Protein AF-J9VWV9-F1 (afdb_monomer_lite)

Organism: Cryptococcus neoformans (strain H99 / ATCC 208821 / CBS 10515 / FGSC 9487) (NCBI:txid235443)

pLDDT: mean 74.43, std 26.93, range [24.66, 98.56]

Radius of gyration: 33.51 Å; chains: 1; bounding box: 76×106×118 Å

Foldseek 3Di:
DDDDDDDDDDDDDDDDDDDDDDDDDDDPPPDDDDDDDDDDPPDDDQDAPPPPDPVVVDDDDDDDDDDDDDDDDDDDDDDDDDDDDDDDDDDDDDDDDDDDDDDDDDDDDDDDDDDDDDDDDDDDDDPDDPDPVSVVVVVVVVVVVVVVVVVVVVVVVVPDDDDDDDDDDDDDDDDDDDPDPADDDDLQNFGWAQDDFQAWIDTHPFKAQKFKQWQKFFQAWAQQDQLQQAPDGHQFIKRKFWFLARANHQDWLVRSVVPTPAGLTQQGLFRKMKIWFWKWFADPVGWIATFGFPIKMKMWGLAARRPQAAAFDDRFQKAKDAAQQDFDQDVVPQCLVQWFKWQQPPPPPIDTDLWDDQDDRQPFIKIKGKTFFFAQSGHDPDSHRYPRGDAAPPHNQHHHHDPNRHHGHTIIMIITTTPCNVDDDPGNVDQGMAGRLQESTRNSIMMMMGGNHDRVLRVLCSVQVSMFGADPVGSRRNHQCSRPSRVVRRDVVSSQLGHNPFFHWQDDCRHPDIHSHRANQRHNDHHDDPRDGRPVPDDRDPPGDGDDFDDADSRYGDHDD

Secondary structure (DSSP, 8-state):
-------------------------------PPPPPSPPPPS-S---------GGGGS--PPP----PPPPPPPPPPP---PPPPPPP-----------PPPPPPPPPPP--------PPPPPPPPS---SHHHHHHHHHHHHHHHHHHHHHHHHHHTS------------------------SS-GGGT-EE--STTSPPEE-TTEESEEEE----EEEEEEE-TTTSTTSEEEEEEEEEEBTT--SS---HHHHHHH-S-BSSSBTTB--EEEEEPEEEE-TTS-EEEPPEEEEEEEEE----TTPPPBPPPTT-EEEEE-TT--S--TTSGGGGGEEEEE--SSS---EESS--SS--TT-EEEEEEPP-EE-S----SS--STTEE--SS-TT-S---TTS-EEBPEEEEEEEE-GGGS----TTS--EEETTSBSSSTT-EEEEE--B-HHHHHHHHHH-SSEE--SS---TTSGGGSHHHHTTB-HHHHHH----S-EE-S--SSSS-BSSBTTTB--B-SSSPPPPPPTTPPP-SS--EE---EEETTEEE---

InterPro domains:
  IPR018535 Domain of unknown function DUF1996 [PF09362] (225-453)

Structure (mmCIF, N/CA/C/O backbone):
data_AF-J9VWV9-F1
#
_entry.id   AF-J9VWV9-F1
#
loop_
_atom_site.group_PDB
_atom_site.id
_atom_site.type_symbol
_atom_site.label_atom_id
_atom_site.label_alt_id
_atom_site.label_comp_id
_atom_site.label_asym_id
_atom_site.label_entity_id
_atom_site.label_seq_id
_atom_site.pdbx_PDB_ins_code
_atom_site.Cartn_x
_atom_site.Cartn_y
_atom_site.Cartn_z
_atom_site.occupancy
_atom_site.B_iso_or_equiv
_atom_site.auth_seq_id
_atom_site.auth_comp_id
_atom_site.auth_asym_id
_atom_site.auth_atom_id
_atom_site.pdbx_PDB_model_num
ATOM 1 N N . MET A 1 1 ? 25.766 62.624 -11.911 1.00 35.34 1 MET A N 1
ATOM 2 C CA . MET A 1 1 ? 26.093 61.762 -13.065 1.00 35.34 1 MET A CA 1
ATOM 3 C C . MET A 1 1 ? 24.906 60.811 -13.224 1.00 35.34 1 MET A C 1
ATOM 5 O O . MET A 1 1 ? 24.881 59.799 -12.546 1.00 35.34 1 MET A O 1
ATOM 9 N N . SER A 1 2 ? 23.747 61.236 -13.747 1.00 30.75 2 SER A N 1
ATOM 10 C CA . SER A 1 2 ? 23.404 61.507 -15.168 1.00 30.75 2 SER A CA 1
ATOM 11 C C . SER A 1 2 ? 23.720 60.268 -16.020 1.00 30.75 2 SER A C 1
ATOM 13 O O . SER A 1 2 ? 24.896 59.955 -16.126 1.00 30.75 2 SER A O 1
ATOM 15 N N . SER A 1 3 ? 22.807 59.426 -16.523 1.00 33.34 3 SER A N 1
ATOM 16 C CA . SER A 1 3 ? 21.518 59.563 -17.244 1.00 33.34 3 SER A CA 1
ATOM 17 C C . SER A 1 3 ? 21.680 58.899 -18.623 1.00 33.34 3 SER A C 1
ATOM 19 O O . SER A 1 3 ? 22.659 59.224 -19.287 1.00 33.34 3 SER A O 1
ATOM 21 N N . GLN A 1 4 ? 20.691 58.102 -19.057 1.00 27.69 4 GLN A N 1
ATOM 22 C CA . GLN A 1 4 ? 20.074 58.056 -20.408 1.00 27.69 4 GLN A CA 1
ATOM 23 C C . GLN A 1 4 ? 19.833 56.646 -20.985 1.00 27.69 4 GLN A C 1
ATOM 25 O O . GLN A 1 4 ? 20.755 55.861 -21.179 1.00 27.69 4 GLN A O 1
ATOM 30 N N . SER A 1 5 ? 18.561 56.400 -21.321 1.00 32.75 5 SER A N 1
ATOM 31 C CA . SER A 1 5 ? 18.079 55.523 -22.407 1.00 32.75 5 SER A CA 1
ATOM 32 C C . SER A 1 5 ? 18.244 56.232 -23.768 1.00 32.75 5 SER A C 1
ATOM 34 O O . SER A 1 5 ? 18.427 57.454 -23.760 1.00 32.75 5 SER A O 1
ATOM 36 N N . PRO A 1 6 ? 18.132 55.542 -24.929 1.00 44.72 6 PRO A N 1
ATOM 37 C CA . PRO A 1 6 ? 16.822 55.414 -25.616 1.00 44.72 6 PRO A CA 1
ATOM 38 C C . PRO A 1 6 ? 16.615 54.153 -26.519 1.00 44.72 6 PRO A C 1
ATOM 40 O O . PRO A 1 6 ? 17.556 53.433 -26.833 1.00 44.72 6 PRO A O 1
ATOM 43 N N . SER A 1 7 ? 15.358 53.917 -26.944 1.00 30.72 7 SER A N 1
ATOM 44 C CA . SER A 1 7 ? 14.875 53.000 -28.027 1.00 30.72 7 SER A CA 1
ATOM 45 C C . SER A 1 7 ? 15.135 53.599 -29.452 1.00 30.72 7 SER A C 1
ATOM 47 O O . SER A 1 7 ? 15.720 54.686 -29.450 1.00 30.72 7 SER A O 1
ATOM 49 N N . PRO A 1 8 ? 14.722 53.061 -30.655 1.00 46.16 8 PRO A N 1
ATOM 50 C CA . PRO A 1 8 ? 13.532 52.237 -31.020 1.00 46.16 8 PRO A CA 1
ATOM 51 C C . PRO A 1 8 ? 13.676 51.179 -32.179 1.00 46.16 8 PRO A C 1
ATOM 53 O O . PRO A 1 8 ? 14.766 50.901 -32.664 1.00 46.16 8 PRO A O 1
ATOM 56 N N . PHE A 1 9 ? 12.530 50.584 -32.570 1.00 29.30 9 PHE A N 1
ATOM 57 C CA . PHE A 1 9 ? 12.209 49.566 -33.612 1.00 29.30 9 PHE A CA 1
ATOM 58 C C . PHE A 1 9 ? 12.620 49.879 -35.079 1.00 29.30 9 PHE A C 1
ATOM 60 O O . PHE A 1 9 ? 13.013 51.007 -35.377 1.00 29.30 9 PHE A O 1
ATOM 67 N N . PRO A 1 10 ? 12.440 48.913 -36.022 1.00 35.25 10 PRO A N 1
ATOM 68 C CA . PRO A 1 10 ? 11.276 49.019 -36.930 1.00 35.25 10 PRO A CA 1
ATOM 69 C C . PRO A 1 10 ? 10.526 47.701 -37.259 1.00 35.25 10 PRO A C 1
ATOM 71 O O . PRO A 1 10 ? 11.086 46.607 -37.247 1.00 35.25 10 PRO A O 1
ATOM 74 N N . GLU A 1 11 ? 9.241 47.862 -37.599 1.00 28.66 11 GLU A N 1
ATOM 75 C CA . GLU A 1 11 ? 8.327 46.894 -38.228 1.00 28.66 11 GLU A CA 1
ATOM 76 C C . GLU A 1 11 ? 8.594 46.740 -39.740 1.00 28.66 11 GLU A C 1
ATOM 78 O O . GLU A 1 11 ? 8.995 47.695 -40.401 1.00 28.66 11 GLU A O 1
ATOM 83 N N . THR A 1 12 ? 8.242 45.584 -40.319 1.00 27.64 12 THR A N 1
ATOM 84 C CA . THR A 1 12 ? 7.716 45.505 -41.697 1.00 27.64 12 THR A CA 1
ATOM 85 C C . THR A 1 12 ? 6.591 44.475 -41.772 1.00 27.64 12 THR A C 1
ATOM 87 O O . THR A 1 12 ? 6.698 43.357 -41.272 1.00 27.64 12 THR A O 1
ATOM 90 N N . SER A 1 13 ? 5.493 44.900 -42.388 1.00 28.16 13 SER A N 1
ATOM 91 C CA . SER A 1 13 ? 4.256 44.176 -42.643 1.00 28.16 13 SER A CA 1
ATOM 92 C C . SER A 1 13 ? 4.164 43.786 -44.122 1.00 28.16 13 SER A C 1
ATOM 94 O O . SER A 1 13 ? 4.581 44.539 -44.999 1.00 28.16 13 SER A O 1
ATOM 96 N N . ALA A 1 14 ? 3.563 42.631 -44.409 1.00 28.09 14 ALA A N 1
ATOM 97 C CA . ALA A 1 14 ? 2.898 42.359 -45.682 1.00 28.09 14 ALA A CA 1
ATOM 98 C C . ALA A 1 14 ? 1.795 41.320 -45.442 1.00 28.09 14 ALA A C 1
ATOM 100 O O . ALA A 1 14 ? 2.067 40.203 -45.009 1.00 28.09 14 ALA A O 1
ATOM 101 N N . GLY A 1 15 ? 0.546 41.735 -45.654 1.00 26.62 15 GLY A N 1
ATOM 102 C CA . GLY A 1 15 ? -0.645 40.897 -45.539 1.00 26.62 15 GLY A CA 1
ATOM 103 C C . GLY A 1 15 ? -1.180 40.422 -46.891 1.00 26.62 15 GLY A C 1
ATOM 104 O O . GLY A 1 15 ? -0.490 40.480 -47.908 1.00 26.62 15 GLY A O 1
ATOM 105 N N . THR A 1 16 ? -2.472 40.067 -46.866 1.00 26.67 16 THR A N 1
ATOM 106 C CA . THR A 1 16 ? -3.356 39.511 -47.920 1.00 26.67 16 THR A CA 1
ATOM 107 C C . THR A 1 16 ? -3.160 38.002 -48.148 1.00 26.67 16 THR A C 1
ATOM 109 O O . THR A 1 16 ? -2.043 37.542 -48.299 1.00 26.67 16 THR A O 1
ATOM 112 N N . SER A 1 17 ? -4.177 37.136 -48.159 1.00 24.86 17 SER A N 1
ATOM 113 C CA . SER A 1 17 ? -5.587 37.294 -48.523 1.00 24.86 17 SER A CA 1
ATOM 114 C C . SER A 1 17 ? -6.402 36.123 -47.943 1.00 24.86 17 SER A C 1
ATOM 116 O O . SER A 1 17 ? -5.980 34.973 -48.038 1.00 24.86 17 SER A O 1
ATOM 118 N N . LEU A 1 18 ? -7.566 36.417 -47.363 1.00 33.16 18 LEU A N 1
ATOM 119 C CA . LEU A 1 18 ? -8.651 35.464 -47.108 1.00 33.16 18 LEU A CA 1
ATOM 120 C C . LEU A 1 18 ? -9.679 35.642 -48.225 1.00 33.16 18 LEU A C 1
ATOM 122 O O . LEU A 1 18 ? -10.027 36.787 -48.493 1.00 33.16 18 LEU A O 1
ATOM 126 N N . GLN A 1 19 ? -10.202 34.546 -48.784 1.00 27.56 19 GLN A N 1
ATOM 127 C CA . GLN A 1 19 ? -11.591 34.382 -49.252 1.00 27.56 19 GLN A CA 1
ATOM 128 C C . GLN A 1 19 ? -11.927 32.867 -49.351 1.00 27.56 19 GLN A C 1
ATOM 130 O O . GLN A 1 19 ? -11.003 32.055 -49.403 1.00 27.56 19 GLN A O 1
ATOM 135 N N . PRO A 1 20 ? -13.222 32.493 -49.264 1.00 47.34 20 PRO A N 1
ATOM 136 C CA . PRO A 1 20 ? -13.722 31.278 -48.603 1.00 47.34 20 PRO A CA 1
ATOM 137 C C . PRO A 1 20 ? -14.260 30.217 -49.593 1.00 47.34 20 PRO A C 1
ATOM 139 O O . PRO A 1 20 ? -14.012 30.348 -50.786 1.00 47.34 20 PRO A O 1
ATOM 142 N N . VAL A 1 21 ? -15.063 29.257 -49.083 1.00 25.39 21 VAL A N 1
ATOM 143 C CA . VAL A 1 21 ? -15.828 28.165 -49.760 1.00 25.39 21 VAL A CA 1
ATOM 144 C C . VAL A 1 21 ? -15.095 26.806 -49.619 1.00 25.39 21 VAL A C 1
ATOM 146 O O . VAL A 1 21 ? -13.913 26.726 -49.907 1.00 25.39 21 VAL A O 1
ATOM 149 N N . GLU A 1 22 ? -15.638 25.704 -49.082 1.00 24.66 22 GLU A N 1
ATOM 150 C CA . GLU A 1 22 ? -17.009 25.177 -49.066 1.00 24.66 22 GLU A CA 1
ATOM 151 C C . GLU A 1 22 ? -17.212 24.176 -47.905 1.00 24.66 22 GLU A C 1
ATOM 153 O O . GLU A 1 22 ? -16.300 23.462 -47.489 1.00 24.66 22 GLU A O 1
ATOM 158 N N . SER A 1 23 ? -18.437 24.106 -47.397 1.00 33.09 23 SER A N 1
ATOM 159 C CA . SER A 1 23 ? -18.931 23.123 -46.433 1.00 33.09 23 SER A CA 1
ATOM 160 C C . SER A 1 23 ? -19.176 21.749 -47.069 1.00 33.09 23 SER A C 1
ATOM 162 O O . SER A 1 23 ? -19.996 21.667 -47.979 1.00 33.09 23 SER A O 1
ATOM 164 N N . ALA A 1 24 ? -18.605 20.669 -46.518 1.00 27.25 24 ALA A N 1
ATOM 165 C CA . ALA A 1 24 ? -19.210 19.330 -46.569 1.00 27.25 24 ALA A CA 1
ATOM 166 C C . ALA A 1 24 ? -18.591 18.349 -45.549 1.00 27.25 24 ALA A C 1
ATOM 168 O O . ALA A 1 24 ? -17.380 18.178 -45.474 1.00 27.25 24 ALA A O 1
ATOM 169 N N . ASN A 1 25 ? -19.489 17.649 -44.851 1.00 27.28 25 ASN A N 1
ATOM 170 C CA . ASN A 1 25 ? -19.329 16.412 -44.080 1.00 27.28 25 ASN A CA 1
ATOM 171 C C . ASN A 1 25 ? -18.676 16.454 -42.690 1.00 27.28 25 ASN A C 1
ATOM 173 O O . ASN A 1 25 ? -17.537 16.079 -42.439 1.00 27.28 25 ASN A O 1
ATOM 177 N N . ASN A 1 26 ? -19.568 16.772 -41.756 1.00 37.31 26 ASN A N 1
ATOM 178 C CA . ASN A 1 26 ? -19.648 16.254 -40.403 1.00 37.31 26 ASN A CA 1
ATOM 179 C C . ASN A 1 26 ? -19.479 14.713 -40.369 1.00 37.31 26 ASN A C 1
ATOM 181 O O . ASN A 1 26 ? -20.399 13.973 -40.712 1.00 37.31 26 ASN A O 1
ATOM 185 N N . SER A 1 27 ? -18.323 14.225 -39.921 1.00 25.67 27 SER A N 1
ATOM 186 C CA . SER A 1 27 ? -18.191 12.879 -39.355 1.00 25.67 27 SER A CA 1
ATOM 187 C C . SER A 1 27 ? -17.467 12.991 -38.018 1.00 25.67 27 SER A C 1
ATOM 189 O O . SER A 1 27 ? -16.238 13.006 -37.956 1.00 25.67 27 SER A O 1
ATOM 191 N N . GLN A 1 28 ? -18.245 13.120 -36.944 1.00 27.58 28 GLN A N 1
ATOM 192 C CA . GLN A 1 28 ? -17.784 12.865 -35.585 1.00 27.58 28 GLN A CA 1
ATOM 193 C C . GLN A 1 28 ? -17.377 11.393 -35.490 1.00 27.58 28 GLN A C 1
ATOM 195 O O . GLN A 1 28 ? -18.226 10.507 -35.469 1.00 27.58 28 GLN A O 1
ATOM 200 N N . TRP A 1 29 ? -16.077 11.122 -35.417 1.00 25.52 29 TRP A N 1
ATOM 201 C CA . TRP A 1 29 ? -15.584 9.818 -34.984 1.00 25.52 29 TRP A CA 1
ATOM 202 C C . TRP A 1 29 ? -15.518 9.830 -33.458 1.00 25.52 29 TRP A C 1
ATOM 204 O O . TRP A 1 29 ? -14.469 10.053 -32.859 1.00 25.52 29 TRP A O 1
ATOM 214 N N . SER A 1 30 ? -16.669 9.640 -32.813 1.00 30.36 30 SER A N 1
ATOM 215 C CA . SER A 1 30 ? -16.723 9.248 -31.407 1.00 30.36 30 SER A CA 1
ATOM 216 C C . SER A 1 30 ? -16.303 7.782 -31.319 1.00 30.36 30 SER A C 1
ATOM 218 O O . SER A 1 30 ? -17.111 6.883 -31.552 1.00 30.36 30 SER A O 1
ATOM 220 N N . PHE A 1 31 ? -15.026 7.530 -31.042 1.00 27.69 31 PHE A N 1
ATOM 221 C CA . PHE A 1 31 ? -14.550 6.171 -30.814 1.00 27.69 31 PHE A CA 1
ATOM 222 C C . PHE A 1 31 ? -14.917 5.760 -29.385 1.00 27.69 31 PHE A C 1
ATOM 224 O O . PHE A 1 31 ? -14.323 6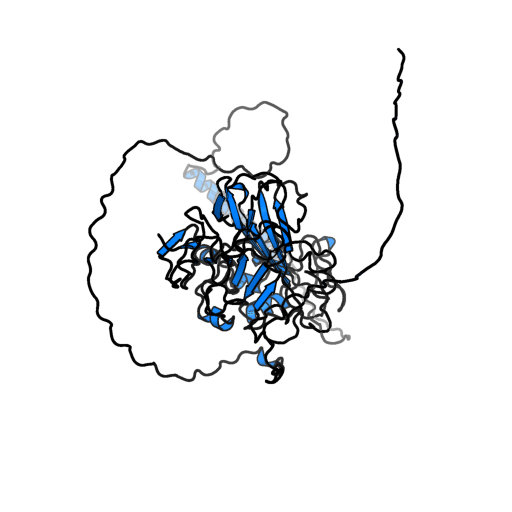.227 -28.415 1.00 27.69 31 PHE A O 1
ATOM 231 N N . ALA A 1 32 ? -15.949 4.926 -29.262 1.00 26.53 32 ALA A N 1
ATOM 232 C CA . ALA A 1 32 ? -16.268 4.238 -28.023 1.00 26.53 32 ALA A CA 1
ATOM 233 C C . ALA A 1 32 ? -15.228 3.122 -27.789 1.00 26.53 32 ALA A C 1
ATOM 235 O O . ALA A 1 32 ? -14.858 2.437 -28.748 1.00 26.53 32 ALA A O 1
ATOM 236 N N . PRO A 1 33 ? -14.735 2.929 -26.553 1.00 26.41 33 PRO A N 1
ATOM 237 C CA . PRO A 1 33 ? -13.876 1.793 -26.229 1.00 26.41 33 PRO A CA 1
ATOM 238 C C . PRO A 1 33 ? -14.592 0.467 -26.552 1.00 26.41 33 PRO A C 1
ATOM 240 O O . PRO A 1 33 ? -15.825 0.417 -26.496 1.00 26.41 33 PRO A O 1
ATOM 243 N N . PRO A 1 34 ? -13.854 -0.605 -26.901 1.00 27.69 34 PRO A N 1
ATOM 244 C CA . PRO A 1 34 ? -14.461 -1.899 -27.193 1.00 27.69 34 PRO A CA 1
ATOM 245 C C . PRO A 1 34 ? -15.292 -2.376 -25.989 1.00 27.69 34 PRO A C 1
ATOM 247 O O . PRO A 1 34 ? -14.857 -2.199 -24.846 1.00 27.69 34 PRO A O 1
ATOM 250 N N . PRO A 1 35 ? -16.484 -2.958 -26.214 1.00 26.94 35 PRO A N 1
ATOM 251 C CA . PRO A 1 35 ? -17.304 -3.466 -25.129 1.00 26.94 35 PRO A CA 1
ATOM 252 C C . PRO A 1 35 ? -16.552 -4.578 -24.398 1.00 26.94 35 PRO A C 1
ATOM 254 O O . PRO A 1 35 ? -15.964 -5.465 -25.023 1.00 26.94 35 PRO A O 1
ATOM 257 N N . LEU A 1 36 ? -16.584 -4.515 -23.067 1.00 29.72 36 LEU A N 1
ATOM 258 C CA . LEU A 1 36 ? -16.170 -5.616 -22.203 1.00 29.72 36 LEU A CA 1
ATOM 259 C C . LEU A 1 36 ? -16.893 -6.907 -22.639 1.00 29.72 36 LEU A C 1
ATOM 261 O O . LEU A 1 36 ? -18.022 -6.823 -23.141 1.00 29.72 36 LEU A O 1
ATOM 265 N N . PRO A 1 37 ? -16.275 -8.091 -22.460 1.00 29.83 37 PRO A N 1
ATOM 266 C CA . PRO A 1 37 ? -16.948 -9.360 -22.720 1.00 29.83 37 PRO A CA 1
ATOM 267 C C . PRO A 1 37 ? -18.331 -9.381 -22.043 1.00 29.83 37 PRO A C 1
ATOM 269 O O . PRO A 1 37 ? -18.492 -8.798 -20.966 1.00 29.83 37 PRO A O 1
ATOM 272 N N . PRO A 1 38 ? -19.350 -9.990 -22.679 1.00 27.25 38 PRO A N 1
ATOM 273 C CA . PRO A 1 38 ? -20.720 -9.916 -22.199 1.00 27.25 38 PRO A CA 1
ATOM 274 C C . PRO A 1 38 ? -20.807 -10.422 -20.761 1.00 27.25 38 PRO A C 1
ATOM 276 O O . PRO A 1 38 ? -20.462 -11.564 -20.462 1.00 27.25 38 PRO A O 1
ATOM 279 N N . ARG A 1 39 ? -21.285 -9.535 -19.882 1.00 36.50 39 ARG A N 1
ATOM 280 C CA . ARG A 1 39 ? -21.654 -9.842 -18.502 1.00 36.50 39 ARG A CA 1
ATOM 281 C C . ARG A 1 39 ? -22.560 -11.088 -18.503 1.00 36.50 39 ARG A C 1
ATOM 283 O O . ARG A 1 39 ? -23.529 -11.101 -19.270 1.00 36.50 39 ARG A O 1
ATOM 290 N N . PRO A 1 40 ? -22.305 -12.105 -17.659 1.00 30.45 40 PRO A N 1
ATOM 291 C CA . PRO A 1 40 ? -23.271 -13.171 -17.427 1.00 30.45 40 PRO A CA 1
ATOM 292 C C . PRO A 1 40 ? -24.633 -12.554 -17.063 1.00 30.45 40 PRO A C 1
ATOM 294 O O . PRO A 1 40 ? -24.669 -11.550 -16.344 1.00 30.45 40 PRO A O 1
ATOM 297 N N . PRO A 1 41 ? -25.761 -13.074 -17.571 1.00 29.38 41 PRO A N 1
ATOM 298 C CA . PRO A 1 41 ? -27.067 -12.484 -17.299 1.00 29.38 41 PRO A CA 1
ATOM 299 C C . PRO A 1 41 ? -27.304 -12.376 -15.781 1.00 29.38 41 PRO A C 1
ATOM 301 O O . PRO A 1 41 ? -26.916 -13.286 -15.045 1.00 29.38 41 PRO A O 1
ATOM 304 N N . PRO A 1 42 ? -27.930 -11.285 -15.290 1.00 35.56 42 PRO A N 1
ATOM 305 C CA . PRO A 1 42 ? -28.207 -11.095 -13.871 1.00 35.56 42 PRO A CA 1
ATOM 306 C C . PRO A 1 42 ? -29.261 -12.119 -13.457 1.00 35.56 42 PRO A C 1
ATOM 308 O O . PRO A 1 42 ? -30.460 -11.917 -13.638 1.00 35.56 42 PRO A O 1
ATOM 311 N N . GLY A 1 43 ? -28.798 -13.272 -12.997 1.00 36.00 43 GLY A N 1
ATOM 312 C CA . GLY A 1 43 ? -29.653 -14.442 -12.945 1.00 36.00 43 GLY A CA 1
ATOM 313 C C . GLY A 1 43 ? -29.034 -15.633 -12.245 1.00 36.00 43 GLY A C 1
ATOM 314 O O . GLY A 1 43 ? -29.282 -16.746 -12.676 1.00 36.00 43 GLY A O 1
ATOM 315 N N . VAL A 1 44 ? -28.280 -15.421 -11.166 1.00 31.20 44 VAL A N 1
ATOM 316 C CA . VAL A 1 44 ? -28.246 -16.357 -10.035 1.00 31.20 44 VAL A CA 1
ATOM 317 C C . VAL A 1 44 ? -28.166 -15.499 -8.774 1.00 31.20 44 VAL A C 1
ATOM 319 O O . VAL A 1 44 ? -27.414 -14.535 -8.710 1.00 31.20 44 VAL A O 1
ATOM 322 N N . HIS A 1 45 ? -29.063 -15.765 -7.834 1.00 33.22 45 HIS A N 1
ATOM 323 C CA . HIS A 1 45 ? -29.389 -14.929 -6.685 1.00 33.22 45 HIS A CA 1
ATOM 324 C C . HIS A 1 45 ? -28.161 -14.379 -5.943 1.00 33.22 45 HIS A C 1
ATOM 326 O O . HIS A 1 45 ? -27.456 -15.146 -5.292 1.00 33.22 45 HIS A O 1
ATOM 332 N N . ARG A 1 46 ? -27.994 -13.044 -5.949 1.00 35.69 46 ARG A N 1
ATOM 333 C CA . ARG A 1 46 ? -27.267 -12.324 -4.891 1.00 35.69 46 ARG A CA 1
ATOM 334 C C . ARG A 1 46 ? -27.825 -12.837 -3.573 1.00 35.69 46 ARG A C 1
ATOM 336 O O . ARG A 1 46 ? -28.995 -12.574 -3.286 1.00 35.69 46 ARG A O 1
ATOM 343 N N . LYS A 1 47 ? -27.065 -13.628 -2.818 1.00 26.69 47 LYS A N 1
ATOM 344 C CA . LYS A 1 47 ? -27.508 -14.027 -1.484 1.00 26.69 47 LYS A CA 1
ATOM 345 C C . LYS A 1 47 ? -27.404 -12.780 -0.611 1.00 26.69 47 LYS A C 1
ATOM 347 O O . LYS A 1 47 ? -26.302 -12.266 -0.443 1.00 26.69 47 LYS A O 1
ATOM 352 N N . PRO A 1 48 ? -28.517 -12.260 -0.068 1.00 31.20 48 PRO A N 1
ATOM 353 C CA . PRO A 1 48 ? -28.417 -11.312 1.024 1.00 31.20 48 PRO A CA 1
ATOM 354 C C . PRO A 1 48 ? -27.609 -11.974 2.138 1.00 31.20 48 PRO A C 1
ATOM 356 O O . PRO A 1 48 ? -27.770 -13.173 2.388 1.00 31.20 48 PRO A O 1
ATOM 359 N N . VAL A 1 49 ? -26.767 -11.189 2.803 1.00 34.59 49 VAL A N 1
ATOM 360 C CA . VAL A 1 49 ? -26.156 -11.554 4.081 1.00 34.59 49 VAL A CA 1
ATOM 361 C C . VAL A 1 49 ? -27.240 -12.202 4.956 1.00 34.59 49 VAL A C 1
ATOM 363 O O . VAL A 1 49 ? -28.269 -11.559 5.197 1.00 34.59 49 VAL A O 1
ATOM 366 N N . PRO A 1 50 ? -27.084 -13.451 5.439 1.00 28.83 50 PRO A N 1
ATOM 367 C CA . PRO A 1 50 ? -27.821 -13.864 6.622 1.00 28.83 50 PRO A CA 1
ATOM 368 C C . PRO A 1 50 ? -27.431 -12.849 7.685 1.00 28.83 50 PRO A C 1
ATOM 370 O O . PRO A 1 50 ? -26.249 -12.761 8.004 1.00 28.83 50 PRO A O 1
ATOM 373 N N . ALA A 1 51 ? -28.374 -12.013 8.125 1.00 30.19 51 ALA A N 1
ATOM 374 C CA . ALA A 1 51 ? -28.101 -10.956 9.088 1.00 30.19 51 ALA A CA 1
ATOM 375 C C . ALA A 1 51 ? -27.229 -11.523 10.216 1.00 30.19 51 ALA A C 1
ATOM 377 O O . ALA A 1 51 ? -27.701 -12.394 10.949 1.00 30.19 51 ALA A O 1
ATOM 378 N N . MET A 1 52 ? -25.972 -11.073 10.317 1.00 34.78 52 MET A N 1
ATOM 379 C CA . MET A 1 52 ? -25.157 -11.361 11.491 1.00 34.78 52 MET A CA 1
ATOM 380 C C . MET A 1 52 ? -25.930 -10.789 12.672 1.00 34.78 52 MET A C 1
ATOM 382 O O . MET A 1 52 ? -26.166 -9.581 12.740 1.00 34.78 52 MET A O 1
ATOM 386 N N . ARG A 1 53 ? -26.433 -11.672 13.534 1.00 31.47 53 ARG A N 1
ATOM 387 C CA . ARG A 1 53 ? -27.042 -11.267 14.795 1.00 31.47 53 ARG A CA 1
ATOM 388 C C . ARG A 1 53 ? -25.899 -11.045 15.772 1.00 31.47 53 ARG A C 1
ATOM 390 O O . ARG A 1 53 ? -24.970 -11.844 15.792 1.00 31.47 53 ARG A O 1
ATOM 397 N N . ASP A 1 54 ? -26.014 -10.031 16.623 1.00 37.47 54 ASP A N 1
ATOM 398 C CA . ASP A 1 54 ? -25.011 -9.680 17.645 1.00 37.47 54 ASP A CA 1
ATOM 399 C C . ASP A 1 54 ? -24.551 -10.873 18.518 1.00 37.47 54 ASP A C 1
ATOM 401 O O . ASP A 1 54 ? -23.470 -10.848 19.093 1.00 37.47 54 ASP A O 1
ATOM 405 N N . ASN A 1 55 ? -25.333 -11.957 18.582 1.00 35.09 55 ASN A N 1
ATOM 406 C CA . ASN A 1 55 ? -25.003 -13.168 19.336 1.00 35.09 55 ASN A CA 1
ATOM 407 C C . ASN A 1 55 ? -23.985 -14.108 18.663 1.00 35.09 55 ASN A C 1
ATOM 409 O O . ASN A 1 55 ? -23.437 -14.962 19.359 1.00 35.09 55 ASN A O 1
ATOM 413 N N . ASP A 1 56 ? -23.718 -13.981 17.361 1.00 40.19 56 ASP A N 1
ATOM 414 C CA . ASP A 1 56 ? -22.757 -14.850 16.657 1.00 40.19 56 ASP A CA 1
ATOM 415 C C . ASP A 1 56 ? -21.290 -14.399 16.860 1.00 40.19 56 ASP A C 1
ATOM 417 O O . ASP A 1 56 ? -20.364 -15.120 16.492 1.00 40.19 56 ASP A O 1
ATOM 421 N N . LEU A 1 57 ? -21.070 -13.251 17.520 1.00 39.31 57 LEU A N 1
ATOM 422 C CA . LEU A 1 57 ? -19.760 -12.762 17.987 1.00 39.31 57 LEU A CA 1
ATOM 423 C C . LEU A 1 57 ? -19.272 -13.474 19.264 1.00 39.31 57 LEU A C 1
ATOM 425 O O . LEU A 1 57 ? -18.117 -13.340 19.669 1.00 39.31 57 LEU A O 1
ATOM 429 N N . HIS A 1 58 ? -20.129 -14.265 19.914 1.00 36.59 58 HIS A N 1
ATOM 430 C CA . HIS A 1 58 ? -19.754 -15.040 21.091 1.00 36.59 58 HIS A CA 1
ATOM 431 C C . HIS A 1 58 ? -19.440 -16.482 20.696 1.00 36.59 58 HIS A C 1
ATOM 433 O O . HIS A 1 58 ? -20.318 -17.334 20.574 1.00 36.59 58 HIS A O 1
ATOM 439 N N . GLY A 1 59 ? -18.147 -16.745 20.497 1.00 37.75 59 GLY A N 1
ATOM 440 C CA . GLY A 1 59 ? -17.629 -18.042 20.085 1.00 37.75 59 GLY A CA 1
ATOM 441 C C . GLY A 1 59 ? -18.133 -19.209 20.940 1.00 37.75 59 GLY A C 1
ATOM 442 O O . GLY A 1 59 ? -17.948 -19.249 22.158 1.00 37.75 59 GLY A O 1
ATOM 443 N N . GLN A 1 60 ? -18.685 -20.220 20.268 1.00 28.75 60 GLN A N 1
ATOM 444 C CA . GLN A 1 60 ? -18.684 -21.594 20.758 1.00 28.75 60 GLN A CA 1
ATOM 445 C C . GLN A 1 60 ? -18.041 -22.533 19.729 1.00 28.75 60 GLN A C 1
ATOM 447 O O . GLN A 1 60 ? -18.123 -22.283 18.525 1.00 28.75 60 GLN A O 1
ATOM 452 N N . PRO A 1 61 ? -17.370 -23.611 20.175 1.00 29.80 61 PRO A N 1
ATOM 453 C CA . PRO A 1 61 ? -16.521 -24.421 19.313 1.00 29.80 61 PRO A CA 1
ATOM 454 C C . PRO A 1 61 ? -17.376 -25.339 18.435 1.00 29.80 61 PRO A C 1
ATOM 456 O O . PRO A 1 61 ? -18.107 -26.191 18.943 1.00 29.80 61 PRO A O 1
ATOM 459 N N . LEU A 1 62 ? -17.255 -25.217 17.112 1.00 31.41 62 LEU A N 1
ATOM 460 C CA . LEU A 1 62 ? -17.860 -26.168 16.180 1.00 31.41 62 LEU A CA 1
ATOM 461 C C . LEU A 1 62 ? -17.150 -27.529 16.269 1.00 31.41 62 LEU A C 1
ATOM 463 O O . LEU A 1 62 ? -15.925 -27.628 16.161 1.00 31.41 62 LEU A O 1
ATOM 467 N N . GLN A 1 63 ? -17.937 -28.591 16.468 1.00 28.81 63 GLN A N 1
ATOM 468 C CA . GLN A 1 63 ? -17.454 -29.969 16.492 1.00 28.81 63 GLN A CA 1
ATOM 469 C C . GLN A 1 63 ? -16.872 -30.392 15.136 1.00 28.81 63 GLN A C 1
ATOM 471 O O . GLN A 1 63 ? -17.472 -30.213 14.079 1.00 28.81 63 GLN A O 1
ATOM 476 N N . ARG A 1 64 ? -15.684 -31.000 15.193 1.00 29.20 64 ARG A N 1
ATOM 477 C CA . ARG A 1 64 ? -14.920 -31.504 14.051 1.00 29.20 64 ARG A CA 1
ATOM 478 C C . ARG A 1 64 ? -15.540 -32.813 13.539 1.00 29.20 64 ARG A C 1
ATOM 480 O O . ARG A 1 64 ? -15.417 -33.844 14.196 1.00 29.20 64 ARG A O 1
ATOM 487 N N . HIS A 1 65 ? -16.146 -32.803 12.352 1.00 29.38 65 HIS A N 1
ATOM 488 C CA . HIS A 1 65 ? -16.437 -34.043 11.626 1.00 29.38 65 HIS A CA 1
ATOM 489 C C . HIS A 1 65 ? -15.163 -34.566 10.944 1.00 29.38 65 HIS A C 1
ATOM 491 O O . HIS A 1 65 ? -14.453 -33.833 10.259 1.00 29.38 65 HIS A O 1
ATOM 497 N N . SER A 1 66 ? -14.850 -35.838 11.192 1.00 29.30 66 SER A N 1
ATOM 498 C CA . SER A 1 66 ? -13.697 -36.556 10.645 1.00 29.30 66 SER A CA 1
ATOM 499 C C . SER A 1 66 ? -13.919 -36.878 9.163 1.00 29.30 66 SER A C 1
ATOM 501 O O . SER A 1 66 ? -14.902 -37.531 8.820 1.00 29.30 66 SER A O 1
ATOM 503 N N . MET A 1 67 ? -13.004 -36.440 8.294 1.00 31.77 67 MET A N 1
ATOM 504 C CA . MET A 1 67 ? -12.890 -36.924 6.914 1.00 31.77 67 MET A CA 1
ATOM 505 C C . MET A 1 67 ? -11.691 -37.871 6.802 1.00 31.77 67 MET A C 1
ATOM 507 O O . MET A 1 67 ? -10.615 -37.598 7.334 1.00 31.77 67 MET A O 1
ATOM 511 N N . SER A 1 68 ? -11.905 -39.009 6.141 1.00 30.84 68 SER A N 1
ATOM 512 C CA . SER A 1 68 ? -10.907 -40.056 5.903 1.00 30.84 68 SER A CA 1
ATOM 513 C C . SER A 1 68 ? -9.840 -39.624 4.880 1.00 30.84 68 SER A C 1
ATOM 515 O O . SER A 1 68 ? -10.150 -38.840 3.983 1.00 30.84 68 SER A O 1
ATOM 517 N N . PRO A 1 69 ? -8.597 -40.136 4.975 1.00 32.16 69 PRO A N 1
ATOM 518 C CA . PRO A 1 69 ? -7.504 -39.742 4.085 1.00 32.16 69 PRO A CA 1
ATOM 519 C C . PRO A 1 69 ? -7.626 -40.364 2.676 1.00 32.16 69 PRO A C 1
ATOM 521 O O . PRO A 1 69 ? -8.132 -41.483 2.548 1.00 32.16 69 PRO A O 1
ATOM 524 N N . PRO A 1 70 ? -7.137 -39.679 1.622 1.00 35.28 70 PRO A N 1
ATOM 525 C CA . PRO A 1 70 ? -7.126 -40.198 0.254 1.00 35.28 70 PRO A CA 1
ATOM 526 C C . PRO A 1 70 ? -5.996 -41.228 0.025 1.00 35.28 70 PRO A C 1
ATOM 528 O O . PRO A 1 70 ? -5.020 -41.255 0.780 1.00 35.28 70 PRO A O 1
ATOM 531 N N . PRO A 1 71 ? -6.108 -42.088 -1.009 1.00 34.31 71 PRO A N 1
ATOM 532 C CA . PRO A 1 71 ? -5.151 -43.163 -1.267 1.00 34.31 71 PRO A CA 1
ATOM 533 C C . PRO A 1 71 ? -3.823 -42.657 -1.873 1.00 34.31 71 PRO A C 1
ATOM 535 O O . PRO A 1 71 ? -3.800 -41.608 -2.520 1.00 34.31 71 PRO A O 1
ATOM 538 N N . PRO A 1 72 ? -2.713 -43.404 -1.701 1.00 33.94 72 PRO A N 1
ATOM 539 C CA . PRO A 1 72 ? -1.387 -42.994 -2.159 1.00 33.94 72 PRO A CA 1
ATOM 540 C C . PRO A 1 72 ? -1.194 -43.153 -3.677 1.00 33.94 72 PRO A C 1
ATOM 542 O O . PRO A 1 72 ? -1.670 -44.107 -4.294 1.00 33.94 72 PRO A O 1
ATOM 545 N N . VAL A 1 73 ? -0.441 -42.216 -4.259 1.00 37.66 73 VAL A N 1
ATOM 546 C CA . VAL A 1 73 ? -0.083 -42.137 -5.687 1.00 37.66 73 VAL A CA 1
ATOM 547 C C . VAL A 1 73 ? 1.141 -43.028 -5.991 1.00 37.66 73 VAL A C 1
ATOM 549 O O . VAL A 1 73 ? 2.080 -43.044 -5.193 1.00 37.66 73 VAL A O 1
ATOM 552 N N . PRO A 1 74 ? 1.178 -43.763 -7.122 1.00 32.25 74 PRO A N 1
ATOM 553 C CA . PRO A 1 74 ? 2.308 -44.625 -7.489 1.00 32.25 74 PRO A CA 1
ATOM 554 C C . PRO A 1 74 ? 3.550 -43.842 -7.977 1.00 32.25 74 PRO A C 1
ATOM 556 O O . PRO A 1 74 ? 3.409 -42.758 -8.546 1.00 32.25 74 PRO A O 1
ATOM 559 N N . PRO A 1 75 ? 4.773 -44.389 -7.808 1.00 33.62 75 PRO A N 1
ATOM 560 C CA . PRO A 1 75 ? 6.017 -43.700 -8.157 1.00 33.62 75 PRO A CA 1
ATOM 561 C C . PRO A 1 75 ? 6.298 -43.704 -9.670 1.00 33.62 75 PRO A C 1
ATOM 563 O O . PRO A 1 75 ? 6.051 -44.690 -10.367 1.00 33.62 75 PRO A O 1
ATOM 566 N N . ARG A 1 76 ? 6.862 -42.596 -10.172 1.00 32.44 76 ARG A N 1
ATOM 567 C CA . ARG A 1 76 ? 7.279 -42.403 -11.573 1.00 32.44 76 ARG A CA 1
ATOM 568 C C . ARG A 1 76 ? 8.758 -42.802 -11.769 1.00 32.44 76 ARG A C 1
ATOM 570 O O . ARG A 1 76 ? 9.558 -42.535 -10.875 1.00 32.44 76 ARG A O 1
ATOM 577 N N . PRO A 1 77 ? 9.138 -43.418 -12.907 1.00 30.81 77 PRO A N 1
ATOM 578 C CA . PRO A 1 77 ? 10.506 -43.881 -13.157 1.00 30.81 77 PRO A CA 1
ATOM 579 C C . PRO A 1 77 ? 11.508 -42.737 -13.379 1.00 30.81 77 PRO A C 1
ATOM 581 O O . PRO A 1 77 ? 11.216 -41.770 -14.083 1.00 30.81 77 PRO A O 1
ATOM 584 N N . VAL A 1 78 ? 12.700 -42.897 -12.799 1.00 32.06 78 VAL A N 1
ATOM 585 C CA . VAL A 1 78 ? 13.879 -42.036 -12.972 1.00 32.06 78 VAL A CA 1
ATOM 586 C C . VAL A 1 78 ? 14.651 -42.505 -14.207 1.00 32.06 78 VAL A C 1
ATOM 588 O O . VAL A 1 78 ? 14.960 -43.690 -14.324 1.00 32.06 78 VAL A O 1
ATOM 591 N N . ALA A 1 79 ? 14.957 -41.588 -15.124 1.00 32.06 79 ALA A N 1
ATOM 592 C CA . ALA A 1 79 ? 15.918 -41.807 -16.198 1.00 32.06 79 ALA A CA 1
ATOM 593 C C . ALA A 1 79 ? 17.127 -40.898 -15.949 1.00 32.06 79 ALA A C 1
ATOM 595 O O . ALA A 1 79 ? 17.026 -39.678 -16.067 1.00 32.06 79 ALA A O 1
ATOM 596 N N . ASP A 1 80 ? 18.250 -41.510 -15.578 1.00 29.78 80 ASP A N 1
ATOM 597 C CA . ASP A 1 80 ? 19.537 -40.847 -15.396 1.00 29.78 80 ASP A CA 1
ATOM 598 C C . ASP A 1 80 ? 20.137 -40.471 -16.756 1.00 29.78 80 ASP A C 1
ATOM 600 O O . ASP A 1 80 ? 20.469 -41.340 -17.565 1.00 29.78 80 ASP A O 1
ATOM 604 N N . ILE A 1 81 ? 20.328 -39.173 -17.001 1.00 32.84 81 ILE A N 1
ATOM 605 C CA . ILE A 1 81 ? 21.215 -38.679 -18.060 1.00 32.84 81 ILE A CA 1
ATOM 606 C C . ILE A 1 81 ? 22.197 -37.702 -17.414 1.00 32.84 81 ILE A C 1
ATOM 608 O O . ILE A 1 81 ? 21.850 -36.580 -17.055 1.00 32.84 81 ILE A O 1
ATOM 612 N N . ALA A 1 82 ? 23.436 -38.162 -17.248 1.00 30.59 82 ALA A N 1
ATOM 613 C CA . ALA A 1 82 ? 24.548 -37.370 -16.746 1.00 30.59 82 ALA A CA 1
ATOM 614 C C . ALA A 1 82 ? 25.009 -36.345 -17.798 1.00 30.59 82 ALA A C 1
ATOM 616 O O . ALA A 1 82 ? 25.347 -36.714 -18.924 1.00 30.59 82 ALA A O 1
ATOM 617 N N . ALA A 1 83 ? 25.066 -35.068 -17.416 1.00 31.86 83 ALA A N 1
ATOM 618 C CA . ALA A 1 83 ? 25.717 -34.009 -18.185 1.00 31.86 83 ALA A CA 1
ATOM 619 C C . ALA A 1 83 ? 27.196 -33.853 -17.751 1.00 31.86 83 ALA A C 1
ATOM 621 O O . ALA A 1 83 ? 27.498 -33.998 -16.563 1.00 31.86 83 ALA A O 1
ATOM 622 N N . PRO A 1 84 ? 28.137 -33.582 -18.678 1.00 33.34 84 PRO A N 1
ATOM 623 C CA . PRO A 1 84 ? 29.569 -33.491 -18.381 1.00 33.34 84 PRO A CA 1
ATOM 624 C C . PRO A 1 84 ? 29.959 -32.185 -17.652 1.00 33.34 84 PRO A C 1
ATOM 626 O O . PRO A 1 84 ? 29.250 -31.183 -17.755 1.00 33.34 84 PRO A O 1
ATOM 629 N N . PRO A 1 85 ? 31.098 -32.167 -16.929 1.00 31.36 85 PRO A N 1
ATOM 630 C CA . PRO A 1 85 ? 31.488 -31.057 -16.061 1.00 31.36 85 PRO A CA 1
ATOM 631 C C . PRO A 1 85 ? 31.966 -29.834 -16.857 1.00 31.36 85 PRO A C 1
ATOM 633 O O . PRO A 1 85 ? 32.847 -29.938 -17.711 1.00 31.36 85 PRO A O 1
ATOM 636 N N . ALA A 1 86 ? 31.426 -28.658 -16.532 1.00 30.80 86 ALA A N 1
ATOM 637 C CA . ALA A 1 86 ? 31.926 -27.384 -17.036 1.00 30.80 86 ALA A CA 1
ATOM 638 C C . ALA A 1 86 ? 33.190 -26.954 -16.270 1.00 30.80 86 ALA A C 1
ATOM 640 O O . ALA A 1 86 ? 33.228 -26.918 -15.039 1.00 30.80 86 ALA A O 1
ATOM 641 N N . ILE A 1 87 ? 34.233 -26.642 -17.035 1.00 26.95 87 ILE A N 1
ATOM 642 C CA . ILE A 1 87 ? 35.553 -26.196 -16.588 1.00 26.95 87 ILE A CA 1
ATOM 643 C C . ILE A 1 87 ? 35.468 -24.707 -16.226 1.00 26.95 87 ILE A C 1
ATOM 645 O O . ILE A 1 87 ? 35.228 -23.878 -17.101 1.00 26.95 87 ILE A O 1
ATOM 649 N N . TYR A 1 88 ? 35.708 -24.355 -14.962 1.00 28.25 88 TYR A N 1
ATOM 650 C CA . TYR A 1 88 ? 35.891 -22.963 -14.544 1.00 28.25 88 TYR A CA 1
ATOM 651 C C . TYR A 1 88 ? 37.379 -22.604 -14.556 1.00 28.25 88 TYR A C 1
ATOM 653 O O . TYR A 1 88 ? 38.172 -23.150 -13.790 1.00 28.25 88 TYR A O 1
ATOM 661 N N . THR A 1 89 ? 37.766 -21.659 -15.410 1.00 26.17 89 THR A N 1
ATOM 662 C CA . THR A 1 89 ? 39.059 -20.971 -15.323 1.00 26.17 89 THR A CA 1
ATOM 663 C C . THR A 1 89 ? 39.047 -20.001 -14.145 1.00 26.17 89 THR A C 1
ATOM 665 O O . THR A 1 89 ? 38.329 -19.002 -14.155 1.00 26.17 89 THR A O 1
ATOM 668 N N . THR A 1 90 ? 39.860 -20.290 -13.134 1.00 25.05 90 THR A N 1
ATOM 669 C CA . THR A 1 90 ? 40.162 -19.404 -12.010 1.00 25.05 90 THR A CA 1
ATOM 670 C C . THR A 1 90 ? 41.058 -18.253 -12.466 1.00 25.05 90 THR A C 1
ATOM 672 O O . THR A 1 90 ? 42.191 -18.460 -12.894 1.00 25.05 90 THR A O 1
ATOM 675 N N . VAL A 1 91 ? 40.572 -17.016 -12.338 1.00 26.11 91 VAL A N 1
ATOM 676 C CA . VAL A 1 91 ? 41.413 -15.815 -12.419 1.00 26.11 91 VAL A CA 1
ATOM 677 C C . VAL A 1 91 ? 41.669 -15.329 -10.996 1.00 26.11 91 VAL A C 1
ATOM 679 O O . VAL A 1 91 ? 40.781 -14.798 -10.335 1.00 26.11 91 VAL A O 1
ATOM 682 N N . HIS A 1 92 ? 42.894 -15.524 -10.513 1.00 25.80 92 HIS A N 1
ATOM 683 C CA . HIS A 1 92 ? 43.408 -14.808 -9.351 1.00 25.80 92 HIS A CA 1
ATOM 684 C C . HIS A 1 92 ? 43.755 -13.373 -9.758 1.00 25.80 92 HIS A C 1
ATOM 686 O O . HIS A 1 92 ? 44.519 -13.197 -10.701 1.00 25.80 92 HIS A O 1
ATOM 692 N N . ASN A 1 93 ? 43.265 -12.372 -9.016 1.00 28.97 93 ASN A N 1
ATOM 693 C CA . ASN A 1 93 ? 44.045 -11.167 -8.719 1.00 28.97 93 ASN A CA 1
ATOM 694 C C . ASN A 1 93 ? 43.510 -10.377 -7.507 1.00 28.97 93 ASN A C 1
ATOM 696 O O . ASN A 1 93 ? 42.426 -9.809 -7.527 1.00 28.97 93 ASN A O 1
ATOM 700 N N . THR A 1 94 ? 44.356 -10.385 -6.471 1.00 26.28 94 THR A N 1
ATOM 701 C CA . THR A 1 94 ? 44.801 -9.284 -5.592 1.00 26.28 94 THR A CA 1
ATOM 702 C C . THR A 1 94 ? 43.797 -8.361 -4.890 1.00 26.28 94 THR A C 1
ATOM 704 O O . THR A 1 94 ? 43.046 -7.606 -5.496 1.00 26.28 94 THR A O 1
ATOM 707 N N . ALA A 1 95 ? 43.937 -8.353 -3.561 1.00 30.34 95 ALA A N 1
ATOM 708 C CA . ALA A 1 95 ? 43.267 -7.508 -2.585 1.00 30.34 95 ALA A CA 1
ATOM 709 C C . ALA A 1 95 ? 43.425 -5.996 -2.836 1.00 30.34 95 ALA A C 1
ATOM 711 O O . ALA A 1 95 ? 44.539 -5.475 -2.885 1.00 30.34 95 ALA A O 1
ATOM 712 N N . ALA A 1 96 ? 42.292 -5.293 -2.846 1.00 27.50 96 ALA A N 1
ATOM 713 C CA . ALA A 1 96 ? 42.184 -3.878 -2.513 1.00 27.50 96 ALA A CA 1
ATOM 714 C C . ALA A 1 96 ? 41.029 -3.721 -1.510 1.00 27.50 96 ALA A C 1
ATOM 716 O O . ALA A 1 96 ? 39.895 -4.116 -1.776 1.00 27.50 96 ALA A O 1
ATOM 717 N N . GLN A 1 97 ? 41.349 -3.219 -0.318 1.00 28.92 97 GLN A N 1
ATOM 718 C CA . GLN A 1 97 ? 40.419 -2.999 0.788 1.00 28.92 97 GLN A CA 1
ATOM 719 C C . GLN A 1 97 ? 39.428 -1.879 0.439 1.00 28.92 97 GLN A C 1
ATOM 721 O O . GLN A 1 97 ? 39.829 -0.739 0.222 1.00 28.92 97 GLN A O 1
ATOM 726 N N . SER A 1 98 ? 38.136 -2.206 0.425 1.00 27.20 98 SER A N 1
ATOM 727 C CA . SER A 1 98 ? 37.025 -1.252 0.378 1.00 27.20 98 SER A CA 1
ATOM 728 C C . SER A 1 98 ? 36.345 -1.258 1.746 1.00 27.20 98 SER A C 1
ATOM 730 O O . SER A 1 98 ? 35.612 -2.186 2.080 1.00 27.20 98 SER A O 1
ATOM 732 N N . SER A 1 99 ? 36.642 -0.257 2.572 1.00 32.78 99 SER A N 1
ATOM 733 C CA . SER A 1 99 ? 35.889 0.040 3.791 1.00 32.78 99 SER A CA 1
ATOM 734 C C . SER A 1 99 ? 34.973 1.225 3.505 1.00 32.78 99 SER A C 1
ATOM 736 O O . SER A 1 99 ? 35.453 2.343 3.311 1.00 32.78 99 SER A O 1
ATOM 738 N N . LEU A 1 100 ? 33.664 0.984 3.465 1.00 31.00 100 LEU A N 1
ATOM 739 C CA . LEU A 1 100 ? 32.665 2.050 3.441 1.00 31.00 100 LEU A CA 1
ATOM 740 C C . LEU A 1 100 ? 32.738 2.856 4.756 1.00 31.00 100 LEU A C 1
ATOM 742 O O . LEU A 1 100 ? 32.945 2.258 5.816 1.00 31.00 100 LEU A O 1
ATOM 746 N N . PRO A 1 101 ? 32.585 4.192 4.726 1.00 31.22 101 PRO A N 1
ATOM 747 C CA . PRO A 1 101 ? 32.506 4.994 5.943 1.00 31.22 101 PRO A CA 1
ATOM 748 C C . PRO A 1 101 ? 31.180 4.740 6.692 1.00 31.22 101 PRO A C 1
ATOM 750 O O . PRO A 1 101 ? 30.171 4.426 6.056 1.00 31.22 101 PRO A O 1
ATOM 753 N N . PRO A 1 102 ? 31.155 4.875 8.032 1.00 34.38 102 PRO A N 1
ATOM 754 C CA . PRO A 1 102 ? 29.937 4.715 8.827 1.00 34.38 102 PRO A CA 1
ATOM 755 C C . PRO A 1 102 ? 28.921 5.848 8.564 1.00 34.38 102 PRO A C 1
ATOM 757 O O . PRO A 1 102 ? 29.316 6.939 8.140 1.00 34.38 102 PRO A O 1
ATOM 760 N N . PRO A 1 103 ? 27.620 5.608 8.823 1.00 32.25 103 PRO A N 1
ATOM 761 C CA . PRO A 1 103 ? 26.548 6.569 8.556 1.00 32.25 103 PRO A CA 1
ATOM 762 C C . PRO A 1 103 ? 26.670 7.854 9.403 1.00 32.25 103 PRO A C 1
ATOM 764 O O . PRO A 1 103 ? 27.264 7.828 10.485 1.00 32.25 103 PRO A O 1
ATOM 767 N N . PRO A 1 104 ? 26.109 8.987 8.933 1.00 33.88 104 PRO A N 1
ATOM 768 C CA . PRO A 1 104 ? 26.190 10.269 9.630 1.00 33.88 104 PRO A CA 1
ATOM 769 C C . PRO A 1 104 ? 25.331 10.290 10.911 1.00 33.88 104 PRO A C 1
ATOM 771 O O . PRO A 1 104 ? 24.285 9.641 10.959 1.00 33.88 104 PRO A O 1
ATOM 774 N N . PRO A 1 105 ? 25.734 11.048 11.949 1.00 38.72 105 PRO A N 1
ATOM 775 C CA . PRO A 1 105 ? 24.948 11.200 13.172 1.00 38.72 105 PRO A CA 1
ATOM 776 C C . PRO A 1 105 ? 23.708 12.100 12.961 1.00 38.72 105 PRO A C 1
ATOM 778 O O . PRO A 1 105 ? 23.704 12.927 12.046 1.00 38.72 105 PRO A O 1
ATOM 781 N N . PRO A 1 106 ? 22.666 11.970 13.810 1.00 35.59 106 PRO A N 1
ATOM 782 C CA . PRO A 1 106 ? 21.444 12.777 13.731 1.00 35.59 106 PRO A CA 1
ATOM 783 C C . PRO A 1 106 ? 21.690 14.286 13.974 1.00 35.59 106 PRO A C 1
ATOM 785 O O . PRO A 1 106 ? 22.727 14.654 14.534 1.00 35.59 106 PRO A O 1
ATOM 788 N N . PRO A 1 107 ? 20.757 15.172 13.556 1.00 35.91 107 PRO A N 1
ATOM 789 C CA . PRO A 1 107 ? 20.968 16.621 13.489 1.00 35.91 107 PRO A CA 1
ATOM 790 C C . PRO A 1 107 ? 21.290 17.247 14.851 1.00 35.91 107 PRO A C 1
ATOM 792 O O . PRO A 1 107 ? 20.596 17.018 15.840 1.00 35.91 107 PRO A O 1
ATOM 795 N N . GLY A 1 108 ? 22.354 18.051 14.881 1.00 33.41 108 GLY A N 1
ATOM 796 C CA . GLY A 1 108 ? 22.890 18.674 16.087 1.00 33.41 108 GLY A CA 1
ATOM 797 C C . GLY A 1 108 ? 22.029 19.807 16.649 1.00 33.41 108 GLY A C 1
ATOM 798 O O . GLY A 1 108 ? 21.483 20.630 15.915 1.00 33.41 108 GLY A O 1
ATOM 799 N N . LEU A 1 109 ? 21.992 19.873 17.982 1.00 31.16 109 LEU A N 1
ATOM 800 C CA . LEU A 1 109 ? 21.720 21.101 18.721 1.00 31.16 109 LEU A CA 1
ATOM 801 C C . LEU A 1 109 ? 22.761 22.163 18.346 1.00 31.16 109 LEU A C 1
ATOM 803 O O . LEU A 1 109 ? 23.956 21.878 18.256 1.00 31.16 109 LEU A O 1
ATOM 807 N N . MET A 1 110 ? 22.260 23.373 18.116 1.00 32.44 110 MET A N 1
ATOM 808 C CA . MET A 1 110 ? 23.019 24.532 17.671 1.00 32.44 110 MET A CA 1
ATOM 809 C C . MET A 1 110 ? 24.137 24.961 18.629 1.00 32.44 110 MET A C 1
ATOM 811 O O . MET A 1 110 ? 24.110 24.714 19.832 1.00 32.44 110 MET A O 1
ATOM 815 N N . ASP A 1 111 ? 25.099 25.632 17.999 1.00 30.98 111 ASP A N 1
ATOM 816 C CA . ASP A 1 111 ? 26.348 26.213 18.471 1.00 30.98 111 ASP A CA 1
ATOM 817 C C . ASP A 1 111 ? 26.356 26.871 19.857 1.00 30.98 111 ASP A C 1
ATOM 819 O O . ASP A 1 111 ? 25.580 27.779 20.142 1.00 30.98 111 ASP A O 1
ATOM 823 N N . GLU A 1 112 ? 27.425 26.595 20.610 1.00 27.50 112 GLU A N 1
ATOM 824 C CA . GLU A 1 112 ? 28.074 27.631 21.415 1.00 27.50 112 GLU A CA 1
ATOM 825 C C . GLU A 1 112 ? 29.603 27.430 21.437 1.00 27.50 112 GLU A C 1
ATOM 827 O O . GLU A 1 112 ? 30.194 26.840 22.340 1.00 27.50 112 GLU A O 1
ATOM 832 N N . LYS A 1 113 ? 30.296 27.932 20.403 1.00 29.77 113 LYS A N 1
ATOM 833 C CA . LYS A 1 113 ? 31.730 28.245 20.507 1.00 29.77 113 LYS A CA 1
ATOM 834 C C . LYS A 1 113 ? 31.880 29.630 21.129 1.00 29.77 113 LYS A C 1
ATOM 836 O O . LYS A 1 113 ? 31.769 30.621 20.413 1.00 29.77 113 LYS A O 1
ATOM 841 N N . LYS A 1 114 ? 32.241 29.692 22.414 1.00 32.22 114 LYS A N 1
ATOM 842 C CA . LYS A 1 114 ? 33.126 30.729 22.985 1.00 32.22 114 LYS A CA 1
ATOM 843 C C . LYS A 1 114 ? 33.546 30.365 24.413 1.00 32.22 114 LYS A C 1
ATOM 845 O O . LYS A 1 114 ? 32.899 30.734 25.379 1.00 32.22 114 LYS A O 1
ATOM 850 N N . ASN A 1 115 ? 34.664 29.659 24.540 1.00 27.38 115 ASN A N 1
ATOM 851 C CA . ASN A 1 115 ? 35.855 30.136 25.254 1.00 27.38 115 ASN A CA 1
ATOM 852 C C . ASN A 1 115 ? 36.814 28.977 25.517 1.00 27.38 115 ASN A C 1
ATOM 854 O O . ASN A 1 115 ? 36.460 27.928 26.043 1.00 27.38 115 ASN A O 1
ATOM 858 N N . ALA A 1 116 ? 38.055 29.209 25.109 1.00 30.95 116 ALA A N 1
ATOM 859 C CA . ALA A 1 116 ? 39.196 28.369 25.393 1.00 30.95 116 ALA A CA 1
ATOM 860 C C . ALA A 1 116 ? 39.502 28.326 26.898 1.00 30.95 116 ALA A C 1
ATOM 862 O O . ALA A 1 116 ? 39.222 29.290 27.613 1.00 30.95 116 ALA A O 1
ATOM 863 N N . SER A 1 117 ? 40.202 27.252 27.290 1.00 32.50 117 SER A N 1
ATOM 864 C CA . SER A 1 117 ? 41.007 27.025 28.510 1.00 32.50 117 SER A CA 1
ATOM 865 C C . SER A 1 117 ? 40.442 25.926 29.415 1.00 32.50 117 SER A C 1
ATOM 867 O O . SER A 1 117 ? 39.565 26.215 30.216 1.00 32.50 117 SER A O 1
ATOM 869 N N . GLN A 1 118 ? 40.985 24.697 29.347 1.00 33.06 118 GLN A N 1
ATOM 870 C CA . GLN A 1 118 ? 41.409 23.905 30.525 1.00 33.06 118 GLN A CA 1
ATOM 871 C C . GLN A 1 118 ? 42.057 22.537 30.154 1.00 33.06 118 GLN A C 1
ATOM 873 O O . GLN A 1 118 ? 41.777 22.005 29.081 1.00 33.06 118 GLN A O 1
ATOM 878 N N . PRO A 1 119 ? 42.969 21.998 31.002 1.00 33.59 119 PRO A N 1
ATOM 879 C CA . PRO A 1 119 ? 43.869 20.861 30.715 1.00 33.59 119 PRO A CA 1
ATOM 880 C C . PRO A 1 119 ? 43.236 19.471 31.032 1.00 33.59 119 PRO A C 1
ATOM 882 O O . PRO A 1 119 ? 42.124 19.426 31.557 1.00 33.59 119 PRO A O 1
ATOM 885 N N . PRO A 1 120 ? 43.880 18.323 30.694 1.00 34.91 120 PRO A N 1
ATOM 886 C CA . PRO A 1 120 ? 43.192 17.040 30.479 1.00 34.91 120 PRO A CA 1
ATOM 887 C C . PRO A 1 120 ? 42.746 16.324 31.774 1.00 34.91 120 PRO A C 1
ATOM 889 O O . PRO A 1 120 ? 43.265 16.608 32.857 1.00 34.91 120 PRO A O 1
ATOM 892 N N . PRO A 1 121 ? 41.789 15.373 31.686 1.00 37.59 121 PRO A N 1
ATOM 893 C CA . PRO A 1 121 ? 41.028 14.904 32.839 1.00 37.59 121 PRO A CA 1
ATOM 894 C C . PRO A 1 121 ? 41.791 13.891 33.703 1.00 37.59 121 PRO A C 1
ATOM 896 O O . PRO A 1 121 ? 42.309 12.877 33.234 1.00 37.59 121 PRO A O 1
ATOM 899 N N . GLY A 1 122 ? 41.791 14.155 35.012 1.00 34.25 122 GLY A N 1
ATOM 900 C CA . GLY A 1 122 ? 42.290 13.258 36.049 1.00 34.25 122 GLY A CA 1
ATOM 901 C C . GLY A 1 122 ? 41.365 12.063 36.315 1.00 34.25 122 GLY A C 1
ATOM 902 O O . GLY A 1 122 ? 40.139 12.165 36.292 1.00 34.25 122 GLY A O 1
ATOM 903 N N . LYS A 1 123 ? 41.981 10.914 36.612 1.00 37.62 123 LYS A N 1
ATOM 904 C CA . LYS A 1 123 ? 41.333 9.655 37.017 1.00 37.62 123 LYS A CA 1
ATOM 905 C C . LYS A 1 123 ? 40.402 9.861 38.226 1.00 37.62 123 LYS A C 1
ATOM 907 O O . LYS A 1 123 ? 40.874 10.178 39.318 1.00 37.62 123 LYS A O 1
ATOM 912 N N . LYS A 1 124 ? 39.100 9.596 38.066 1.00 38.41 124 LYS A N 1
ATOM 913 C CA . LYS A 1 124 ? 38.135 9.527 39.179 1.00 38.41 124 LYS A CA 1
ATOM 914 C C . LYS A 1 124 ? 38.434 8.300 40.057 1.00 38.41 124 LYS A C 1
ATOM 916 O O . LYS A 1 124 ? 38.386 7.168 39.583 1.00 38.41 124 LYS A O 1
ATOM 921 N N . ARG A 1 125 ? 38.750 8.523 41.338 1.00 42.47 125 ARG A N 1
ATOM 922 C CA . ARG A 1 125 ? 38.823 7.483 42.383 1.00 42.47 125 ARG A CA 1
ATOM 923 C C . ARG A 1 125 ? 37.421 7.278 42.967 1.00 42.47 125 ARG A C 1
ATOM 925 O O . ARG A 1 125 ? 36.814 8.241 43.419 1.00 42.47 125 ARG A O 1
ATOM 932 N N . GLY A 1 126 ? 36.916 6.045 42.951 1.00 46.50 126 GLY A N 1
ATOM 933 C CA . GLY A 1 126 ? 35.639 5.687 43.579 1.00 46.50 126 GLY A CA 1
ATOM 934 C C . GLY A 1 126 ? 35.700 5.744 45.112 1.00 46.50 126 GLY A C 1
ATOM 935 O O . GLY A 1 126 ? 36.713 5.381 45.710 1.00 46.50 126 GLY A O 1
ATOM 936 N N . CYS A 1 127 ? 34.604 6.180 45.740 1.00 56.75 127 CYS A N 1
ATOM 937 C CA . CYS A 1 127 ? 34.431 6.360 47.190 1.00 56.75 127 CYS A CA 1
ATOM 938 C C . CYS A 1 127 ? 34.242 5.041 47.965 1.00 56.75 127 CYS A C 1
ATOM 940 O O . CYS A 1 127 ? 33.375 4.946 48.831 1.00 56.75 127 CYS A O 1
ATOM 942 N N . TYR A 1 128 ? 35.037 4.013 47.665 1.00 53.75 128 TYR A N 1
ATOM 943 C CA . TYR A 1 128 ? 35.017 2.758 48.414 1.00 53.75 128 TYR A CA 1
ATOM 944 C C . TYR A 1 128 ? 36.351 2.564 49.148 1.00 53.75 128 TYR A C 1
ATOM 946 O O . TYR A 1 128 ? 37.394 2.470 48.492 1.00 53.75 128 TYR A O 1
ATOM 954 N N . PRO A 1 129 ? 36.372 2.502 50.494 1.00 67.81 129 PRO A N 1
ATOM 955 C CA . PRO A 1 129 ? 37.615 2.307 51.226 1.00 67.81 129 PRO A CA 1
ATOM 956 C C . PRO A 1 129 ? 38.229 0.940 50.887 1.00 67.81 129 PRO A C 1
ATOM 958 O O . PRO A 1 129 ? 37.627 -0.117 51.101 1.00 67.81 129 PRO A O 1
ATOM 961 N N . SER A 1 130 ? 39.457 0.938 50.364 1.00 61.62 130 SER A N 1
ATOM 962 C CA . SER A 1 130 ? 40.160 -0.294 49.981 1.00 61.62 130 SER A CA 1
ATOM 963 C C . SER A 1 130 ? 40.675 -1.094 51.183 1.00 61.62 130 SER A C 1
ATOM 965 O O . SER A 1 130 ? 40.969 -2.280 51.046 1.00 61.62 130 SER A O 1
ATOM 967 N N . THR A 1 131 ? 40.744 -0.488 52.373 1.00 76.75 131 THR A N 1
ATOM 968 C CA . THR A 1 131 ? 41.265 -1.133 53.582 1.00 76.75 131 THR A CA 1
ATOM 969 C C . THR A 1 131 ? 40.166 -1.834 54.383 1.00 76.75 131 THR A C 1
ATOM 971 O O . THR A 1 131 ? 39.040 -1.351 54.511 1.00 76.75 131 THR A O 1
ATOM 974 N N . ARG A 1 132 ? 40.509 -2.978 54.991 1.00 67.19 132 ARG A N 1
ATOM 975 C CA . ARG A 1 132 ? 39.579 -3.791 55.796 1.00 67.19 132 ARG A CA 1
ATOM 976 C C . ARG A 1 132 ? 38.979 -3.009 56.975 1.00 67.19 132 ARG A C 1
ATOM 978 O O . ARG A 1 132 ? 37.804 -3.175 57.279 1.00 67.19 132 ARG A O 1
ATOM 985 N N . ARG A 1 133 ? 39.759 -2.102 57.584 1.00 70.69 133 ARG A N 1
ATOM 986 C CA . ARG A 1 133 ? 39.279 -1.181 58.631 1.00 70.69 133 ARG A CA 1
ATOM 987 C C . ARG A 1 133 ? 38.321 -0.116 58.084 1.00 70.69 133 ARG A C 1
ATOM 989 O O . ARG A 1 133 ? 37.322 0.164 58.733 1.00 70.69 133 ARG A O 1
ATOM 996 N N . GLY A 1 134 ? 38.573 0.428 56.890 1.00 72.19 134 GLY A N 1
ATOM 997 C CA . GLY A 1 134 ? 37.688 1.416 56.263 1.00 72.19 134 GLY A CA 1
ATOM 998 C C . GLY A 1 134 ? 36.324 0.839 55.874 1.00 72.19 134 GLY A C 1
ATOM 999 O O . GLY A 1 134 ? 35.310 1.506 56.046 1.00 72.19 134 GLY A O 1
ATOM 1000 N N . ARG A 1 135 ? 36.273 -0.427 55.434 1.00 75.81 135 ARG A N 1
ATOM 1001 C CA . ARG A 1 135 ? 34.999 -1.115 55.157 1.00 75.81 135 ARG A CA 1
ATOM 1002 C C . ARG A 1 135 ? 34.182 -1.369 56.420 1.00 75.81 135 ARG A C 1
ATOM 1004 O O . ARG A 1 135 ? 32.976 -1.177 56.388 1.00 75.81 135 ARG A O 1
ATOM 1011 N N . LEU A 1 136 ? 34.823 -1.757 57.524 1.00 74.38 136 LEU A N 1
ATOM 1012 C CA . LEU A 1 136 ? 34.136 -1.943 58.810 1.00 74.38 136 LEU A CA 1
ATOM 1013 C C . LEU A 1 136 ? 33.503 -0.637 59.308 1.00 74.38 136 LEU A C 1
ATOM 1015 O O . LEU A 1 136 ? 32.360 -0.646 59.752 1.00 74.38 136 LEU A O 1
ATOM 1019 N N . TRP A 1 137 ? 34.204 0.488 59.157 1.00 75.75 137 TRP A N 1
ATOM 1020 C CA . TRP A 1 137 ? 33.654 1.810 59.465 1.00 75.75 137 TRP A CA 1
ATOM 1021 C C . TRP A 1 137 ? 32.504 2.209 58.536 1.00 75.75 137 TRP A C 1
ATOM 1023 O O . TRP A 1 137 ? 31.482 2.693 59.014 1.00 75.75 137 TRP A O 1
ATOM 1033 N N . PHE A 1 138 ? 32.639 1.971 57.230 1.00 78.75 138 PHE A N 1
ATOM 1034 C CA . PHE A 1 138 ? 31.596 2.278 56.247 1.00 78.75 138 PHE A CA 1
ATOM 1035 C C . PHE A 1 138 ? 30.301 1.495 56.515 1.00 78.75 138 PHE A C 1
ATOM 1037 O O . PHE A 1 138 ? 29.222 2.081 56.561 1.00 78.75 138 PHE A O 1
ATOM 1044 N N . TRP A 1 139 ? 30.406 0.190 56.786 1.00 75.00 139 TRP A N 1
ATOM 1045 C CA . TRP A 1 139 ? 29.253 -0.638 57.152 1.00 75.00 139 TRP A CA 1
ATOM 1046 C C . TRP A 1 139 ? 28.687 -0.293 58.535 1.00 75.00 139 TRP A C 1
ATOM 1048 O O . TRP A 1 139 ? 27.471 -0.322 58.710 1.00 75.00 139 TRP A O 1
ATOM 1058 N N . GLY A 1 140 ? 29.531 0.102 59.494 1.00 86.19 140 GLY A N 1
ATOM 1059 C CA . GLY A 1 140 ? 29.079 0.595 60.799 1.00 86.19 140 GLY A CA 1
ATOM 1060 C C . GLY A 1 140 ? 28.244 1.878 60.698 1.00 86.19 140 GLY A C 1
ATOM 1061 O O . GLY A 1 140 ? 27.219 1.999 61.365 1.00 86.19 140 GLY A O 1
ATOM 1062 N N . LEU A 1 141 ? 28.630 2.803 59.813 1.00 81.19 141 LEU A N 1
ATOM 1063 C CA . LEU A 1 141 ? 27.894 4.044 59.542 1.00 81.19 141 LEU A CA 1
ATOM 1064 C C . LEU A 1 141 ? 26.532 3.786 58.882 1.00 81.19 141 LEU A C 1
ATOM 1066 O O . LEU A 1 141 ? 25.544 4.421 59.255 1.00 81.19 141 LEU A O 1
ATOM 1070 N N . ILE A 1 142 ? 26.467 2.825 57.955 1.00 82.88 142 ILE A N 1
ATOM 1071 C CA . ILE A 1 142 ? 25.209 2.389 57.326 1.00 82.88 142 ILE A CA 1
ATOM 1072 C C . ILE A 1 142 ? 24.286 1.721 58.356 1.00 82.88 142 ILE A C 1
ATOM 1074 O O . ILE A 1 142 ? 23.096 2.020 58.413 1.00 82.88 142 ILE A O 1
ATOM 1078 N N . ALA A 1 143 ? 24.822 0.859 59.223 1.00 85.50 143 ALA A N 1
ATOM 1079 C CA . ALA A 1 143 ? 24.025 0.211 60.264 1.00 85.50 143 ALA A CA 1
ATOM 1080 C C . ALA A 1 143 ? 23.444 1.225 61.269 1.00 85.50 143 ALA A C 1
ATOM 1082 O O . ALA A 1 143 ? 22.273 1.126 61.634 1.00 85.50 143 ALA A O 1
ATOM 1083 N N . LEU A 1 144 ? 24.225 2.236 61.668 1.00 86.75 144 LEU A N 1
ATOM 1084 C CA . LEU A 1 144 ? 23.764 3.314 62.553 1.00 86.75 144 LEU A CA 1
ATOM 1085 C C . LEU A 1 144 ? 22.670 4.181 61.920 1.00 86.75 144 LEU A C 1
ATOM 1087 O O . LEU A 1 144 ? 21.720 4.559 62.603 1.00 86.75 144 LEU A O 1
ATOM 1091 N N . THR A 1 145 ? 22.773 4.475 60.622 1.00 84.19 145 THR A N 1
ATOM 1092 C CA . THR A 1 145 ? 21.746 5.254 59.910 1.00 84.19 145 THR A CA 1
ATOM 1093 C C . THR A 1 145 ? 20.444 4.476 59.759 1.00 84.19 145 THR A C 1
ATOM 1095 O O . THR A 1 145 ? 19.377 5.042 59.989 1.00 84.19 145 THR A O 1
ATOM 1098 N N . ILE A 1 146 ? 20.507 3.173 59.476 1.00 86.75 146 ILE A N 1
ATOM 1099 C CA . ILE A 1 146 ? 19.315 2.312 59.456 1.00 86.75 146 ILE A CA 1
ATOM 1100 C C . ILE A 1 146 ? 18.658 2.270 60.842 1.00 86.75 146 ILE A C 1
ATOM 1102 O O . ILE A 1 146 ? 17.441 2.413 60.946 1.00 86.75 146 ILE A O 1
ATOM 1106 N N . LEU A 1 147 ? 19.449 2.147 61.914 1.00 87.88 147 LEU A N 1
ATOM 1107 C CA . LEU A 1 147 ? 18.921 2.133 63.280 1.00 87.88 147 LEU A CA 1
ATOM 1108 C C . LEU A 1 147 ? 18.209 3.452 63.631 1.00 87.88 147 LEU A C 1
ATOM 1110 O O . LEU A 1 147 ? 17.130 3.432 64.219 1.00 87.88 147 LEU A O 1
ATOM 1114 N N . ALA A 1 148 ? 18.772 4.591 63.219 1.00 87.81 148 ALA A N 1
ATOM 1115 C CA . ALA A 1 148 ? 18.157 5.902 63.417 1.00 87.81 148 ALA A CA 1
ATOM 1116 C C . ALA A 1 148 ? 16.814 6.032 62.675 1.00 87.81 148 ALA A C 1
ATOM 1118 O O . ALA A 1 148 ? 15.848 6.536 63.245 1.00 87.81 148 ALA A O 1
ATOM 1119 N N . ILE A 1 149 ? 16.721 5.525 61.441 1.00 85.25 149 ILE A N 1
ATOM 1120 C CA . ILE A 1 149 ? 15.475 5.533 60.658 1.00 85.25 149 ILE A CA 1
ATOM 1121 C C . ILE A 1 149 ? 14.396 4.681 61.338 1.00 85.25 149 ILE A C 1
ATOM 1123 O O . ILE A 1 149 ? 13.252 5.118 61.446 1.00 85.25 149 ILE A O 1
ATOM 1127 N N . VAL A 1 150 ? 14.750 3.502 61.860 1.00 85.31 150 VAL A N 1
ATOM 1128 C CA . VAL A 1 150 ? 13.798 2.632 62.576 1.00 85.31 150 VAL A CA 1
ATOM 1129 C C . VAL A 1 150 ? 13.255 3.313 63.835 1.00 85.31 150 VAL A C 1
ATOM 1131 O O . VAL A 1 150 ? 12.053 3.255 64.093 1.00 85.31 150 VAL A O 1
ATOM 1134 N N . VAL A 1 151 ? 14.108 4.013 64.591 1.00 84.25 151 VAL A N 1
ATOM 1135 C CA . VAL A 1 151 ? 13.677 4.778 65.772 1.00 84.25 151 VAL A CA 1
ATOM 1136 C C . VAL A 1 151 ? 12.733 5.916 65.377 1.00 84.25 151 VAL A C 1
ATOM 1138 O O . VAL A 1 151 ? 11.707 6.102 66.027 1.00 84.25 151 VAL A O 1
ATOM 1141 N N . ILE A 1 152 ? 13.018 6.634 64.286 1.00 80.44 152 ILE A N 1
ATOM 1142 C CA . ILE A 1 152 ? 12.148 7.710 63.786 1.00 80.44 152 ILE A CA 1
ATOM 1143 C C . ILE A 1 152 ? 10.767 7.164 63.403 1.00 80.44 152 ILE A C 1
ATOM 1145 O O . ILE A 1 152 ? 9.756 7.727 63.814 1.00 80.44 152 ILE A O 1
ATOM 1149 N N . VAL A 1 153 ? 10.699 6.034 62.692 1.00 76.81 153 VAL A N 1
ATOM 1150 C CA . VAL A 1 153 ? 9.420 5.408 62.311 1.00 76.81 153 VAL A CA 1
ATOM 1151 C C . VAL A 1 153 ? 8.628 4.952 63.544 1.00 76.81 153 VAL A C 1
ATOM 1153 O O . VAL A 1 153 ? 7.415 5.158 63.602 1.00 76.81 153 VAL A O 1
ATOM 1156 N N . ALA A 1 154 ? 9.296 4.406 64.564 1.00 73.69 154 ALA A N 1
ATOM 1157 C CA . ALA A 1 154 ? 8.652 4.005 65.817 1.00 73.69 154 ALA A CA 1
ATOM 1158 C C . ALA A 1 154 ? 8.104 5.204 66.621 1.00 73.69 154 ALA A C 1
ATOM 1160 O O . ALA A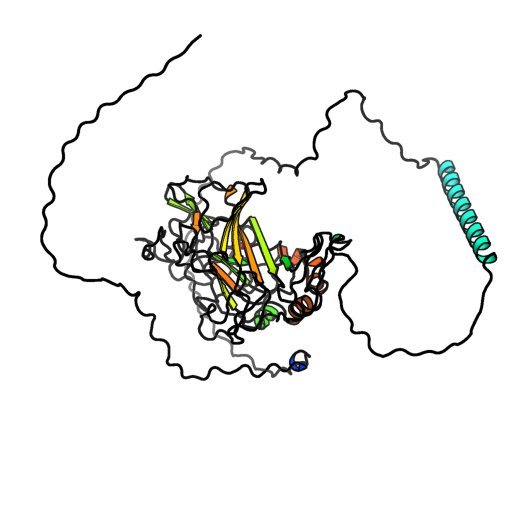 1 154 ? 7.037 5.115 67.237 1.00 73.69 154 ALA A O 1
ATOM 1161 N N . VAL A 1 155 ? 8.787 6.352 66.575 1.00 74.62 155 VAL A N 1
ATOM 1162 C CA . VAL A 1 155 ? 8.309 7.601 67.188 1.00 74.62 155 VAL A CA 1
ATOM 1163 C C . VAL A 1 155 ? 7.137 8.184 66.389 1.00 74.62 155 VAL A C 1
ATOM 1165 O O . VAL A 1 155 ? 6.134 8.576 66.977 1.00 74.62 155 VAL A O 1
ATOM 1168 N N . CYS A 1 156 ? 7.181 8.155 65.055 1.00 62.22 156 CYS A N 1
ATOM 1169 C CA . CYS A 1 156 ? 6.059 8.607 64.225 1.00 62.22 156 CYS A CA 1
ATOM 1170 C C . CYS A 1 156 ? 4.799 7.741 64.404 1.00 62.22 156 CYS A C 1
ATOM 1172 O O . CYS A 1 156 ? 3.690 8.269 64.380 1.00 62.22 156 CYS A O 1
ATOM 1174 N N . ALA A 1 157 ? 4.949 6.437 64.654 1.00 64.06 157 ALA A N 1
ATOM 1175 C CA . ALA A 1 157 ? 3.821 5.539 64.908 1.00 64.06 157 ALA A CA 1
ATOM 1176 C C . ALA A 1 157 ? 3.156 5.741 66.287 1.00 64.06 157 ALA A C 1
ATOM 1178 O O . ALA A 1 157 ? 2.014 5.326 66.473 1.00 64.06 157 ALA A O 1
ATOM 1179 N N . SER A 1 158 ? 3.831 6.384 67.248 1.00 62.3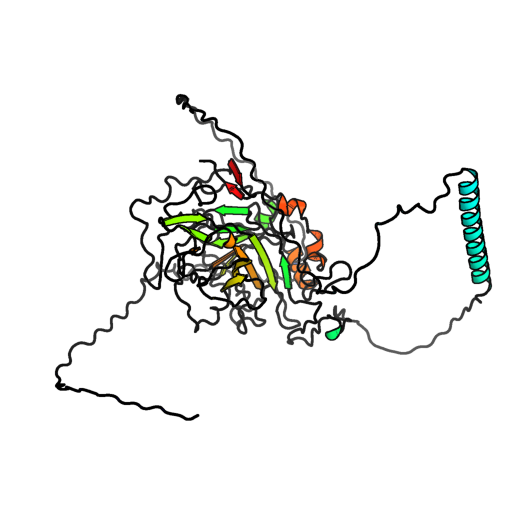4 158 SER A N 1
ATOM 1180 C CA . SER A 1 158 ? 3.304 6.602 68.606 1.00 62.34 158 SER A CA 1
ATOM 1181 C C . SER A 1 158 ? 2.613 7.961 68.813 1.00 62.34 158 SER A C 1
ATOM 1183 O O . SER A 1 158 ? 2.042 8.184 69.879 1.00 62.34 158 SER A O 1
ATOM 1185 N N . VAL A 1 159 ? 2.596 8.844 67.801 1.00 60.16 159 VAL A N 1
ATOM 1186 C CA . VAL A 1 159 ? 2.051 10.221 67.898 1.00 60.16 159 VAL A CA 1
ATOM 1187 C C . VAL A 1 159 ? 0.769 10.440 67.067 1.00 60.16 159 VAL A C 1
ATOM 1189 O O . VAL A 1 159 ? 0.221 11.538 67.055 1.00 60.16 159 VAL A O 1
ATOM 1192 N N . ILE A 1 160 ? 0.211 9.410 66.419 1.00 51.81 160 ILE A N 1
ATOM 1193 C CA . ILE A 1 160 ? -1.065 9.535 65.687 1.00 51.81 160 ILE A CA 1
ATOM 1194 C C . ILE A 1 160 ? -2.229 9.030 66.565 1.00 51.81 160 ILE A C 1
ATOM 1196 O O . ILE A 1 160 ? -2.288 7.833 66.858 1.00 51.81 160 ILE A O 1
ATOM 1200 N N . PRO A 1 161 ? -3.182 9.889 66.979 1.00 45.06 161 PRO A N 1
ATOM 1201 C CA . PRO A 1 161 ? -4.362 9.440 67.706 1.00 45.06 161 PRO A CA 1
ATOM 1202 C C . PRO A 1 161 ? -5.341 8.715 66.772 1.00 45.06 161 PRO A C 1
ATOM 1204 O O . PRO A 1 161 ? -5.682 9.195 65.691 1.00 45.06 161 PRO A O 1
ATOM 1207 N N . LYS A 1 162 ? -5.818 7.546 67.217 1.00 46.00 162 LYS A N 1
ATOM 1208 C CA . LYS A 1 162 ? -6.927 6.804 66.602 1.00 46.00 162 LYS A CA 1
ATOM 1209 C C . LYS A 1 162 ? -8.230 7.587 66.779 1.00 46.00 162 LYS A C 1
ATOM 1211 O O . LYS A 1 162 ? -8.752 7.628 67.889 1.00 46.00 162 LYS A O 1
ATOM 1216 N N . ASN A 1 163 ? -8.796 8.114 65.696 1.00 37.00 163 ASN A N 1
ATOM 1217 C CA . ASN A 1 163 ? -10.189 8.558 65.683 1.00 37.00 163 ASN A CA 1
ATOM 1218 C C . ASN A 1 163 ? -11.069 7.490 65.026 1.00 37.00 163 ASN A C 1
ATOM 1220 O O . ASN A 1 163 ? -11.043 7.303 63.813 1.00 37.00 163 ASN A O 1
ATOM 1224 N N . ASN A 1 164 ? -11.859 6.813 65.860 1.00 43.09 164 ASN A N 1
ATOM 1225 C CA . ASN A 1 164 ? -13.086 6.142 65.448 1.00 43.09 164 ASN A CA 1
ATOM 1226 C C . ASN A 1 164 ? -14.204 7.188 65.385 1.00 43.09 164 ASN A C 1
ATOM 1228 O O . ASN A 1 164 ? -14.386 7.940 66.340 1.00 43.09 164 ASN A O 1
ATOM 1232 N N . SER A 1 165 ? -14.993 7.190 64.314 1.00 33.44 165 SER A N 1
ATOM 1233 C CA . SER A 1 165 ? -16.317 7.810 64.310 1.00 33.44 165 SER A CA 1
ATOM 1234 C C . SER A 1 165 ? -17.194 7.164 63.243 1.00 33.44 165 SER A C 1
ATOM 1236 O O . SER A 1 165 ? -16.869 7.181 62.058 1.00 33.44 165 SER A O 1
ATOM 1238 N N . SER A 1 166 ? -18.300 6.587 63.701 1.00 38.34 166 SER A N 1
ATOM 1239 C CA . SER A 1 166 ? -19.485 6.229 62.929 1.00 38.34 166 SER A CA 1
ATOM 1240 C C . SER A 1 166 ? -20.555 7.304 63.139 1.00 38.34 166 SER A C 1
ATOM 1242 O O . SER A 1 166 ? -20.812 7.656 64.293 1.00 38.34 166 SER A O 1
ATOM 1244 N N . SER A 1 167 ? -21.239 7.766 62.091 1.00 35.56 167 SER A N 1
ATOM 1245 C CA . SER A 1 167 ? -22.656 8.186 62.160 1.00 35.56 167 SER A CA 1
ATOM 1246 C C . SER A 1 167 ? -23.257 8.379 60.762 1.00 35.56 167 SER A C 1
ATOM 1248 O O . SER A 1 167 ? -22.619 8.937 59.874 1.00 35.56 167 SER A O 1
ATOM 1250 N N . ASP A 1 168 ? -24.493 7.903 60.619 1.00 35.00 168 ASP A N 1
ATOM 1251 C CA . ASP A 1 168 ? -25.395 7.988 59.466 1.00 35.00 168 ASP A CA 1
ATOM 1252 C C . ASP A 1 168 ? -25.778 9.419 59.044 1.00 35.00 168 ASP A C 1
ATOM 1254 O O . ASP A 1 168 ? -25.927 10.290 59.900 1.00 35.00 168 ASP A O 1
ATOM 1258 N N . ALA A 1 169 ? -26.093 9.609 57.751 1.00 30.09 169 ALA A N 1
ATOM 1259 C CA . ALA A 1 169 ? -27.247 10.400 57.290 1.00 30.09 169 ALA A CA 1
ATOM 1260 C C . ALA A 1 169 ? -27.540 10.212 55.779 1.00 30.09 169 ALA A C 1
ATOM 1262 O O . ALA A 1 169 ? -26.698 10.418 54.911 1.00 30.09 169 ALA A O 1
ATOM 1263 N N . THR A 1 170 ? -28.793 9.854 55.505 1.00 27.81 170 THR A N 1
ATOM 1264 C CA . THR A 1 170 ? -29.563 9.786 54.247 1.00 27.81 170 THR A CA 1
ATOM 1265 C C . THR A 1 170 ? -29.495 11.024 53.338 1.00 27.81 170 THR A C 1
ATOM 1267 O O . THR A 1 170 ? -29.690 12.125 53.841 1.00 27.81 170 THR A O 1
ATOM 1270 N N . THR A 1 171 ? -29.415 10.848 52.002 1.00 26.00 171 THR A N 1
ATOM 1271 C CA . THR A 1 171 ? -30.394 11.347 50.984 1.00 26.00 171 THR A CA 1
ATOM 1272 C C . THR A 1 171 ? -29.988 11.050 49.518 1.00 26.00 171 THR A C 1
ATOM 1274 O O . THR A 1 171 ? -28.915 11.414 49.059 1.00 26.00 171 THR A O 1
ATOM 1277 N N . THR A 1 172 ? -30.897 10.373 48.800 1.00 29.70 172 THR A N 1
ATOM 1278 C CA . THR A 1 172 ? -31.259 10.457 47.359 1.00 29.70 172 THR A CA 1
ATOM 1279 C C . THR A 1 172 ? -30.238 10.895 46.288 1.00 29.70 172 THR A C 1
ATOM 1281 O O . THR A 1 172 ? -29.937 12.078 46.174 1.00 29.70 172 THR A O 1
ATOM 1284 N N . SER A 1 173 ? -29.891 9.990 45.355 1.00 26.88 173 SER A N 1
ATOM 1285 C CA . SER A 1 173 ? -29.867 10.251 43.894 1.00 26.88 173 SER A CA 1
ATOM 1286 C C . SER A 1 173 ? -29.656 8.966 43.058 1.00 26.88 173 SER A C 1
ATOM 1288 O O . SER A 1 173 ? -29.151 7.960 43.543 1.00 26.88 173 SER A O 1
ATOM 1290 N N . SER A 1 174 ? -30.151 9.035 41.823 1.00 28.61 174 SER A N 1
ATOM 1291 C CA . SER A 1 174 ? -30.490 8.036 40.793 1.00 28.61 174 SER A CA 1
ATOM 1292 C C . SER A 1 174 ? -29.439 6.988 40.351 1.00 28.61 174 SER A C 1
ATOM 1294 O O . SER A 1 174 ? -28.245 7.156 40.592 1.00 28.61 174 SER A O 1
ATOM 1296 N N . PRO A 1 175 ? -29.872 5.912 39.648 1.00 34.56 175 PRO A N 1
ATOM 1297 C CA . PRO A 1 175 ? -29.007 4.809 39.232 1.00 34.56 175 PRO A CA 1
ATOM 1298 C C . PRO A 1 175 ? -28.279 5.065 37.902 1.00 34.56 175 PRO A C 1
ATOM 1300 O O . PRO A 1 175 ? -28.805 5.716 37.006 1.00 34.56 175 PRO A O 1
ATOM 1303 N N . GLY A 1 176 ? -27.116 4.419 37.759 1.00 26.92 176 GLY A N 1
ATOM 1304 C CA . GLY A 1 176 ? -26.601 3.957 36.466 1.00 26.92 176 GLY A CA 1
ATOM 1305 C C . GLY A 1 176 ? -25.560 4.848 35.797 1.00 26.92 176 GLY A C 1
ATOM 1306 O O . GLY A 1 176 ? -25.859 5.563 34.849 1.00 26.92 176 GLY A O 1
ATOM 1307 N N . LYS A 1 177 ? -24.306 4.744 36.249 1.00 31.06 177 LYS A N 1
ATOM 1308 C CA . LYS A 1 177 ? -23.127 5.231 35.522 1.00 31.06 177 LYS A CA 1
ATOM 1309 C C . LYS A 1 177 ? -23.007 4.506 34.174 1.00 31.06 177 LYS A C 1
ATOM 1311 O O . LYS A 1 177 ? -22.750 3.305 34.152 1.00 31.06 177 LYS A O 1
ATOM 1316 N N . SER A 1 178 ? -23.152 5.251 33.082 1.00 27.72 178 SER A N 1
ATOM 1317 C CA . SER A 1 178 ? -22.602 4.894 31.772 1.00 27.72 178 SER A CA 1
ATOM 1318 C C . SER A 1 178 ? -21.076 4.998 31.851 1.00 27.72 178 SER A C 1
ATOM 1320 O O . SER A 1 178 ? -20.544 6.041 32.240 1.00 27.72 178 SER A O 1
ATOM 1322 N N . TYR A 1 179 ? -20.373 3.911 31.536 1.00 35.97 179 TYR A N 1
ATOM 1323 C CA . TYR A 1 179 ? -18.930 3.920 31.300 1.00 35.97 179 TYR A CA 1
ATOM 1324 C C . TYR A 1 179 ? -18.673 4.675 29.985 1.00 35.97 179 TYR A C 1
ATOM 1326 O O . TYR A 1 179 ? -18.725 4.093 28.907 1.00 35.97 179 TYR A O 1
ATOM 1334 N N . HIS A 1 180 ? -18.419 5.983 30.060 1.00 36.84 180 HIS A N 1
ATOM 1335 C CA . HIS A 1 180 ? -17.828 6.730 28.950 1.00 36.84 180 HIS A CA 1
ATOM 1336 C C . HIS A 1 180 ? -16.306 6.694 29.108 1.00 36.84 180 HIS A C 1
ATOM 1338 O O . HIS A 1 180 ? -15.753 7.335 30.000 1.00 36.84 180 HIS A O 1
ATOM 1344 N N . GLY A 1 181 ? -15.636 5.909 28.262 1.00 37.03 181 GLY A N 1
ATOM 1345 C CA . GLY A 1 181 ? -14.176 5.819 28.159 1.00 37.03 181 GLY A CA 1
ATOM 1346 C C . GLY A 1 181 ? -13.544 7.057 27.517 1.00 37.03 181 GLY A C 1
ATOM 1347 O O . GLY A 1 181 ? -12.884 6.944 26.492 1.00 37.03 181 GLY A O 1
ATOM 1348 N N . GLY A 1 182 ? -13.753 8.239 28.103 1.00 45.97 182 GLY A N 1
ATOM 1349 C CA . GLY A 1 182 ? -13.135 9.487 27.654 1.00 45.97 182 GLY A CA 1
ATOM 1350 C C . GLY A 1 182 ? -12.891 10.481 28.798 1.00 45.97 182 GLY A C 1
ATOM 1351 O O . GLY A 1 182 ? -13.839 10.854 29.484 1.00 45.97 182 GLY A O 1
ATOM 1352 N N . HIS A 1 183 ? -11.627 10.930 28.908 1.00 48.91 183 HIS A N 1
ATOM 1353 C CA . HIS A 1 183 ? -11.022 12.031 29.706 1.00 48.91 183 HIS A CA 1
ATOM 1354 C C . HIS A 1 183 ? -10.506 11.740 31.140 1.00 48.91 183 HIS A C 1
ATOM 1356 O O . HIS A 1 183 ? -11.216 11.115 31.925 1.00 48.91 183 HIS A O 1
ATOM 1362 N N . PRO A 1 184 ? -9.276 12.208 31.515 1.00 49.16 184 PRO A N 1
ATOM 1363 C CA . PRO A 1 184 ? -8.893 13.626 31.489 1.00 49.16 184 PRO A CA 1
ATOM 1364 C C . PRO A 1 184 ? -7.417 13.890 31.113 1.00 49.16 184 PRO A C 1
ATOM 1366 O O . PRO A 1 184 ? -6.557 14.089 31.967 1.00 49.16 184 PRO A O 1
ATOM 1369 N N . LEU A 1 185 ? -7.132 13.981 29.820 1.00 57.34 185 LEU A N 1
ATOM 1370 C CA . LEU A 1 185 ? -6.198 15.000 29.346 1.00 57.34 185 LEU A CA 1
ATOM 1371 C C . LEU A 1 185 ? -7.044 16.019 28.595 1.00 57.34 185 LEU A C 1
ATOM 1373 O O . LEU A 1 185 ? -7.943 15.639 27.834 1.00 57.34 185 LEU A O 1
ATOM 1377 N N . SER A 1 186 ? -6.817 17.306 28.844 1.00 69.06 186 SER A N 1
ATOM 1378 C CA . SER A 1 186 ? -7.393 18.330 27.975 1.00 69.06 186 SER A CA 1
ATOM 1379 C C . SER A 1 186 ? -6.778 18.219 26.575 1.00 69.06 186 SER A C 1
ATOM 1381 O O . SER A 1 186 ? -5.659 17.724 26.421 1.00 69.06 186 SER A O 1
ATOM 1383 N N . ILE A 1 187 ? -7.466 18.721 25.544 1.00 75.69 187 ILE A N 1
ATOM 1384 C CA . ILE A 1 187 ? -6.909 18.790 24.178 1.00 75.69 187 ILE A CA 1
ATOM 1385 C C . ILE A 1 187 ? -5.526 19.477 24.194 1.00 75.69 187 ILE A C 1
ATOM 1387 O O . ILE A 1 187 ? -4.585 19.034 23.536 1.00 75.69 187 ILE A O 1
ATOM 1391 N N . ALA A 1 188 ? -5.370 20.527 25.010 1.00 74.44 188 ALA A N 1
ATOM 1392 C CA . ALA A 1 188 ? -4.115 21.263 25.174 1.00 74.44 188 ALA A CA 1
ATOM 1393 C C . ALA A 1 188 ? -2.986 20.423 25.808 1.00 74.44 188 ALA A C 1
ATOM 1395 O O . ALA A 1 188 ? -1.808 20.608 25.491 1.00 74.44 188 ALA A O 1
ATOM 1396 N N . GLU A 1 189 ? -3.338 19.474 26.673 1.00 76.62 189 GLU A N 1
ATOM 1397 C CA . GLU A 1 189 ? -2.411 18.526 27.300 1.00 76.62 189 GLU A CA 1
ATOM 1398 C C . GLU A 1 189 ? -2.189 17.267 26.448 1.00 76.62 189 GLU A C 1
ATOM 1400 O O . GLU A 1 189 ? -1.436 16.381 26.844 1.00 76.62 189 GLU A O 1
ATOM 1405 N N . GLY A 1 190 ? -2.775 17.219 25.248 1.00 79.31 190 GLY A N 1
ATOM 1406 C CA . GLY A 1 190 ? -2.602 16.130 24.296 1.00 79.31 190 GLY A CA 1
ATOM 1407 C C . GLY A 1 190 ? -3.655 15.026 24.383 1.00 79.31 190 GLY A C 1
ATOM 1408 O O . GLY A 1 190 ? -3.393 13.953 23.861 1.00 79.31 190 GLY A O 1
ATOM 1409 N N . GLY A 1 191 ? -4.805 15.276 25.020 1.00 84.38 191 GLY A N 1
ATOM 1410 C CA . GLY A 1 191 ? -5.962 14.372 25.001 1.00 84.38 191 GLY A CA 1
ATOM 1411 C C . GLY A 1 191 ? -6.864 14.539 23.772 1.00 84.38 191 GLY A C 1
ATOM 1412 O O . GLY A 1 191 ? -6.607 15.376 22.908 1.00 84.38 191 GLY A O 1
ATOM 1413 N N . VAL A 1 192 ? -7.957 13.771 23.734 1.00 89.38 192 VAL A N 1
ATOM 1414 C CA . VAL A 1 192 ? -8.938 13.738 22.630 1.00 89.38 192 VAL A CA 1
ATOM 1415 C C . VAL A 1 192 ? -10.290 14.221 23.111 1.00 89.38 192 VAL A C 1
ATOM 1417 O O . VAL A 1 192 ? -10.830 13.606 24.020 1.00 89.38 192 VAL A O 1
ATOM 1420 N N . ASP A 1 193 ? -10.857 15.248 22.483 1.00 90.12 193 ASP A N 1
ATOM 1421 C CA . ASP A 1 193 ? -12.257 15.635 22.682 1.00 90.12 193 ASP A CA 1
ATOM 1422 C C . ASP A 1 193 ? -13.147 14.889 21.691 1.00 90.12 193 ASP A C 1
ATOM 1424 O O . ASP A 1 193 ? -13.090 15.109 20.481 1.00 90.12 193 ASP A O 1
ATOM 1428 N N . ILE A 1 194 ? -13.953 13.971 22.215 1.00 89.19 194 ILE A N 1
ATOM 1429 C CA . ILE A 1 194 ? -14.840 13.129 21.409 1.00 89.19 194 ILE A CA 1
ATOM 1430 C C . ILE A 1 194 ? -16.121 13.854 20.975 1.00 89.19 194 ILE A C 1
ATOM 1432 O O . ILE A 1 194 ? -16.791 13.377 20.061 1.00 89.19 194 ILE A O 1
ATOM 1436 N N . GLY A 1 195 ? -16.480 14.975 21.604 1.00 90.44 195 GLY A N 1
ATOM 1437 C CA . GLY A 1 195 ? -17.752 15.652 21.356 1.00 90.44 195 GLY A CA 1
ATOM 1438 C C . GLY A 1 195 ? -18.990 14.793 21.663 1.00 90.44 195 GLY A C 1
ATOM 1439 O O . GLY A 1 195 ? -18.963 13.843 22.450 1.00 90.44 195 GLY A O 1
ATOM 1440 N N . GLN A 1 196 ? -20.112 15.162 21.054 1.00 92.44 196 GLN A N 1
ATOM 1441 C CA . GLN A 1 196 ? -21.380 14.436 21.087 1.00 92.44 196 GLN A CA 1
ATOM 1442 C C . GLN A 1 196 ? -21.462 13.396 19.956 1.00 92.44 196 GLN A C 1
ATOM 1444 O O . GLN A 1 196 ? -20.715 13.465 18.979 1.00 92.44 196 GLN A O 1
ATOM 1449 N N . PRO A 1 197 ? -22.392 12.425 20.033 1.00 93.38 197 PRO A N 1
ATOM 1450 C CA . PRO A 1 197 ? -22.665 11.538 18.907 1.00 93.38 197 PRO A CA 1
ATOM 1451 C C . PRO A 1 197 ? -22.971 12.324 17.620 1.00 93.38 197 PRO A C 1
ATOM 1453 O O . PRO A 1 197 ? -23.848 13.185 17.610 1.00 93.38 197 PRO A O 1
ATOM 1456 N N . GLY A 1 198 ? -22.261 12.006 16.537 1.00 92.38 198 GLY A N 1
ATOM 1457 C CA . GLY A 1 198 ? -22.319 12.710 15.253 1.00 92.38 198 GLY A CA 1
ATOM 1458 C C . GLY A 1 198 ? -21.218 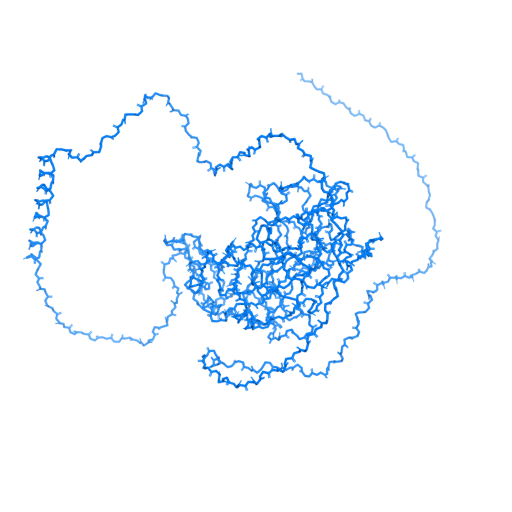13.754 15.036 1.00 92.38 198 GLY A C 1
ATOM 1459 O O . GLY A 1 198 ? -20.987 14.127 13.884 1.00 92.38 198 GLY A O 1
ATOM 1460 N N . ASP A 1 199 ? -20.507 14.171 16.088 1.00 94.88 199 ASP A N 1
ATOM 1461 C CA . ASP A 1 199 ? -19.385 15.109 15.977 1.00 94.88 199 ASP A CA 1
ATOM 1462 C C . ASP A 1 199 ? -18.134 14.434 15.396 1.00 94.88 199 ASP A C 1
ATOM 1464 O O . ASP A 1 199 ? -18.000 13.208 15.383 1.00 94.88 199 ASP A O 1
ATOM 1468 N N . ILE A 1 200 ? -17.187 15.244 14.923 1.00 95.38 200 ILE A N 1
ATOM 1469 C CA . ILE A 1 200 ? -15.839 14.786 14.575 1.00 95.38 200 ILE A CA 1
ATOM 1470 C C . ILE A 1 200 ? -14.938 15.007 15.790 1.00 95.38 200 ILE A C 1
ATOM 1472 O O . ILE A 1 200 ? -14.800 16.137 16.255 1.00 95.38 200 ILE A O 1
ATOM 1476 N N . ALA A 1 201 ? -14.313 13.932 16.278 1.00 92.94 201 ALA A N 1
ATOM 1477 C CA . ALA A 1 201 ? -13.383 14.008 17.400 1.00 92.94 201 ALA A CA 1
ATOM 1478 C C . ALA A 1 201 ? -12.184 14.920 17.082 1.00 92.94 201 ALA A C 1
ATOM 1480 O O . ALA A 1 201 ? -11.639 14.898 15.973 1.00 92.94 201 ALA A O 1
ATOM 1481 N N . VAL A 1 202 ? -11.760 15.705 18.072 1.00 92.56 202 VAL A N 1
ATOM 1482 C CA . VAL A 1 202 ? -10.641 16.645 17.979 1.00 92.56 202 VAL A CA 1
ATOM 1483 C C . VAL A 1 202 ? -9.460 16.111 18.781 1.00 92.56 202 VAL A C 1
ATOM 1485 O O . VAL A 1 202 ? -9.555 15.886 19.987 1.00 92.56 202 VAL A O 1
ATOM 1488 N N . PHE A 1 203 ? -8.326 15.943 18.105 1.00 91.19 203 PHE A N 1
ATOM 1489 C CA . PHE A 1 203 ? -7.118 15.343 18.665 1.00 91.19 203 PHE A CA 1
ATOM 1490 C C . PHE A 1 203 ? -6.123 16.417 19.110 1.00 91.19 203 PHE A C 1
ATOM 1492 O O . PHE A 1 203 ? -5.792 17.337 18.357 1.00 91.19 203 PHE A O 1
ATOM 1499 N N . GLY A 1 204 ? -5.635 16.302 20.344 1.00 89.94 204 GLY A N 1
ATOM 1500 C CA . GLY A 1 204 ? -4.500 17.063 20.847 1.00 89.94 204 GLY A CA 1
ATOM 1501 C C . GLY A 1 204 ? -3.163 16.522 20.332 1.00 89.94 204 GLY A C 1
ATOM 1502 O O . GLY A 1 204 ? -3.086 15.470 19.703 1.00 89.94 204 GLY A O 1
ATOM 1503 N N . LYS A 1 205 ? -2.071 17.220 20.661 1.00 87.56 205 LYS A N 1
ATOM 1504 C CA . LYS A 1 205 ? -0.702 16.929 20.177 1.00 87.56 205 LYS A CA 1
ATOM 1505 C C . LYS A 1 205 ? -0.145 15.525 20.478 1.00 87.56 205 LYS A C 1
ATOM 1507 O O . LYS A 1 205 ? 0.832 15.141 19.851 1.00 87.56 205 LYS A O 1
ATOM 1512 N N . ASN A 1 206 ? -0.715 14.808 21.448 1.00 89.94 206 ASN A N 1
ATOM 1513 C CA . ASN A 1 206 ? -0.252 13.489 21.898 1.00 89.94 206 ASN A CA 1
ATOM 1514 C C . ASN A 1 206 ? -1.310 12.407 21.646 1.00 89.94 206 ASN A C 1
ATOM 1516 O O . ASN A 1 206 ? -1.328 11.387 22.328 1.00 89.94 206 ASN A O 1
ATOM 1520 N N . SER A 1 207 ? -2.214 12.652 20.704 1.00 91.94 207 SER A N 1
ATOM 1521 C CA . SER A 1 207 ? -3.322 11.760 20.404 1.00 91.94 207 SER A CA 1
ATOM 1522 C C . SER A 1 207 ? -3.591 11.710 18.914 1.00 91.94 207 SER A C 1
ATOM 1524 O O . SER A 1 207 ? -3.236 12.636 18.183 1.00 91.94 207 SER A O 1
ATOM 1526 N N . THR A 1 208 ? -4.220 10.633 18.467 1.00 94.19 208 THR A N 1
ATOM 1527 C CA . THR A 1 208 ? -4.404 10.366 17.046 1.00 94.19 208 THR A CA 1
ATOM 1528 C C . THR A 1 208 ? -5.603 9.452 16.789 1.00 94.19 208 THR A C 1
ATOM 1530 O O . THR A 1 208 ? -6.073 8.732 17.673 1.00 94.19 208 THR A O 1
ATOM 1533 N N . ASP A 1 209 ? -6.095 9.478 15.555 1.00 93.81 209 ASP A N 1
ATOM 1534 C CA . ASP A 1 209 ? -7.154 8.612 15.039 1.00 93.81 209 ASP A CA 1
ATOM 1535 C C . ASP A 1 209 ? -6.616 7.337 14.376 1.00 93.81 209 ASP A C 1
ATOM 1537 O O . ASP A 1 209 ? -7.383 6.596 13.764 1.00 93.81 209 ASP A O 1
ATOM 1541 N N . HIS A 1 210 ? -5.311 7.077 14.437 1.00 96.06 210 HIS A N 1
ATOM 1542 C CA . HIS A 1 210 ? -4.693 5.970 13.718 1.00 96.06 210 HIS A CA 1
ATOM 1543 C C . HIS A 1 210 ? -3.517 5.362 14.462 1.00 96.06 210 HIS A C 1
ATOM 1545 O O . HIS A 1 210 ? -2.887 6.006 15.292 1.00 96.06 210 HIS A O 1
ATOM 1551 N N . PHE A 1 211 ? -3.196 4.126 14.100 1.00 96.69 211 PHE A N 1
ATOM 1552 C CA . PHE A 1 211 ? -1.917 3.512 14.428 1.00 96.69 211 PHE A CA 1
ATOM 1553 C C . PHE A 1 211 ? -1.124 3.239 13.148 1.00 96.69 211 PHE A C 1
ATOM 1555 O O . PHE A 1 211 ? -1.707 3.096 12.063 1.00 96.69 211 PHE A O 1
ATOM 1562 N N . VAL A 1 212 ? 0.202 3.168 13.271 1.00 96.50 212 VAL A N 1
ATOM 1563 C CA . VAL A 1 212 ? 1.114 2.952 12.143 1.00 96.50 212 VAL A CA 1
ATOM 1564 C C . VAL A 1 212 ? 2.025 1.766 12.406 1.00 96.50 212 VAL A C 1
ATOM 1566 O O . VAL A 1 212 ? 2.841 1.767 13.319 1.00 96.50 212 VAL A O 1
ATOM 1569 N N . MET A 1 213 ? 1.959 0.760 11.540 1.00 94.81 213 MET A N 1
ATOM 1570 C CA . MET A 1 213 ? 2.957 -0.307 11.517 1.00 94.81 213 MET A CA 1
ATOM 1571 C C . MET A 1 213 ? 4.095 0.101 10.582 1.00 94.81 213 MET A C 1
ATOM 1573 O O . MET A 1 213 ? 3.987 -0.028 9.364 1.00 94.81 213 MET A O 1
ATOM 1577 N N . THR A 1 214 ? 5.176 0.621 11.163 1.00 89.12 214 THR A N 1
ATOM 1578 C CA . THR A 1 214 ? 6.345 1.172 10.444 1.00 89.12 214 THR A CA 1
ATOM 1579 C C . THR A 1 214 ? 7.401 0.125 10.079 1.00 89.12 214 THR A C 1
ATOM 1581 O O . THR A 1 214 ? 8.284 0.380 9.260 1.00 89.12 214 THR A O 1
ATOM 1584 N N . THR A 1 215 ? 7.327 -1.065 10.680 1.00 85.88 215 THR A N 1
ATOM 1585 C CA . THR A 1 215 ? 8.201 -2.197 10.353 1.00 85.88 215 THR A CA 1
ATOM 1586 C C . THR A 1 215 ? 7.435 -3.180 9.482 1.00 85.88 215 THR A C 1
ATOM 1588 O O . THR A 1 215 ? 6.653 -3.981 9.993 1.00 85.88 215 THR A O 1
ATOM 1591 N N . ASN A 1 216 ? 7.646 -3.099 8.165 1.00 90.06 216 ASN A N 1
ATOM 1592 C CA . ASN A 1 216 ? 7.058 -4.041 7.217 1.00 90.06 216 ASN A CA 1
ATOM 1593 C C . ASN A 1 216 ? 7.890 -4.209 5.933 1.00 90.06 216 ASN A C 1
ATOM 1595 O O . ASN A 1 216 ? 7.620 -3.607 4.892 1.00 90.06 216 ASN A O 1
ATOM 1599 N N . ARG A 1 217 ? 8.930 -5.040 5.973 1.00 91.12 217 ARG A N 1
ATOM 1600 C CA . ARG A 1 217 ? 9.710 -5.340 4.758 1.00 91.12 217 ARG A CA 1
ATOM 1601 C C . ARG A 1 217 ? 8.901 -6.175 3.762 1.00 91.12 217 ARG A C 1
ATOM 1603 O O . ARG A 1 217 ? 7.944 -6.835 4.157 1.00 91.12 217 ARG A O 1
ATOM 1610 N N . SER A 1 218 ? 9.295 -6.184 2.489 1.00 93.69 218 SER A N 1
ATOM 1611 C CA . SER A 1 218 ? 8.674 -7.104 1.536 1.00 93.69 218 SER A CA 1
ATOM 1612 C C . SER A 1 218 ? 9.012 -8.551 1.898 1.00 93.69 218 SER A C 1
ATOM 1614 O O . SER A 1 218 ? 10.133 -8.873 2.309 1.00 93.69 218 SER A O 1
ATOM 1616 N N . ILE A 1 219 ? 8.010 -9.416 1.782 1.00 95.00 219 ILE A N 1
ATOM 1617 C CA . ILE A 1 219 ? 8.136 -10.855 1.971 1.00 95.00 219 ILE A CA 1
ATOM 1618 C C . ILE A 1 219 ? 8.471 -11.568 0.662 1.00 95.00 219 ILE A C 1
ATOM 1620 O O . ILE A 1 219 ? 9.122 -12.606 0.702 1.00 95.00 219 ILE A O 1
ATOM 1624 N N . VAL A 1 220 ? 8.063 -11.014 -0.488 1.00 95.25 220 VAL A N 1
ATOM 1625 C CA . VAL A 1 220 ? 8.383 -11.545 -1.820 1.00 95.25 220 VAL A CA 1
ATOM 1626 C C . VAL A 1 220 ? 8.267 -10.487 -2.919 1.00 95.25 220 VAL A C 1
ATOM 1628 O O . VAL A 1 220 ? 7.453 -9.567 -2.833 1.00 95.25 220 VAL A O 1
ATOM 1631 N N . VAL A 1 221 ? 9.077 -10.648 -3.971 1.00 95.38 221 VAL A N 1
ATOM 1632 C CA . VAL A 1 221 ? 8.959 -9.937 -5.252 1.00 95.38 221 VAL A CA 1
ATOM 1633 C C . VAL A 1 221 ? 8.597 -10.950 -6.333 1.00 95.38 221 VAL A C 1
ATOM 1635 O O . VAL A 1 221 ? 9.390 -11.835 -6.644 1.00 95.38 221 VAL A O 1
ATOM 1638 N N . THR A 1 222 ? 7.385 -10.877 -6.875 1.00 94.94 222 THR A N 1
ATOM 1639 C CA . THR A 1 222 ? 6.859 -11.912 -7.782 1.00 94.94 222 THR A CA 1
ATOM 1640 C C . THR A 1 222 ? 5.678 -11.395 -8.600 1.00 94.94 222 THR A C 1
ATOM 1642 O O . THR A 1 222 ? 5.080 -10.385 -8.244 1.00 94.94 222 THR A O 1
ATOM 1645 N N . ARG A 1 223 ? 5.312 -12.084 -9.686 1.00 95.31 223 ARG A N 1
ATOM 1646 C CA . ARG A 1 223 ? 4.076 -11.824 -10.443 1.00 95.31 223 ARG A CA 1
ATOM 1647 C C . ARG A 1 223 ? 2.822 -12.463 -9.843 1.00 95.31 223 ARG A C 1
ATOM 1649 O O . ARG A 1 223 ? 1.772 -12.408 -10.468 1.00 95.31 223 ARG A O 1
ATOM 1656 N N . LEU A 1 224 ? 2.890 -13.096 -8.674 1.00 95.44 224 LEU A N 1
ATOM 1657 C CA . LEU A 1 224 ? 1.677 -13.588 -8.017 1.00 95.44 224 LEU A CA 1
ATOM 1658 C C . LEU A 1 224 ? 0.722 -12.427 -7.697 1.00 95.44 224 LEU A C 1
ATOM 1660 O O . LEU A 1 224 ? 1.139 -11.368 -7.224 1.00 95.44 224 LEU A O 1
ATOM 1664 N N . ASP A 1 225 ? -0.556 -12.658 -7.982 1.00 95.00 225 ASP A N 1
ATOM 1665 C CA . ASP A 1 225 ? -1.654 -11.720 -7.764 1.00 95.00 225 ASP A CA 1
ATOM 1666 C C . ASP A 1 225 ? -2.952 -12.515 -7.573 1.00 95.00 225 ASP A C 1
ATOM 1668 O O . ASP A 1 225 ? -3.710 -12.725 -8.523 1.00 95.00 225 ASP A O 1
ATOM 1672 N N . PRO A 1 226 ? -3.196 -13.038 -6.365 1.00 93.31 226 PRO A N 1
ATOM 1673 C CA . PRO A 1 226 ? -4.354 -13.886 -6.109 1.00 93.31 226 PRO A CA 1
ATOM 1674 C C . PRO A 1 226 ? -5.692 -13.138 -6.183 1.00 93.31 226 PRO A C 1
ATOM 1676 O O . PRO A 1 226 ? -6.736 -13.785 -6.232 1.00 93.31 226 PRO A O 1
ATOM 1679 N N . VAL A 1 227 ? -5.679 -11.800 -6.176 1.00 91.75 227 VAL A N 1
ATOM 1680 C CA . VAL A 1 227 ? -6.887 -10.972 -6.261 1.00 91.75 227 VAL A CA 1
ATOM 1681 C C . VAL A 1 227 ? -7.285 -10.808 -7.722 1.00 91.75 227 VAL A C 1
ATOM 1683 O O . VAL A 1 227 ? -8.398 -11.170 -8.087 1.00 91.75 227 VAL A O 1
ATOM 1686 N N . VAL A 1 228 ? -6.389 -10.344 -8.595 1.00 91.69 228 VAL A N 1
ATOM 1687 C CA . VAL A 1 228 ? -6.739 -10.115 -10.009 1.00 91.69 228 VAL A CA 1
ATOM 1688 C C . VAL A 1 228 ? -6.602 -11.386 -10.855 1.00 91.69 228 VAL A C 1
ATOM 1690 O O . VAL A 1 228 ? -7.372 -11.587 -11.796 1.00 91.69 228 VAL A O 1
ATOM 1693 N N . PHE A 1 229 ? -5.645 -12.259 -10.531 1.00 91.06 229 PHE A N 1
ATOM 1694 C CA . PHE A 1 229 ? -5.305 -13.462 -11.300 1.00 91.06 229 PHE A CA 1
ATOM 1695 C C . PHE A 1 229 ? -5.292 -14.732 -10.425 1.00 91.06 229 PHE A C 1
ATOM 1697 O O . PHE A 1 229 ? -4.279 -15.437 -10.376 1.00 91.06 229 PHE A O 1
ATOM 1704 N N . PRO A 1 230 ? -6.407 -15.079 -9.750 1.00 90.75 230 PRO A N 1
ATOM 1705 C CA . PRO A 1 230 ? -6.463 -16.257 -8.888 1.00 90.75 230 PRO A CA 1
ATOM 1706 C C . PRO A 1 230 ? -6.110 -17.538 -9.658 1.00 90.75 230 PRO A C 1
ATOM 1708 O O . PRO A 1 230 ? -6.690 -17.842 -10.702 1.00 90.75 230 PRO A O 1
ATOM 1711 N N . GLY A 1 231 ? -5.146 -18.299 -9.135 1.00 90.56 231 GLY A N 1
ATOM 1712 C CA . GLY A 1 231 ? -4.680 -19.557 -9.729 1.00 90.56 231 GLY A CA 1
ATOM 1713 C C . GLY A 1 231 ? -3.874 -19.390 -11.022 1.00 90.56 231 GLY A C 1
ATOM 1714 O O . GLY A 1 231 ? -3.627 -20.370 -11.719 1.00 90.56 231 GLY A O 1
ATOM 1715 N N . SER A 1 232 ? -3.484 -18.161 -11.373 1.00 90.62 232 SER A N 1
ATOM 1716 C CA . SER A 1 232 ? -2.695 -17.837 -12.565 1.00 90.62 232 SER A CA 1
ATOM 1717 C C . SER A 1 232 ? -1.551 -16.881 -12.228 1.00 90.62 232 SER A C 1
ATOM 1719 O O . SER A 1 232 ? -1.435 -16.371 -11.117 1.00 90.62 232 SER A O 1
ATOM 1721 N N . ILE A 1 233 ? -0.621 -16.698 -13.160 1.00 91.94 233 ILE A N 1
ATOM 1722 C CA . ILE A 1 233 ? 0.460 -15.722 -12.995 1.00 91.94 233 ILE A CA 1
ATOM 1723 C C . ILE A 1 233 ? -0.083 -14.348 -13.370 1.00 91.94 233 ILE A C 1
ATOM 1725 O O . ILE A 1 233 ? -0.724 -14.190 -14.410 1.00 91.94 233 ILE A O 1
ATOM 1729 N N . GLY A 1 234 ? 0.163 -13.363 -12.514 1.00 92.19 234 GLY A N 1
ATOM 1730 C CA . GLY A 1 234 ? -0.292 -11.999 -12.708 1.00 92.19 234 GLY A CA 1
ATOM 1731 C C . GLY A 1 234 ? 0.406 -11.291 -13.863 1.00 92.19 234 GLY A C 1
ATOM 1732 O O . GLY A 1 234 ? 1.456 -11.696 -14.371 1.00 92.19 234 GLY A O 1
ATOM 1733 N N . ALA A 1 235 ? -0.195 -10.183 -14.289 1.00 92.25 235 ALA A N 1
ATOM 1734 C CA . ALA A 1 235 ? 0.260 -9.455 -15.467 1.00 92.25 235 ALA A CA 1
ATOM 1735 C C . ALA A 1 235 ? 1.605 -8.736 -15.279 1.00 92.25 235 ALA A C 1
ATOM 1737 O O . ALA A 1 235 ? 2.247 -8.415 -16.275 1.00 92.25 235 ALA A O 1
ATOM 1738 N N . HIS A 1 236 ? 2.016 -8.416 -14.049 1.00 95.25 236 HIS A N 1
ATOM 1739 C CA . HIS A 1 236 ? 3.249 -7.679 -13.766 1.00 95.25 236 HIS A CA 1
ATOM 1740 C C . HIS A 1 236 ? 3.776 -7.963 -12.355 1.00 95.25 236 HIS A C 1
ATOM 1742 O O . HIS A 1 236 ? 3.094 -8.571 -11.538 1.00 95.25 236 HIS A O 1
ATOM 1748 N N . VAL A 1 237 ? 5.029 -7.576 -12.095 1.00 97.00 237 VAL A N 1
ATOM 1749 C CA . VAL A 1 237 ? 5.722 -7.880 -10.833 1.00 97.00 237 VAL A CA 1
ATOM 1750 C C . VAL A 1 237 ? 5.209 -6.997 -9.699 1.00 97.00 237 VAL A C 1
ATOM 1752 O O . VAL A 1 237 ? 5.160 -5.771 -9.838 1.00 97.00 237 VAL A O 1
ATOM 1755 N N . HIS A 1 238 ? 4.939 -7.609 -8.555 1.00 97.44 238 HIS A N 1
ATOM 1756 C CA . HIS A 1 238 ? 4.560 -6.958 -7.312 1.00 97.44 238 HIS A CA 1
ATOM 1757 C C . HIS A 1 238 ? 5.666 -7.062 -6.262 1.00 97.44 238 HIS A C 1
ATOM 1759 O O . HIS A 1 238 ? 6.422 -8.036 -6.229 1.00 97.44 238 HIS A O 1
ATOM 1765 N N . ARG A 1 239 ? 5.733 -6.066 -5.375 1.00 96.38 239 ARG A N 1
ATOM 1766 C CA . ARG A 1 239 ? 6.375 -6.196 -4.063 1.00 96.38 239 ARG A CA 1
ATOM 1767 C C . ARG A 1 239 ? 5.291 -6.452 -3.030 1.00 96.38 239 ARG A C 1
ATOM 1769 O O . ARG A 1 239 ? 4.389 -5.630 -2.881 1.00 96.38 239 ARG A O 1
ATOM 1776 N N . VAL A 1 240 ? 5.386 -7.590 -2.353 1.00 97.44 240 VAL A N 1
ATOM 1777 C CA . VAL A 1 240 ? 4.358 -8.102 -1.444 1.00 97.44 240 VAL A CA 1
ATOM 1778 C C . VAL A 1 240 ? 4.862 -8.063 -0.012 1.00 97.44 240 VAL A C 1
ATOM 1780 O O . VAL A 1 240 ? 6.036 -8.324 0.241 1.00 97.44 240 VAL A O 1
ATOM 1783 N N . HIS A 1 241 ? 3.969 -7.760 0.921 1.00 97.31 241 HIS A N 1
ATOM 1784 C CA . HIS A 1 241 ? 4.215 -7.589 2.347 1.00 97.31 241 HIS A CA 1
ATOM 1785 C C . HIS A 1 241 ? 3.163 -8.347 3.158 1.00 97.31 241 HIS A C 1
ATOM 1787 O O . HIS A 1 241 ? 2.041 -8.536 2.688 1.00 97.31 241 HIS A O 1
ATOM 1793 N N . GLY A 1 242 ? 3.501 -8.702 4.395 1.00 97.00 242 GLY A N 1
ATOM 1794 C CA . GLY A 1 242 ? 2.592 -9.303 5.364 1.00 97.00 242 GLY A CA 1
ATOM 1795 C C . GLY A 1 242 ? 2.742 -10.819 5.447 1.00 97.00 242 GLY A C 1
ATOM 1796 O O . GLY A 1 242 ? 3.821 -11.314 5.772 1.00 97.00 242 GLY A O 1
ATOM 1797 N N . SER A 1 243 ? 1.657 -11.547 5.193 1.00 97.44 243 SER A N 1
ATOM 1798 C CA . SER A 1 243 ? 1.550 -12.996 5.404 1.00 97.44 243 SER A CA 1
ATOM 1799 C C . SER A 1 243 ? 2.651 -13.839 4.753 1.00 97.44 243 SER A C 1
ATOM 1801 O O . SER A 1 243 ? 2.893 -13.755 3.548 1.00 97.44 243 SER A O 1
ATOM 1803 N N . SER A 1 244 ? 3.220 -14.774 5.519 1.00 97.06 244 SER A N 1
ATOM 1804 C CA . SER A 1 244 ? 4.053 -15.872 4.988 1.00 97.06 244 SER A CA 1
ATOM 1805 C C . SER A 1 244 ? 3.315 -16.823 4.056 1.00 97.06 244 SER A C 1
ATOM 1807 O O . SER A 1 244 ? 3.972 -17.475 3.243 1.00 97.06 244 SER A O 1
ATOM 1809 N N . TYR A 1 245 ? 1.981 -16.868 4.118 1.00 96.75 245 TYR A N 1
ATOM 1810 C CA . TYR A 1 245 ? 1.139 -17.701 3.258 1.00 96.75 245 TYR A CA 1
ATOM 1811 C C . TYR A 1 245 ? 0.547 -16.942 2.062 1.00 96.75 245 TYR A C 1
ATOM 1813 O O . TYR A 1 245 ? -0.580 -17.192 1.643 1.00 96.75 245 TYR A O 1
ATOM 1821 N N . PHE A 1 246 ? 1.296 -16.008 1.479 1.00 97.06 246 PHE A N 1
ATOM 1822 C CA . PHE A 1 246 ? 0.890 -15.389 0.219 1.00 97.06 246 PHE A CA 1
ATOM 1823 C C . PHE A 1 246 ? 1.076 -16.368 -0.946 1.00 97.06 246 PHE A C 1
ATOM 1825 O O . PHE A 1 246 ? 2.185 -16.831 -1.192 1.00 97.06 246 PHE A O 1
ATOM 1832 N N . THR A 1 247 ? 0.015 -16.713 -1.666 1.00 95.06 247 THR A N 1
ATOM 1833 C CA . THR A 1 247 ? 0.043 -17.753 -2.708 1.00 95.06 247 THR A CA 1
ATOM 1834 C C . THR A 1 247 ? -0.663 -17.288 -3.979 1.00 95.06 247 THR A C 1
ATOM 1836 O O . THR A 1 247 ? -1.248 -16.212 -4.023 1.00 95.06 247 THR A O 1
ATOM 1839 N N . GLN A 1 248 ? -0.596 -18.096 -5.036 1.00 93.62 248 GLN A N 1
ATOM 1840 C CA . GLN A 1 248 ? -1.266 -17.836 -6.312 1.00 93.62 248 GLN A CA 1
ATOM 1841 C C . GLN A 1 248 ? -2.799 -17.861 -6.196 1.00 93.62 248 GLN A C 1
ATOM 1843 O O . GLN A 1 248 ? -3.501 -17.256 -7.003 1.00 93.62 248 GLN A O 1
ATOM 1848 N N . ASN A 1 249 ? -3.329 -18.578 -5.206 1.00 91.81 249 ASN A N 1
ATOM 1849 C CA . ASN A 1 249 ? -4.763 -18.706 -4.981 1.00 91.81 249 ASN A CA 1
ATOM 1850 C C . ASN A 1 249 ? -5.271 -17.647 -4.003 1.00 91.81 249 ASN A C 1
ATOM 1852 O O . ASN A 1 249 ? -4.624 -17.345 -2.998 1.00 91.81 249 ASN A O 1
ATOM 1856 N N . LEU A 1 250 ? -6.478 -17.148 -4.264 1.00 87.88 250 LEU A N 1
ATOM 1857 C CA . LEU A 1 250 ? -7.218 -16.365 -3.285 1.00 87.88 250 LEU A CA 1
ATOM 1858 C C . LEU A 1 250 ? -7.406 -17.189 -2.005 1.00 87.88 250 LEU A C 1
ATOM 1860 O O . LEU A 1 250 ? -7.776 -18.360 -2.078 1.00 87.88 250 LEU A O 1
ATOM 1864 N N . THR A 1 251 ? -7.128 -16.580 -0.857 1.00 88.75 251 THR A N 1
ATOM 1865 C CA . THR A 1 251 ? -7.176 -17.227 0.460 1.00 88.75 251 THR A CA 1
ATOM 1866 C C . THR A 1 251 ? -7.994 -16.351 1.406 1.00 88.75 251 THR A C 1
ATOM 1868 O O . THR A 1 251 ? -7.881 -15.126 1.334 1.00 88.75 251 THR A O 1
ATOM 1871 N N . SER A 1 252 ? -8.812 -16.948 2.277 1.00 91.38 252 SER A N 1
ATOM 1872 C CA . SER A 1 252 ? -9.546 -16.179 3.295 1.00 91.38 252 SER A CA 1
ATOM 1873 C C . SER A 1 252 ? -8.675 -15.830 4.502 1.00 91.38 252 SER A C 1
ATOM 1875 O O . SER A 1 252 ? -7.679 -16.512 4.769 1.00 91.38 252 SER A O 1
ATOM 1877 N N . ALA A 1 253 ? -9.067 -14.829 5.297 1.00 91.50 253 ALA A N 1
ATOM 1878 C CA . ALA A 1 253 ? -8.359 -14.510 6.536 1.00 91.50 253 ALA A CA 1
ATOM 1879 C C . ALA A 1 253 ? -8.278 -15.735 7.468 1.00 91.50 253 ALA A C 1
ATOM 1881 O O . ALA A 1 253 ? -7.212 -16.072 7.976 1.00 91.50 253 ALA A O 1
ATOM 1882 N N . THR A 1 254 ? -9.369 -16.484 7.621 1.00 93.44 254 THR A N 1
ATOM 1883 C CA . THR A 1 254 ? -9.456 -17.711 8.426 1.00 93.44 254 THR A CA 1
ATOM 1884 C C . THR A 1 254 ? -8.499 -18.795 7.938 1.00 93.44 254 THR A C 1
ATOM 1886 O O . THR A 1 254 ? -7.972 -19.565 8.744 1.00 93.44 254 THR A O 1
ATOM 1889 N N . GLU A 1 255 ? -8.280 -18.904 6.630 1.00 94.75 255 GLU A N 1
ATOM 1890 C CA . GLU A 1 255 ? -7.293 -19.826 6.071 1.00 94.75 255 GLU A CA 1
ATOM 1891 C C . GLU A 1 255 ? -5.866 -19.337 6.319 1.00 94.75 255 GLU A C 1
ATOM 1893 O O . GLU A 1 255 ? -5.037 -20.125 6.779 1.00 94.75 255 GLU A O 1
ATOM 1898 N N . MET A 1 256 ? -5.590 -18.044 6.125 1.00 95.00 256 MET A N 1
ATOM 1899 C CA . MET A 1 256 ? -4.288 -17.454 6.453 1.00 95.00 256 MET A CA 1
ATOM 1900 C C . MET A 1 256 ? -3.925 -17.666 7.924 1.00 95.00 256 MET A C 1
ATOM 1902 O O . MET A 1 256 ? -2.816 -18.101 8.213 1.00 95.00 256 MET A O 1
ATOM 1906 N N . GLN A 1 257 ? -4.876 -17.481 8.842 1.00 94.38 257 GLN A N 1
ATOM 1907 C CA . GLN A 1 257 ? -4.706 -17.716 10.283 1.00 94.38 257 GLN A CA 1
ATOM 1908 C C . GLN A 1 257 ? -4.379 -19.173 10.639 1.00 94.38 257 GLN A C 1
ATOM 1910 O O . GLN A 1 257 ? -3.794 -19.444 11.685 1.00 94.38 257 GLN A O 1
ATOM 1915 N N . LYS A 1 258 ? -4.743 -20.133 9.784 1.00 96.06 258 LYS A N 1
ATOM 1916 C CA . LYS A 1 258 ? -4.414 -21.553 9.986 1.00 96.06 258 LYS A CA 1
ATOM 1917 C C . LYS A 1 258 ? -3.092 -21.952 9.346 1.00 96.06 258 LYS A C 1
ATOM 1919 O O . LYS A 1 258 ? -2.476 -22.911 9.807 1.00 96.06 258 LYS A O 1
ATOM 1924 N N . LEU A 1 259 ? -2.727 -21.305 8.242 1.00 96.69 259 LEU A N 1
ATOM 1925 C CA . LEU A 1 259 ? -1.680 -21.781 7.344 1.00 96.69 259 LEU A CA 1
ATOM 1926 C C . LEU A 1 259 ? -0.404 -20.951 7.432 1.00 96.69 259 LEU A C 1
ATOM 1928 O O . LEU A 1 259 ? 0.669 -21.530 7.299 1.00 96.69 259 LEU A O 1
ATOM 1932 N N . ALA A 1 260 ? -0.488 -19.642 7.659 1.00 97.44 260 ALA A N 1
ATOM 1933 C CA . ALA A 1 260 ? 0.683 -18.783 7.760 1.00 97.44 260 ALA A CA 1
ATOM 1934 C C . ALA A 1 260 ? 1.436 -19.022 9.071 1.00 97.44 260 ALA A C 1
ATOM 1936 O O . ALA A 1 260 ? 0.859 -19.022 10.156 1.00 97.44 260 ALA A O 1
ATOM 1937 N N . ASN A 1 261 ? 2.752 -19.187 8.966 1.00 96.81 261 ASN A N 1
ATOM 1938 C CA . ASN A 1 261 ? 3.625 -19.343 10.128 1.00 96.81 261 ASN A CA 1
ATOM 1939 C C . ASN A 1 261 ? 3.943 -18.005 10.817 1.00 96.81 261 ASN A C 1
ATOM 1941 O O . ASN A 1 261 ? 4.308 -17.987 11.990 1.00 96.81 261 ASN A O 1
ATOM 1945 N N . CYS A 1 262 ? 3.885 -16.902 10.070 1.00 97.12 262 CYS A N 1
ATOM 1946 C CA . CYS A 1 262 ? 4.268 -15.557 10.502 1.00 97.12 262 CYS A CA 1
ATOM 1947 C C . CYS A 1 262 ? 3.781 -14.472 9.524 1.00 97.12 262 CYS A C 1
ATOM 1949 O O . CYS A 1 262 ? 3.291 -14.778 8.430 1.00 97.12 262 CYS A O 1
ATOM 1951 N N . THR A 1 263 ? 4.005 -13.208 9.887 1.00 97.62 263 THR A N 1
ATOM 1952 C CA . THR A 1 263 ? 3.838 -12.019 9.037 1.00 97.62 263 THR A CA 1
ATOM 1953 C C . THR A 1 263 ? 5.071 -11.114 9.126 1.00 97.62 263 THR A C 1
ATOM 1955 O O . THR A 1 263 ? 5.804 -11.141 10.117 1.00 97.62 263 THR A O 1
ATOM 1958 N N . THR A 1 264 ? 5.327 -10.311 8.090 1.00 96.62 264 THR A N 1
ATOM 1959 C CA . THR A 1 264 ? 6.340 -9.241 8.131 1.00 96.62 264 THR A CA 1
ATOM 1960 C C . THR A 1 264 ? 5.841 -7.956 8.789 1.00 96.62 264 THR A C 1
ATOM 1962 O O . THR A 1 264 ? 6.615 -7.004 8.874 1.00 96.62 264 THR A O 1
ATOM 1965 N N . THR A 1 265 ? 4.584 -7.896 9.236 1.00 95.69 265 THR A N 1
ATOM 1966 C CA . THR A 1 265 ? 4.066 -6.804 10.073 1.00 95.69 265 THR A CA 1
ATOM 1967 C C . THR A 1 265 ? 4.488 -7.002 11.530 1.00 95.69 265 THR A C 1
ATOM 1969 O O . THR A 1 265 ? 4.729 -8.123 11.970 1.00 95.69 265 THR A O 1
ATOM 1972 N N . VAL A 1 266 ? 4.579 -5.912 12.299 1.00 94.94 266 VAL A N 1
ATOM 1973 C CA . VAL A 1 266 ? 4.984 -5.969 13.718 1.00 94.94 266 VAL A CA 1
ATOM 1974 C C . VAL A 1 266 ? 3.957 -6.679 14.613 1.00 94.94 266 VAL A C 1
ATOM 1976 O O . VAL A 1 266 ? 4.340 -7.402 15.536 1.00 94.94 266 VAL A O 1
ATOM 1979 N N . VAL A 1 267 ? 2.663 -6.523 14.321 1.00 97.38 267 VAL A N 1
ATOM 1980 C CA . VAL A 1 267 ? 1.547 -7.160 15.040 1.00 97.38 267 VAL A CA 1
ATOM 1981 C C . VAL A 1 267 ? 1.245 -8.515 14.400 1.00 97.38 267 VAL A C 1
ATOM 1983 O O . VAL A 1 267 ? 0.697 -8.572 13.304 1.00 97.38 267 VAL A O 1
ATOM 1986 N N . GLN A 1 268 ? 1.575 -9.615 15.081 1.00 97.69 268 GLN A N 1
ATOM 1987 C CA . GLN A 1 268 ? 1.494 -10.963 14.498 1.00 97.69 268 GLN A CA 1
ATOM 1988 C C . GLN A 1 268 ? 0.067 -11.476 14.267 1.00 97.69 268 GLN A C 1
ATOM 1990 O O . GLN A 1 268 ? -0.118 -12.430 13.517 1.00 97.69 268 GLN A O 1
ATOM 1995 N N . ASP A 1 269 ? -0.941 -10.845 14.873 1.00 97.75 269 ASP A N 1
ATOM 1996 C CA . ASP A 1 269 ? -2.348 -11.140 14.578 1.00 97.75 269 ASP A CA 1
ATOM 1997 C C . ASP A 1 269 ? -2.815 -10.561 13.223 1.00 97.75 269 ASP A C 1
ATOM 1999 O O . ASP A 1 269 ? -3.894 -10.924 12.746 1.00 97.75 269 ASP A O 1
ATOM 2003 N N . ASP A 1 270 ? -2.022 -9.685 12.592 1.00 97.69 270 ASP A N 1
ATOM 2004 C CA . ASP A 1 270 ? -2.256 -9.194 11.232 1.00 97.69 270 ASP A CA 1
ATOM 2005 C C . ASP A 1 270 ? -1.504 -10.044 10.197 1.00 97.69 270 ASP A C 1
ATOM 2007 O O . ASP A 1 270 ? -0.379 -9.731 9.793 1.00 97.69 270 ASP A O 1
ATOM 2011 N N . LEU A 1 271 ? -2.150 -11.113 9.728 1.00 97.75 271 LEU A N 1
ATOM 2012 C CA . LEU A 1 271 ? -1.654 -11.944 8.628 1.00 97.75 271 LEU A CA 1
ATOM 2013 C C . LEU A 1 271 ? -2.181 -11.457 7.272 1.00 97.75 271 LEU A C 1
ATOM 2015 O O . LEU A 1 271 ? -2.251 -12.255 6.341 1.00 97.75 271 LEU A O 1
ATOM 2019 N N . SER A 1 272 ? -2.585 -10.189 7.144 1.00 97.94 272 SER A N 1
ATOM 2020 C CA . SER A 1 272 ? -3.014 -9.624 5.859 1.00 97.94 272 SER A CA 1
ATOM 2021 C C . SER A 1 272 ? -1.866 -9.594 4.852 1.00 97.94 272 SER A C 1
ATOM 2023 O O . SER A 1 272 ? -0.688 -9.637 5.218 1.00 97.94 272 SER A O 1
ATOM 2025 N N . ALA A 1 273 ? -2.203 -9.498 3.569 1.00 97.81 273 ALA A N 1
ATOM 2026 C CA . ALA A 1 273 ? -1.238 -9.270 2.501 1.00 97.81 273 ALA A CA 1
ATOM 2027 C C . ALA A 1 273 ? -1.483 -7.917 1.824 1.00 97.81 273 ALA A C 1
ATOM 2029 O O . ALA A 1 273 ? -2.625 -7.526 1.577 1.00 97.81 273 ALA A O 1
ATOM 2030 N N . TYR A 1 274 ? -0.391 -7.219 1.515 1.00 97.75 274 TYR A N 1
ATOM 2031 C CA . TYR A 1 274 ? -0.390 -5.897 0.887 1.00 97.75 274 TYR A CA 1
ATOM 2032 C C . TYR A 1 274 ? 0.622 -5.899 -0.241 1.00 97.75 274 TYR A C 1
ATOM 2034 O O . TYR A 1 274 ? 1.766 -6.314 -0.028 1.00 97.75 274 TYR A O 1
ATOM 2042 N N . TRP A 1 275 ? 0.249 -5.425 -1.424 1.00 97.75 275 TRP A N 1
ATOM 2043 C CA . TRP A 1 275 ? 1.216 -5.336 -2.510 1.00 97.75 275 TRP A CA 1
ATOM 2044 C C . TRP A 1 275 ? 0.997 -4.152 -3.432 1.00 97.75 275 TRP A C 1
ATOM 2046 O O . TRP A 1 275 ? -0.091 -3.596 -3.546 1.00 97.75 275 TRP A O 1
ATOM 2056 N N . VAL A 1 276 ? 2.105 -3.738 -4.040 1.00 97.50 276 VAL A N 1
ATOM 2057 C CA . VAL A 1 276 ? 2.196 -2.663 -5.031 1.00 97.50 276 VAL A CA 1
ATOM 2058 C C . VAL A 1 276 ? 3.009 -3.144 -6.222 1.00 97.50 276 VAL A C 1
ATOM 2060 O O . VAL A 1 276 ? 3.868 -4.020 -6.089 1.00 97.50 276 VAL A O 1
ATOM 2063 N N . ALA A 1 277 ? 2.807 -2.516 -7.378 1.00 97.19 277 ALA A N 1
ATOM 2064 C CA . ALA A 1 277 ? 3.689 -2.687 -8.526 1.00 97.19 277 ALA A CA 1
ATOM 2065 C C . ALA A 1 277 ? 5.161 -2.416 -8.153 1.00 97.19 277 ALA A C 1
ATOM 2067 O O . ALA A 1 277 ? 5.483 -1.415 -7.507 1.00 97.19 277 ALA A O 1
ATOM 2068 N N . GLY A 1 278 ? 6.065 -3.293 -8.591 1.00 97.00 278 GLY A N 1
ATOM 2069 C CA . GLY A 1 278 ? 7.505 -3.083 -8.458 1.00 97.00 278 GLY A CA 1
ATOM 2070 C C . GLY A 1 278 ? 7.979 -1.836 -9.214 1.00 97.00 278 GLY A C 1
ATOM 2071 O O . GLY A 1 278 ? 7.477 -1.521 -10.293 1.00 97.00 278 GLY A O 1
ATOM 2072 N N . LEU A 1 279 ? 8.970 -1.135 -8.662 1.00 98.25 279 LEU A N 1
ATOM 2073 C CA . LEU A 1 279 ? 9.606 0.021 -9.292 1.00 98.25 279 LEU A CA 1
ATOM 2074 C C . LEU A 1 279 ? 10.951 -0.384 -9.898 1.00 98.25 279 LEU A C 1
ATOM 2076 O O . LEU A 1 279 ? 11.737 -1.068 -9.251 1.00 98.25 279 LEU A O 1
ATOM 2080 N N . TYR A 1 280 ? 11.242 0.093 -11.104 1.00 98.56 280 TYR A N 1
ATOM 2081 C CA . TYR A 1 280 ? 12.488 -0.164 -11.818 1.00 98.56 280 TYR A CA 1
ATOM 2082 C C . TYR A 1 280 ? 13.195 1.139 -12.192 1.00 98.56 280 TYR A C 1
ATOM 2084 O O . TYR A 1 280 ? 12.565 2.119 -12.600 1.00 98.56 280 TYR A O 1
ATOM 2092 N N . TYR A 1 281 ? 14.523 1.128 -12.100 1.00 98.38 281 TYR A N 1
ATOM 2093 C CA . TYR A 1 281 ? 15.392 2.138 -12.690 1.00 98.38 281 TYR A CA 1
ATOM 2094 C C . TYR A 1 281 ? 15.754 1.734 -14.120 1.00 98.38 281 TYR A C 1
ATOM 2096 O O . TYR A 1 281 ? 16.154 0.594 -14.366 1.00 98.38 281 TYR A O 1
ATOM 2104 N N . ARG A 1 282 ? 15.659 2.674 -15.064 1.00 97.88 282 ARG A N 1
ATOM 2105 C CA . ARG A 1 282 ? 16.076 2.472 -16.456 1.00 97.88 282 ARG A CA 1
ATOM 2106 C C . ARG A 1 282 ? 17.451 3.082 -16.696 1.00 97.88 282 ARG A C 1
ATOM 2108 O O . ARG A 1 282 ? 17.599 4.302 -16.697 1.00 97.88 282 ARG A O 1
ATOM 2115 N N . TYR A 1 283 ? 18.441 2.254 -16.996 1.00 97.62 283 TYR A N 1
ATOM 2116 C CA . TYR A 1 283 ? 19.765 2.723 -17.389 1.00 97.62 283 TYR A CA 1
ATOM 2117 C C . TYR A 1 283 ? 19.739 3.409 -18.768 1.00 97.62 283 TYR A C 1
ATOM 2119 O O . TYR A 1 283 ? 18.879 3.111 -19.605 1.00 97.62 283 TYR A O 1
ATOM 2127 N N . PRO A 1 284 ? 20.712 4.291 -19.072 1.00 95.81 284 PRO A N 1
ATOM 2128 C CA . PRO A 1 284 ? 20.818 4.929 -20.387 1.00 95.81 284 PRO A CA 1
ATOM 2129 C C . PRO A 1 284 ? 20.942 3.950 -21.565 1.00 95.81 284 PRO A C 1
ATOM 2131 O O . PRO A 1 284 ? 20.461 4.254 -22.654 1.00 95.81 284 PRO A O 1
ATOM 2134 N N . ASN A 1 285 ? 21.544 2.776 -21.348 1.00 95.31 285 ASN A N 1
ATOM 2135 C CA . ASN A 1 285 ? 21.644 1.696 -22.339 1.00 95.31 285 ASN A CA 1
ATOM 2136 C C . ASN A 1 285 ? 20.316 0.930 -22.550 1.00 95.31 285 ASN A C 1
ATOM 2138 O O . ASN A 1 285 ? 20.255 0.050 -23.401 1.00 95.31 285 ASN A O 1
ATOM 2142 N N . GLY A 1 286 ? 19.266 1.250 -21.784 1.00 94.88 286 GLY A N 1
ATOM 2143 C CA . GLY A 1 286 ? 17.942 0.640 -21.865 1.00 94.88 286 GLY A CA 1
ATOM 2144 C C . GLY A 1 286 ? 17.688 -0.520 -20.901 1.00 94.88 286 GLY A C 1
ATOM 2145 O O . GLY A 1 286 ? 16.526 -0.887 -20.752 1.00 94.88 286 GLY A O 1
ATOM 2146 N N . SER A 1 287 ? 18.709 -1.061 -20.227 1.00 96.88 287 SER A N 1
ATOM 2147 C CA . SER A 1 287 ? 18.512 -2.135 -19.247 1.00 96.88 287 SER A CA 1
ATOM 2148 C C . SER A 1 287 ? 17.821 -1.632 -17.977 1.00 96.88 287 SER A C 1
ATOM 2150 O O . SER A 1 287 ? 17.896 -0.447 -17.643 1.00 96.88 287 SER A O 1
ATOM 2152 N N . LEU A 1 288 ? 17.171 -2.534 -17.248 1.00 97.56 288 LEU A N 1
ATOM 2153 C CA . LEU A 1 288 ? 16.356 -2.234 -16.073 1.00 97.56 288 LEU A CA 1
ATOM 2154 C C . LEU A 1 288 ? 16.927 -2.921 -14.829 1.00 97.56 288 LEU A C 1
ATOM 2156 O O . LEU A 1 288 ? 17.342 -4.075 -14.898 1.00 97.56 288 LEU A O 1
ATOM 2160 N N . ALA A 1 289 ? 16.908 -2.232 -13.692 1.00 97.56 289 ALA A N 1
ATOM 2161 C CA . ALA A 1 289 ? 17.177 -2.819 -12.379 1.00 97.56 289 ALA A CA 1
ATOM 2162 C C . ALA A 1 289 ? 15.984 -2.583 -11.460 1.00 97.56 289 ALA A C 1
ATOM 2164 O O . ALA A 1 289 ? 15.416 -1.488 -11.471 1.00 97.56 289 ALA A O 1
ATOM 2165 N N . SER A 1 290 ? 15.616 -3.589 -10.670 1.00 96.81 290 SER A N 1
ATOM 2166 C CA . SER A 1 290 ? 14.601 -3.421 -9.633 1.00 96.81 290 SER A CA 1
ATOM 2167 C C . SER A 1 290 ? 15.104 -2.444 -8.567 1.00 96.81 290 SER A C 1
ATOM 2169 O O . SER A 1 290 ? 16.265 -2.486 -8.150 1.00 96.81 290 SER A O 1
ATOM 2171 N N . VAL A 1 291 ? 14.233 -1.537 -8.131 1.00 96.94 291 VAL A N 1
ATOM 2172 C CA . VAL A 1 291 ? 14.491 -0.619 -7.024 1.00 96.94 291 VAL A CA 1
ATOM 2173 C C . VAL A 1 291 ? 13.946 -1.260 -5.756 1.00 96.94 291 VAL A C 1
ATOM 2175 O O . VAL A 1 291 ? 12.753 -1.556 -5.650 1.00 96.94 291 VAL A O 1
ATOM 2178 N N . ARG A 1 292 ? 14.833 -1.472 -4.783 1.00 93.38 292 ARG A N 1
ATOM 2179 C CA . ARG A 1 292 ? 14.469 -2.014 -3.472 1.00 93.38 292 ARG A CA 1
ATOM 2180 C C . ARG A 1 292 ? 13.602 -1.047 -2.675 1.00 93.38 292 ARG A C 1
ATOM 2182 O O . ARG A 1 292 ? 13.698 0.174 -2.840 1.00 93.38 292 ARG A O 1
ATOM 2189 N N . LEU A 1 293 ? 12.833 -1.599 -1.747 1.00 91.44 293 LEU A N 1
ATOM 2190 C CA . LEU A 1 293 ? 12.224 -0.806 -0.691 1.00 91.44 293 LEU A CA 1
ATOM 2191 C C . LEU A 1 293 ? 13.255 -0.483 0.392 1.00 91.44 293 LEU A C 1
ATOM 2193 O O . LEU A 1 293 ? 14.129 -1.283 0.728 1.00 91.44 293 LEU A O 1
ATOM 2197 N N . ASP A 1 294 ? 13.169 0.743 0.882 1.00 90.50 294 ASP A N 1
ATOM 2198 C CA . ASP A 1 294 ? 13.883 1.239 2.049 1.00 90.50 294 ASP A CA 1
ATOM 2199 C C . ASP A 1 294 ? 13.064 0.970 3.312 1.00 90.50 294 ASP A C 1
ATOM 2201 O O . ASP A 1 294 ? 13.556 0.393 4.277 1.00 90.50 294 ASP A O 1
ATOM 2205 N N . ARG A 1 295 ? 11.785 1.351 3.272 1.00 89.31 295 ARG A N 1
ATOM 2206 C CA . ARG A 1 295 ? 10.826 1.163 4.358 1.00 89.31 295 ARG A CA 1
ATOM 2207 C C . ARG A 1 295 ? 9.400 1.161 3.830 1.00 89.31 295 ARG A C 1
ATOM 2209 O O . ARG A 1 295 ? 9.136 1.653 2.731 1.00 89.31 295 ARG A O 1
ATOM 2216 N N . THR A 1 296 ? 8.501 0.671 4.666 1.00 94.12 296 THR A N 1
ATOM 2217 C CA . THR A 1 296 ? 7.078 0.580 4.374 1.00 94.12 296 THR A CA 1
ATOM 2218 C C . THR A 1 296 ? 6.298 0.839 5.647 1.00 94.12 296 THR A C 1
ATOM 2220 O O . THR A 1 296 ? 6.609 0.248 6.680 1.00 94.12 296 THR A O 1
ATOM 2223 N N . SER A 1 297 ? 5.270 1.669 5.548 1.00 95.44 297 SER A N 1
ATOM 2224 C CA . SER A 1 297 ? 4.374 1.997 6.646 1.00 95.44 297 SER A CA 1
ATOM 2225 C C . SER A 1 297 ? 2.941 1.644 6.262 1.00 95.44 297 SER A C 1
ATOM 2227 O O . SER A 1 297 ? 2.461 2.013 5.186 1.00 95.44 297 SER A O 1
ATOM 2229 N N . LEU A 1 298 ? 2.254 0.939 7.155 1.00 97.75 298 LEU A N 1
ATOM 2230 C CA . LEU A 1 298 ? 0.819 0.688 7.061 1.00 97.75 298 LEU A CA 1
ATOM 2231 C C . LEU A 1 298 ? 0.102 1.570 8.074 1.00 97.75 298 LEU A C 1
ATOM 2233 O O . LEU A 1 298 ? 0.284 1.385 9.276 1.00 97.75 298 LEU A O 1
ATOM 2237 N N . TYR A 1 299 ? -0.714 2.503 7.595 1.00 97.94 299 TYR A N 1
ATOM 2238 C CA . TYR A 1 299 ? -1.547 3.335 8.457 1.00 97.94 299 TYR A CA 1
ATOM 2239 C C . TYR A 1 299 ? -2.963 2.781 8.489 1.00 97.94 299 TYR A C 1
ATOM 2241 O O . TYR A 1 299 ? -3.527 2.437 7.447 1.00 97.94 299 TYR A O 1
ATOM 2249 N N . TYR A 1 300 ? -3.539 2.772 9.683 1.00 98.12 300 TYR A N 1
ATOM 2250 C CA . TYR A 1 300 ? -4.889 2.307 9.956 1.00 98.12 300 TYR A CA 1
ATOM 2251 C C . TYR A 1 300 ? -5.706 3.442 10.573 1.00 98.12 300 TYR A C 1
ATOM 2253 O O . TYR A 1 300 ? -5.712 3.618 11.790 1.00 98.12 300 TYR A O 1
ATOM 2261 N N . PHE A 1 301 ? -6.380 4.238 9.736 1.00 97.88 301 PHE A N 1
ATOM 2262 C CA . PHE A 1 301 ? -7.154 5.398 10.188 1.00 97.88 301 PHE A CA 1
ATOM 2263 C C . PHE A 1 301 ? -8.575 5.027 10.606 1.00 97.88 301 PHE A C 1
ATOM 2265 O O . PHE A 1 301 ? -9.396 4.585 9.799 1.00 97.88 301 PHE A O 1
ATOM 2272 N N . GLN A 1 302 ? -8.894 5.295 11.866 1.00 96.00 302 GLN A N 1
ATOM 2273 C CA . GLN A 1 302 ? -10.160 4.990 12.528 1.00 96.00 302 GLN A CA 1
ATOM 2274 C C . GLN A 1 302 ? -11.096 6.208 12.523 1.00 96.00 302 GLN A C 1
ATOM 2276 O O . GLN A 1 302 ? -11.742 6.554 13.515 1.00 96.00 302 GLN A O 1
ATOM 2281 N N . LYS A 1 303 ? -11.175 6.881 11.372 1.00 95.75 303 LYS A N 1
ATOM 2282 C CA . LYS A 1 303 ? -12.025 8.057 11.184 1.00 95.75 303 LYS A CA 1
ATOM 2283 C C . LYS A 1 303 ? -13.480 7.663 10.999 1.00 95.75 303 LYS A C 1
ATOM 2285 O O . LYS A 1 303 ? -13.843 7.079 9.987 1.00 95.75 303 LYS A O 1
ATOM 2290 N N . ALA A 1 304 ? -14.323 8.055 11.940 1.00 96.19 304 ALA A N 1
ATOM 2291 C CA . ALA A 1 304 ? -15.775 8.068 11.801 1.00 96.19 304 ALA A CA 1
ATOM 2292 C C . ALA A 1 304 ? -16.356 9.080 12.796 1.00 96.19 304 ALA A C 1
ATOM 2294 O O . ALA A 1 304 ? -15.732 9.295 13.845 1.00 96.19 304 ALA A O 1
ATOM 2295 N N . PRO A 1 305 ? -17.534 9.670 12.522 1.00 96.25 305 PRO A N 1
ATOM 2296 C CA . PRO A 1 305 ? -18.201 10.523 13.494 1.00 96.25 305 PRO A CA 1
ATOM 2297 C C . PRO A 1 305 ? -18.406 9.781 14.819 1.00 96.25 305 PRO A C 1
ATOM 2299 O O . PRO A 1 305 ? -18.592 8.558 14.846 1.00 96.25 305 PRO A O 1
ATOM 2302 N N . THR A 1 306 ? -18.357 10.500 15.931 1.00 93.38 306 THR A N 1
ATOM 2303 C CA . THR A 1 306 ? -18.508 9.930 17.270 1.00 93.38 306 THR A CA 1
ATOM 2304 C C . THR A 1 306 ? -19.822 9.161 17.373 1.00 93.38 306 THR A C 1
ATOM 2306 O O . THR A 1 306 ? -20.863 9.597 16.888 1.00 93.38 306 THR A O 1
ATOM 2309 N N . GLY A 1 307 ? -19.777 7.962 17.954 1.00 90.38 307 GLY A N 1
ATOM 2310 C CA . GLY A 1 307 ? -20.935 7.065 18.043 1.00 90.38 307 GLY A CA 1
ATOM 2311 C C . GLY A 1 307 ? -21.286 6.308 16.754 1.00 90.38 307 GLY A C 1
ATOM 2312 O O . GLY A 1 307 ? -22.074 5.369 16.818 1.00 90.38 307 GLY A O 1
ATOM 2313 N N . VAL A 1 308 ? -20.688 6.637 15.603 1.00 93.81 308 VAL A N 1
ATOM 2314 C CA . VAL A 1 308 ? -20.800 5.809 14.390 1.00 93.81 308 VAL A CA 1
ATOM 2315 C C . VAL A 1 308 ? -19.824 4.635 14.507 1.00 93.81 308 VAL A C 1
ATOM 2317 O O . VAL A 1 308 ? -18.637 4.875 14.755 1.00 93.81 308 VAL A O 1
ATOM 2320 N N . PRO A 1 309 ? -20.283 3.379 14.363 1.00 93.25 309 PRO A N 1
ATOM 2321 C CA . PRO A 1 309 ? -19.410 2.216 14.440 1.00 93.25 309 PRO A CA 1
ATOM 2322 C C . PRO A 1 309 ? -18.486 2.133 13.223 1.00 93.25 309 PRO A C 1
ATOM 2324 O O . PRO A 1 309 ? -18.898 2.395 12.091 1.00 93.25 309 PRO A O 1
ATOM 2327 N N . ILE A 1 310 ? -17.248 1.718 13.476 1.00 95.50 310 ILE A N 1
ATOM 2328 C CA . ILE A 1 310 ? -16.324 1.221 12.458 1.00 95.50 310 ILE A CA 1
ATOM 2329 C C . ILE A 1 310 ? -16.322 -0.294 12.611 1.00 95.50 310 ILE A C 1
ATOM 2331 O O . ILE A 1 310 ? -16.226 -0.793 13.730 1.00 95.50 310 ILE A O 1
ATOM 2335 N N . TYR A 1 311 ? -16.488 -1.016 11.511 1.00 94.69 311 TYR A N 1
ATOM 2336 C CA . TYR A 1 311 ? -16.592 -2.472 11.529 1.00 94.69 311 TYR A CA 1
ATOM 2337 C C . TYR A 1 311 ? -15.221 -3.117 11.256 1.00 94.69 311 TYR A C 1
ATOM 2339 O O . TYR A 1 311 ? -14.432 -2.553 10.490 1.00 94.69 311 TYR A O 1
ATOM 2347 N N . PRO A 1 312 ? -14.923 -4.291 11.844 1.00 94.06 312 PRO A N 1
ATOM 2348 C CA . PRO A 1 312 ? -13.768 -5.082 11.440 1.00 94.06 312 PRO A CA 1
ATOM 2349 C C . PRO A 1 312 ? -13.968 -5.628 10.020 1.00 94.06 312 PRO A C 1
ATOM 2351 O O . PRO A 1 312 ? -15.098 -5.764 9.539 1.00 94.06 312 PRO A O 1
ATOM 2354 N N . PHE A 1 313 ? -12.866 -5.957 9.346 1.00 95.19 313 PHE A N 1
ATOM 2355 C CA . PHE A 1 313 ? -12.921 -6.542 8.011 1.00 95.19 313 PHE A CA 1
ATOM 2356 C C . PHE A 1 313 ? -13.521 -7.960 8.042 1.00 95.19 313 PHE A C 1
ATOM 2358 O O . PHE A 1 313 ? -13.096 -8.786 8.854 1.00 95.19 313 PHE A O 1
ATOM 2365 N N . PRO A 1 314 ? -14.469 -8.278 7.143 1.00 92.00 314 PRO A N 1
ATOM 2366 C CA . PRO A 1 314 ? -14.944 -9.643 6.936 1.00 92.00 314 PRO A CA 1
ATOM 2367 C C . PRO A 1 314 ? -13.840 -10.601 6.458 1.00 92.00 314 PRO A C 1
ATOM 2369 O O . PRO A 1 314 ? -12.847 -10.184 5.866 1.00 92.00 314 PRO A O 1
ATOM 2372 N N . ASP A 1 315 ? -14.053 -11.908 6.638 1.00 89.19 315 ASP A N 1
ATOM 2373 C CA . ASP A 1 315 ? -13.064 -12.961 6.339 1.00 89.19 315 ASP A CA 1
ATOM 2374 C C . ASP A 1 315 ? -12.526 -12.934 4.895 1.00 89.19 315 ASP A C 1
ATOM 2376 O O . ASP A 1 315 ? -11.333 -13.087 4.665 1.00 89.19 315 ASP A O 1
ATOM 2380 N N . ASN A 1 316 ? -13.409 -12.698 3.921 1.00 85.06 316 ASN A N 1
ATOM 2381 C CA . ASN A 1 316 ? -13.093 -12.667 2.486 1.00 85.06 316 ASN A CA 1
ATOM 2382 C C . ASN A 1 316 ? -13.018 -11.235 1.935 1.00 85.06 316 ASN A C 1
ATOM 2384 O O . ASN A 1 316 ? -13.437 -10.973 0.806 1.00 85.06 316 ASN A O 1
ATOM 2388 N N . TYR A 1 317 ? -12.576 -10.283 2.753 1.00 91.75 317 TYR A N 1
ATOM 2389 C CA . TYR A 1 317 ? -12.483 -8.890 2.342 1.00 91.75 317 TYR A CA 1
ATOM 2390 C C . TYR A 1 317 ? -11.160 -8.615 1.621 1.00 91.75 317 TYR A C 1
ATOM 2392 O O . TYR A 1 317 ? -10.095 -8.611 2.235 1.00 91.75 317 TYR A O 1
ATOM 2400 N N . ASN A 1 318 ? -11.248 -8.363 0.317 1.00 92.62 318 ASN A N 1
ATOM 2401 C CA . ASN A 1 318 ? -10.113 -8.041 -0.543 1.00 92.62 318 ASN A CA 1
ATOM 2402 C C . ASN A 1 318 ? -10.470 -6.826 -1.386 1.00 92.62 318 ASN A C 1
ATOM 2404 O O . ASN A 1 318 ? -11.593 -6.742 -1.881 1.00 92.62 318 ASN A O 1
ATOM 2408 N N . ILE A 1 319 ? -9.531 -5.907 -1.574 1.00 94.69 319 ILE A N 1
ATOM 2409 C CA . ILE A 1 319 ? -9.784 -4.665 -2.304 1.00 94.69 319 ILE A CA 1
ATOM 2410 C C . ILE A 1 319 ? -8.586 -4.243 -3.139 1.00 94.69 319 ILE A C 1
ATOM 2412 O O . ILE A 1 319 ? -7.434 -4.474 -2.773 1.00 94.69 319 ILE A O 1
ATOM 2416 N N . ILE A 1 320 ? -8.886 -3.546 -4.230 1.00 94.94 320 ILE A N 1
ATOM 2417 C CA . ILE A 1 320 ? -7.896 -2.904 -5.093 1.00 94.94 320 ILE A CA 1
ATOM 2418 C C . ILE A 1 320 ? -8.145 -1.401 -5.071 1.00 94.94 320 ILE A C 1
ATOM 2420 O O . ILE A 1 320 ? -9.280 -0.938 -5.200 1.00 94.94 320 ILE A O 1
ATOM 2424 N N . ALA A 1 321 ? -7.073 -0.626 -4.956 1.00 96.00 321 ALA A N 1
ATOM 2425 C CA . ALA A 1 321 ? -7.101 0.819 -5.107 1.00 96.00 321 ALA A CA 1
ATOM 2426 C C . ALA A 1 321 ? -6.221 1.252 -6.282 1.00 96.00 321 ALA A C 1
ATOM 2428 O O . ALA A 1 321 ? -5.140 0.715 -6.499 1.00 96.00 321 ALA A O 1
ATOM 2429 N N . GLY A 1 322 ? -6.642 2.287 -7.011 1.00 94.25 322 GLY A N 1
ATOM 2430 C CA . GLY A 1 322 ? -5.890 2.825 -8.148 1.00 94.25 322 GLY A CA 1
ATOM 2431 C C . GLY A 1 322 ? -6.236 2.162 -9.482 1.00 94.25 322 GLY A C 1
ATOM 2432 O O . GLY A 1 322 ? -7.260 1.503 -9.619 1.00 94.25 322 GLY A O 1
ATOM 2433 N N . ASN A 1 323 ? -5.434 2.434 -10.514 1.00 92.81 323 ASN A N 1
ATOM 2434 C CA . ASN A 1 323 ? -5.682 1.899 -11.855 1.00 92.81 323 ASN A CA 1
ATOM 2435 C C . ASN A 1 323 ? -4.360 1.752 -12.631 1.00 92.81 323 ASN A C 1
ATOM 2437 O O . ASN A 1 323 ? -3.781 2.775 -13.015 1.00 92.81 323 ASN A O 1
ATOM 2441 N N . PRO A 1 324 ? -3.915 0.520 -12.956 1.00 92.94 324 PRO A N 1
ATOM 2442 C CA . PRO A 1 324 ? -2.649 0.285 -13.656 1.00 92.94 324 PRO A CA 1
ATOM 2443 C C . PRO A 1 324 ? -2.605 0.852 -15.085 1.00 92.94 324 PRO A C 1
ATOM 2445 O O . PRO A 1 324 ? -1.524 1.058 -15.643 1.00 92.94 324 PRO A O 1
ATOM 2448 N N . TYR A 1 325 ? -3.761 1.145 -15.686 1.00 92.38 325 TYR A N 1
ATOM 2449 C CA . TYR A 1 325 ? -3.893 1.666 -17.050 1.00 92.38 325 TYR A CA 1
ATOM 2450 C C . TYR A 1 325 ? -3.944 3.197 -17.125 1.00 92.38 325 TYR A C 1
ATOM 2452 O O . TYR A 1 325 ? -3.954 3.765 -18.217 1.00 92.38 325 TYR A O 1
ATOM 2460 N N . ARG A 1 326 ? -3.968 3.900 -15.988 1.00 92.00 326 ARG A N 1
ATOM 2461 C CA . ARG A 1 326 ? -4.038 5.366 -15.969 1.00 92.00 326 ARG A CA 1
ATOM 2462 C C . ARG A 1 326 ? -2.711 5.971 -16.443 1.00 92.00 326 ARG A C 1
ATOM 2464 O O . ARG A 1 326 ? -1.642 5.573 -15.991 1.00 92.00 326 ARG A O 1
ATOM 2471 N N . ARG A 1 327 ? -2.766 6.936 -17.366 1.00 92.50 327 ARG A N 1
ATOM 2472 C CA . ARG A 1 327 ? -1.579 7.610 -17.948 1.00 92.50 327 ARG A CA 1
ATOM 2473 C C . ARG A 1 327 ? -1.618 9.134 -17.879 1.00 92.50 327 ARG A C 1
ATOM 2475 O O . ARG A 1 327 ? -0.744 9.813 -18.414 1.00 92.50 327 ARG A O 1
ATOM 2482 N N . ALA A 1 328 ? -2.628 9.670 -17.207 1.00 91.31 328 ALA A N 1
ATOM 2483 C CA . ALA A 1 328 ? -2.771 11.087 -16.927 1.00 91.31 328 ALA A CA 1
ATOM 2484 C C . ALA A 1 328 ? -3.544 11.289 -15.622 1.00 91.31 328 ALA A C 1
ATOM 2486 O O . ALA A 1 328 ? -4.292 10.415 -15.170 1.00 91.31 328 ALA A O 1
ATOM 2487 N N . ILE A 1 329 ? -3.390 12.466 -15.024 1.00 90.31 329 ILE A N 1
ATOM 2488 C CA . ILE A 1 329 ? -4.253 12.885 -13.928 1.00 90.31 329 ILE A CA 1
ATOM 2489 C C . ILE A 1 329 ? -5.620 13.319 -14.477 1.00 90.31 329 ILE A C 1
ATOM 2491 O O . ILE A 1 329 ? -5.700 14.110 -15.410 1.00 90.31 329 ILE A O 1
ATOM 2495 N N . ASN A 1 330 ? -6.692 12.806 -13.880 1.00 90.56 330 ASN A N 1
ATOM 2496 C CA . ASN A 1 330 ? -8.035 13.355 -13.992 1.00 90.56 330 ASN A CA 1
ATOM 2497 C C . ASN A 1 330 ? -8.339 14.079 -12.677 1.00 90.56 330 ASN A C 1
ATOM 2499 O O . ASN A 1 330 ? -8.572 13.416 -11.673 1.00 90.56 330 ASN A O 1
ATOM 2503 N N . THR A 1 331 ? -8.274 15.409 -12.661 1.00 91.62 331 THR A N 1
ATOM 2504 C CA . THR A 1 331 ? -8.529 16.214 -11.452 1.00 91.62 331 THR A CA 1
ATOM 2505 C C . THR A 1 331 ? -10.015 16.378 -11.146 1.00 91.62 331 THR A C 1
ATOM 2507 O O . THR A 1 331 ? -10.361 16.785 -10.043 1.00 91.62 331 THR A O 1
ATOM 2510 N N . SER A 1 332 ? -10.897 16.057 -12.099 1.00 92.50 332 SER A N 1
ATOM 2511 C CA . SER A 1 332 ? -12.347 16.028 -11.880 1.00 92.50 332 SER A CA 1
ATOM 2512 C C . SER A 1 332 ? -12.802 14.783 -11.117 1.00 92.50 332 SER A C 1
ATOM 2514 O O . SER A 1 332 ? -13.888 14.783 -10.554 1.00 92.50 332 SER A O 1
ATOM 2516 N N . ASP A 1 333 ? -11.984 13.728 -11.097 1.00 90.00 333 ASP A N 1
ATOM 2517 C CA . ASP A 1 333 ? -12.174 12.567 -10.230 1.00 90.00 333 ASP A CA 1
ATOM 2518 C C . ASP A 1 333 ? -11.722 12.938 -8.803 1.00 90.00 333 ASP A C 1
ATOM 2520 O O . ASP A 1 333 ? -10.523 13.145 -8.591 1.00 90.00 333 ASP A O 1
ATOM 2524 N N . PRO A 1 334 ? -12.631 13.034 -7.814 1.00 86.75 334 PRO A N 1
ATOM 2525 C CA . PRO A 1 334 ? -12.275 13.435 -6.452 1.00 86.75 334 PRO A CA 1
ATOM 2526 C C . PRO A 1 334 ? -11.317 12.444 -5.776 1.00 86.75 334 PRO A C 1
ATOM 2528 O O . PRO A 1 334 ? -10.584 12.820 -4.871 1.00 86.75 334 PRO A O 1
ATOM 2531 N N . THR A 1 335 ? -11.243 11.201 -6.261 1.00 90.56 335 THR A N 1
ATOM 2532 C CA . THR A 1 335 ? -10.347 10.166 -5.730 1.00 90.56 335 THR A CA 1
ATOM 2533 C C . THR A 1 335 ? -8.931 10.253 -6.309 1.00 90.56 335 THR A C 1
ATOM 2535 O O . THR A 1 335 ? -8.064 9.438 -5.985 1.00 90.56 335 THR A O 1
ATOM 2538 N N . HIS A 1 336 ? -8.632 11.228 -7.180 1.00 91.06 336 HIS A N 1
ATOM 2539 C CA . HIS A 1 336 ? -7.286 11.373 -7.743 1.00 91.06 336 HIS A CA 1
ATOM 2540 C C . HIS A 1 336 ? -6.213 11.612 -6.673 1.00 91.06 336 HIS A C 1
ATOM 2542 O O . HIS A 1 336 ? -5.061 11.254 -6.904 1.00 91.06 336 HIS A O 1
ATOM 2548 N N . THR A 1 337 ? -6.596 12.157 -5.516 1.00 93.31 337 THR A N 1
ATOM 2549 C CA . THR A 1 337 ? -5.729 12.396 -4.357 1.00 93.31 337 THR A CA 1
ATOM 2550 C C . THR A 1 337 ? -5.423 11.137 -3.550 1.00 93.31 337 THR A C 1
ATOM 2552 O O . THR A 1 337 ? -4.503 11.167 -2.735 1.00 93.31 337 THR A O 1
ATOM 2555 N N . SER A 1 338 ? -6.117 10.019 -3.805 1.00 95.12 338 SER A N 1
ATOM 2556 C CA . SER A 1 338 ? -5.950 8.774 -3.043 1.00 95.12 338 SER A CA 1
ATOM 2557 C C . SER A 1 338 ? -4.598 8.097 -3.248 1.00 95.12 338 SER A C 1
ATOM 2559 O O . SER A 1 338 ? -4.304 7.119 -2.578 1.00 95.12 338 SER A O 1
ATOM 2561 N N . LYS A 1 339 ? -3.783 8.577 -4.188 1.00 95.12 339 LYS A N 1
ATOM 2562 C CA . LYS A 1 339 ? -2.516 7.974 -4.607 1.00 95.12 339 LYS A CA 1
ATOM 2563 C C . LYS A 1 339 ? -1.542 9.054 -5.036 1.00 95.12 339 LYS A C 1
ATOM 2565 O O . LYS A 1 339 ? -1.906 9.931 -5.818 1.00 95.12 339 LYS A O 1
ATOM 2570 N N . TRP A 1 340 ? -0.320 9.014 -4.526 1.00 96.06 340 TRP A N 1
ATOM 2571 C CA . TRP A 1 340 ? 0.682 10.035 -4.814 1.00 96.06 340 TRP A CA 1
ATOM 2572 C C . TRP A 1 340 ? 2.104 9.503 -4.675 1.00 96.06 340 TRP A C 1
ATOM 2574 O O . TRP A 1 340 ? 2.369 8.501 -4.013 1.00 96.06 340 TRP A O 1
ATOM 2584 N N . PHE A 1 341 ? 3.026 10.252 -5.267 1.00 96.31 341 PHE A N 1
ATOM 2585 C CA . PHE A 1 341 ? 4.442 10.211 -4.963 1.00 96.31 341 PHE A CA 1
ATOM 2586 C C . PHE A 1 341 ? 4.859 11.409 -4.120 1.00 96.31 341 PHE A C 1
ATOM 2588 O O . PHE A 1 341 ? 4.270 12.487 -4.207 1.00 96.31 341 PHE A O 1
ATOM 2595 N N . GLN A 1 342 ? 5.935 11.257 -3.362 1.00 94.56 342 GLN A N 1
ATOM 2596 C CA . GLN A 1 342 ? 6.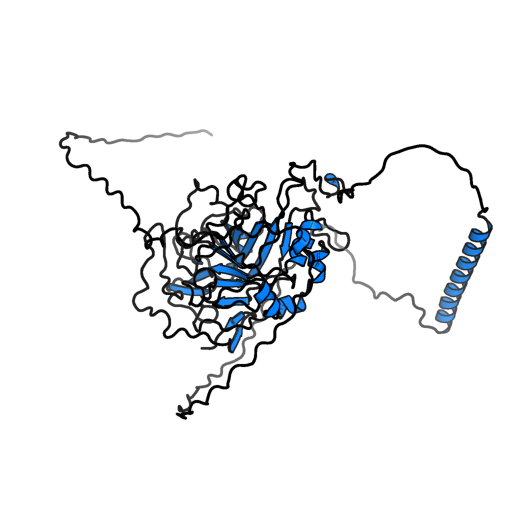606 12.362 -2.682 1.00 94.56 342 GLN A CA 1
ATOM 2597 C C . GLN A 1 342 ? 8.109 12.067 -2.648 1.00 94.56 342 GLN A C 1
ATOM 2599 O O . GLN A 1 342 ? 8.530 10.986 -2.249 1.00 94.56 342 GLN A O 1
ATOM 2604 N N . CYS A 1 343 ? 8.941 13.005 -3.103 1.00 91.94 343 CYS A N 1
ATOM 2605 C CA . CYS A 1 343 ? 10.384 12.880 -2.899 1.00 91.94 343 CYS A CA 1
ATOM 2606 C C . CYS A 1 343 ? 10.696 13.275 -1.463 1.00 91.94 343 CYS A C 1
ATOM 2608 O O . CYS A 1 343 ? 10.430 14.423 -1.125 1.00 91.94 343 CYS A O 1
ATOM 2610 N N . TYR A 1 344 ? 11.354 12.426 -0.678 1.00 86.25 344 TYR A N 1
ATOM 2611 C CA . TYR A 1 344 ? 11.981 12.917 0.544 1.00 86.25 344 TYR A CA 1
ATOM 2612 C C . TYR A 1 344 ? 13.241 13.700 0.194 1.00 86.25 344 TYR A C 1
ATOM 2614 O O . TYR A 1 344 ? 14.184 13.154 -0.386 1.00 86.25 344 TYR A O 1
ATOM 2622 N N . ARG A 1 345 ? 13.262 14.992 0.528 1.00 73.56 345 ARG A N 1
ATOM 2623 C CA . ARG A 1 345 ? 14.428 15.872 0.329 1.00 73.56 345 ARG A CA 1
ATOM 2624 C C . ARG A 1 345 ? 15.010 16.391 1.644 1.00 73.56 345 ARG A C 1
ATOM 2626 O O . ARG A 1 345 ? 15.981 17.141 1.618 1.00 73.56 345 ARG A O 1
ATOM 2633 N N . GLY A 1 346 ? 14.446 15.985 2.785 1.00 60.75 346 GLY A N 1
ATOM 2634 C CA . GLY A 1 346 ? 14.983 16.271 4.123 1.00 60.75 346 GLY A CA 1
ATOM 2635 C C . GLY A 1 346 ? 14.730 17.693 4.637 1.00 60.75 346 GLY A C 1
ATOM 2636 O O . GLY A 1 346 ? 15.311 18.081 5.643 1.00 60.75 346 GLY A O 1
ATOM 2637 N N . GLY A 1 347 ? 13.877 18.472 3.960 1.00 62.59 347 GLY A N 1
ATOM 2638 C CA . GLY A 1 347 ? 13.615 19.885 4.278 1.00 62.59 347 GLY A CA 1
ATOM 2639 C C . GLY A 1 347 ? 12.191 20.206 4.742 1.00 62.59 347 GLY A C 1
ATOM 2640 O O . GLY A 1 347 ? 11.845 21.381 4.821 1.00 62.59 347 GLY A O 1
ATOM 2641 N N . GLY A 1 348 ? 11.343 19.196 4.974 1.00 65.19 348 GLY A N 1
ATOM 2642 C CA . GLY A 1 348 ? 9.975 19.365 5.495 1.00 65.19 348 GLY A CA 1
ATOM 2643 C C . GLY A 1 348 ? 8.951 19.993 4.536 1.00 65.19 348 GLY A C 1
ATOM 2644 O O . GLY A 1 348 ? 7.792 20.131 4.904 1.00 65.19 348 GLY A O 1
ATOM 2645 N N . ASN A 1 349 ? 9.346 20.342 3.307 1.00 70.75 349 ASN A N 1
ATOM 2646 C CA . ASN A 1 349 ? 8.494 20.973 2.285 1.00 70.75 349 ASN A CA 1
ATOM 2647 C C . ASN A 1 349 ? 8.272 20.061 1.067 1.00 70.75 349 ASN A C 1
ATOM 2649 O O . ASN A 1 349 ? 8.154 20.521 -0.072 1.00 70.75 349 ASN A O 1
ATOM 2653 N N . ASP A 1 350 ? 8.287 18.750 1.287 1.00 83.25 350 ASP A N 1
ATOM 2654 C CA . ASP A 1 350 ? 8.160 17.780 0.211 1.00 83.25 350 ASP A CA 1
ATOM 2655 C C . ASP A 1 350 ? 6.704 17.735 -0.269 1.00 83.25 350 ASP A C 1
ATOM 2657 O O . ASP A 1 350 ? 5.794 17.353 0.460 1.00 83.25 350 ASP A O 1
ATOM 2661 N N . LEU A 1 351 ? 6.460 18.174 -1.505 1.00 87.31 351 LEU A N 1
ATOM 2662 C CA . LEU A 1 351 ? 5.114 18.225 -2.077 1.00 87.31 351 LEU A CA 1
ATOM 2663 C C . LEU A 1 351 ? 4.720 16.878 -2.687 1.00 87.31 351 LEU A C 1
ATOM 2665 O O . LEU A 1 351 ? 5.545 16.197 -3.305 1.00 87.31 351 LEU A O 1
ATOM 2669 N N . ARG A 1 352 ? 3.433 16.536 -2.567 1.00 92.00 352 ARG A N 1
ATOM 2670 C CA . ARG A 1 352 ? 2.838 15.417 -3.302 1.00 92.00 352 ARG A CA 1
ATOM 2671 C C . ARG A 1 352 ? 2.891 15.689 -4.807 1.00 92.00 352 ARG A C 1
ATOM 2673 O O . ARG A 1 352 ? 2.652 16.805 -5.264 1.00 92.00 352 ARG A O 1
ATOM 2680 N N . SER A 1 353 ? 3.170 14.645 -5.573 1.00 92.50 353 SER A N 1
ATOM 2681 C CA . SER A 1 353 ? 3.098 14.602 -7.030 1.00 92.50 353 SER A CA 1
ATOM 2682 C C . SER A 1 353 ? 2.209 13.436 -7.436 1.00 92.50 353 SER A C 1
ATOM 2684 O O . SER A 1 353 ? 2.265 12.378 -6.826 1.00 92.50 353 SER A O 1
ATOM 2686 N N . TYR A 1 354 ? 1.407 13.595 -8.481 1.00 92.44 354 TYR A N 1
ATOM 2687 C CA . TYR A 1 354 ? 0.471 12.551 -8.925 1.00 92.44 354 TYR A CA 1
ATOM 2688 C C . TYR A 1 354 ? 1.006 11.695 -10.078 1.00 92.44 354 TYR A C 1
ATOM 2690 O O . TYR A 1 354 ? 0.312 10.811 -10.564 1.00 92.44 354 TYR A O 1
ATOM 2698 N N . GLY A 1 355 ? 2.240 11.964 -10.499 1.00 93.00 355 GLY A N 1
ATOM 2699 C CA . GLY A 1 355 ? 3.054 11.129 -11.376 1.00 93.00 355 GLY A CA 1
ATOM 2700 C C . GLY A 1 355 ? 4.509 11.171 -10.909 1.00 93.00 355 GLY A C 1
ATOM 2701 O O . GLY A 1 355 ? 4.823 11.823 -9.902 1.00 93.00 355 GLY A O 1
ATOM 2702 N N . PHE A 1 356 ? 5.408 10.501 -11.629 1.00 94.81 356 PHE A N 1
ATOM 2703 C CA . PHE A 1 356 ? 6.811 10.438 -11.233 1.00 94.81 356 PHE A CA 1
ATOM 2704 C C . PHE A 1 356 ? 7.426 11.839 -11.080 1.00 94.81 356 PHE A C 1
ATOM 2706 O O . PHE A 1 356 ? 7.246 12.695 -11.956 1.00 94.81 356 PHE A O 1
ATOM 2713 N N . PRO A 1 357 ? 8.171 12.097 -9.987 1.00 92.38 357 PRO A N 1
ATOM 2714 C CA . PRO A 1 357 ? 8.822 13.383 -9.788 1.00 92.38 357 PRO A CA 1
ATOM 2715 C C . PRO A 1 357 ? 9.821 13.709 -10.898 1.00 92.38 357 PRO A C 1
ATOM 2717 O O . PRO A 1 357 ? 10.628 12.871 -11.299 1.00 92.38 357 PRO A O 1
ATOM 2720 N N . LYS A 1 358 ? 9.827 14.972 -11.334 1.00 90.50 358 LYS A N 1
ATOM 2721 C CA . LYS A 1 358 ? 10.790 15.507 -12.311 1.00 90.50 358 LYS A CA 1
ATOM 2722 C C . LYS A 1 358 ? 12.061 16.047 -11.639 1.00 90.50 358 LYS A C 1
ATOM 2724 O O . LYS A 1 358 ? 12.545 17.127 -11.966 1.00 90.50 358 LYS A O 1
ATOM 2729 N N . SER A 1 359 ? 12.541 15.345 -10.618 1.00 89.75 359 SER A N 1
ATOM 2730 C CA . SER A 1 359 ? 13.696 15.738 -9.807 1.00 89.75 359 SER A CA 1
ATOM 2731 C C . SER A 1 359 ? 14.290 14.522 -9.096 1.00 89.75 359 SER A C 1
ATOM 2733 O O . SER A 1 359 ? 13.525 13.613 -8.767 1.00 89.75 359 SER A O 1
ATOM 2735 N N . PRO A 1 360 ? 15.589 14.527 -8.749 1.00 90.62 360 PRO A N 1
ATOM 2736 C CA . PRO A 1 360 ? 16.145 13.511 -7.860 1.00 90.62 360 PRO A CA 1
ATOM 2737 C C . PRO A 1 360 ? 15.464 13.544 -6.479 1.00 90.62 360 PRO A C 1
ATOM 2739 O O . PRO A 1 360 ? 15.156 14.620 -5.958 1.00 90.62 360 PRO A O 1
ATOM 2742 N N . CYS A 1 361 ? 15.258 12.368 -5.878 1.00 92.38 361 CYS A N 1
ATOM 2743 C CA . CYS A 1 361 ? 14.764 12.225 -4.507 1.00 92.38 361 CYS A CA 1
ATOM 2744 C C . CYS A 1 361 ? 15.880 11.642 -3.619 1.00 92.38 361 CYS A C 1
ATOM 2746 O O . CYS A 1 361 ? 16.041 10.427 -3.528 1.00 92.38 361 CYS A O 1
ATOM 2748 N N . SER A 1 362 ? 16.684 12.503 -2.992 1.00 89.38 362 SER A N 1
ATOM 2749 C CA . SER A 1 362 ? 17.881 12.093 -2.238 1.00 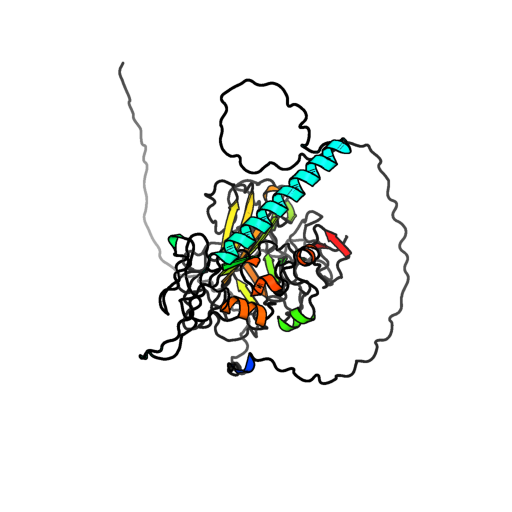89.38 362 SER A CA 1
ATOM 2750 C C . SER A 1 362 ? 17.587 11.273 -0.976 1.00 89.38 362 SER A C 1
ATOM 2752 O O . SER A 1 362 ? 18.442 10.506 -0.553 1.00 89.38 362 SER A O 1
ATOM 2754 N N . GLY A 1 363 ? 16.401 11.418 -0.382 1.00 89.25 363 GLY A N 1
ATOM 2755 C CA . GLY A 1 363 ? 15.946 10.658 0.789 1.00 89.25 363 GLY A CA 1
ATOM 2756 C C . GLY A 1 363 ? 15.003 9.496 0.461 1.00 89.25 363 GLY A C 1
ATOM 2757 O O . GLY A 1 363 ? 14.408 8.927 1.374 1.00 89.25 363 GLY A O 1
ATOM 2758 N N . GLY A 1 364 ? 14.831 9.166 -0.823 1.00 94.25 364 GLY A N 1
ATOM 2759 C CA . GLY A 1 364 ? 13.915 8.123 -1.288 1.00 94.25 364 GLY A CA 1
ATOM 2760 C C . GLY A 1 364 ? 12.642 8.672 -1.934 1.00 94.25 364 GLY A C 1
ATOM 2761 O O . GLY A 1 364 ? 12.311 9.856 -1.815 1.00 94.25 364 GLY A O 1
ATOM 2762 N N . LEU A 1 365 ? 11.942 7.798 -2.655 1.00 96.38 365 LEU A N 1
ATOM 2763 C CA . LEU A 1 365 ? 10.689 8.097 -3.341 1.00 96.38 365 LEU A CA 1
ATOM 2764 C C . LEU A 1 365 ? 9.555 7.401 -2.600 1.00 96.38 365 LEU A C 1
ATOM 2766 O O . LEU A 1 365 ? 9.448 6.178 -2.651 1.00 96.38 365 LEU A O 1
ATOM 2770 N N . VAL A 1 366 ? 8.708 8.182 -1.942 1.00 95.56 366 VAL A N 1
ATOM 2771 C CA . VAL A 1 366 ? 7.442 7.696 -1.399 1.00 95.56 366 VAL A CA 1
ATOM 2772 C C . VAL A 1 366 ? 6.510 7.392 -2.553 1.00 95.56 366 VAL A C 1
ATOM 2774 O O . VAL A 1 366 ? 6.317 8.255 -3.408 1.00 95.56 366 VAL A O 1
ATOM 2777 N N . GLN A 1 367 ? 5.898 6.219 -2.531 1.00 97.00 367 GLN A N 1
ATOM 2778 C CA . GLN A 1 367 ? 4.652 5.901 -3.205 1.00 97.00 367 GLN A CA 1
ATOM 2779 C C . GLN A 1 367 ? 3.634 5.555 -2.123 1.00 97.00 367 GLN A C 1
ATOM 2781 O O . GLN A 1 367 ? 3.823 4.597 -1.373 1.00 97.00 367 GLN A O 1
ATOM 2786 N N . ALA A 1 368 ? 2.554 6.320 -2.053 1.00 96.56 368 ALA A N 1
ATOM 2787 C CA . ALA A 1 368 ? 1.500 6.104 -1.079 1.00 96.56 368 ALA A CA 1
ATOM 2788 C C . ALA A 1 368 ? 0.147 5.983 -1.767 1.00 96.56 368 ALA A C 1
ATOM 2790 O O . ALA A 1 368 ? -0.118 6.641 -2.779 1.00 96.56 368 ALA A O 1
ATOM 2791 N N . ILE A 1 369 ? -0.703 5.137 -1.197 1.00 97.81 369 ILE A N 1
ATOM 2792 C CA . ILE A 1 369 ? -2.064 4.914 -1.658 1.00 97.81 369 ILE A CA 1
ATOM 2793 C C . ILE A 1 369 ? -2.998 4.654 -0.481 1.00 97.81 369 ILE A C 1
ATOM 2795 O O . ILE A 1 369 ? -2.666 3.923 0.446 1.00 97.81 369 ILE A O 1
ATOM 2799 N N . GLN A 1 370 ? -4.168 5.275 -0.523 1.00 98.00 370 GLN A N 1
ATOM 2800 C CA . GLN A 1 370 ? -5.269 5.072 0.405 1.00 98.00 370 GLN A CA 1
ATOM 2801 C C . GLN A 1 370 ? -6.313 4.185 -0.255 1.00 98.00 370 GLN A C 1
ATOM 2803 O O . GLN A 1 370 ? -6.730 4.435 -1.393 1.00 98.00 370 GLN A O 1
ATOM 2808 N N . PHE A 1 371 ? -6.752 3.169 0.471 1.00 98.31 371 PHE A N 1
ATOM 2809 C CA . PHE A 1 371 ? -7.817 2.286 0.034 1.00 98.31 371 PHE A CA 1
ATOM 2810 C C . PHE A 1 371 ? -9.201 2.887 0.333 1.00 98.31 371 PHE A C 1
ATOM 2812 O O . PHE A 1 371 ? -9.350 3.637 1.301 1.00 98.31 371 PHE A O 1
ATOM 2819 N N . PRO A 1 372 ? -10.226 2.559 -0.475 1.00 97.69 372 PRO A N 1
ATOM 2820 C CA . PRO A 1 372 ? -11.623 2.779 -0.112 1.00 97.69 372 PRO A CA 1
ATOM 2821 C C . PRO A 1 372 ? -11.943 2.202 1.276 1.00 97.69 372 PRO A C 1
ATOM 2823 O O . PRO A 1 372 ? -11.439 1.139 1.636 1.00 97.69 372 PRO A O 1
ATOM 2826 N N . SER A 1 373 ? -12.792 2.883 2.049 1.00 97.88 373 SER A N 1
ATOM 2827 C CA . SER A 1 373 ? -13.140 2.469 3.421 1.00 97.88 373 SER A CA 1
ATOM 2828 C C . SER A 1 373 ? -14.638 2.434 3.708 1.00 97.88 373 SER A C 1
ATOM 2830 O O . SER A 1 373 ? -15.048 2.333 4.862 1.00 97.88 373 SER A O 1
ATOM 2832 N N . CYS A 1 374 ? -15.465 2.499 2.669 1.00 97.94 374 CYS A N 1
ATOM 2833 C CA . CYS A 1 374 ? -16.907 2.318 2.754 1.00 97.94 374 CYS A CA 1
ATOM 2834 C C . CYS A 1 374 ? -17.302 1.075 1.966 1.00 97.94 374 CYS A C 1
ATOM 2836 O O . CYS A 1 374 ? -16.873 0.918 0.827 1.00 97.94 374 CYS A O 1
ATOM 2838 N N . TRP A 1 375 ? -18.107 0.202 2.564 1.00 96.38 375 TRP A N 1
ATOM 2839 C CA . TRP A 1 375 ? -18.477 -1.098 2.011 1.00 96.38 375 TRP A CA 1
ATOM 2840 C C . TRP A 1 375 ? -19.997 -1.239 1.890 1.00 96.38 375 TRP A C 1
ATOM 2842 O O . TRP A 1 375 ? -20.753 -0.752 2.739 1.00 96.38 375 TRP A O 1
ATOM 2852 N N . ASP A 1 376 ? -20.448 -1.899 0.824 1.00 93.94 376 ASP A N 1
ATOM 2853 C CA . ASP A 1 376 ? -21.868 -2.119 0.517 1.00 93.94 376 ASP A CA 1
ATOM 2854 C C . ASP A 1 376 ? -22.500 -3.275 1.315 1.00 93.94 376 ASP A C 1
ATOM 2856 O O . ASP A 1 376 ? -23.723 -3.428 1.340 1.00 93.94 376 ASP A O 1
ATOM 2860 N N . GLY A 1 377 ? -21.686 -4.068 2.019 1.00 88.56 377 GLY A N 1
ATOM 2861 C CA . GLY A 1 377 ? -22.146 -5.235 2.769 1.00 88.56 377 GLY A CA 1
ATOM 2862 C C . GLY A 1 377 ? -22.134 -6.543 1.975 1.00 88.56 377 GLY A C 1
ATOM 2863 O O . GLY A 1 377 ? -22.622 -7.553 2.484 1.00 88.56 377 GLY A O 1
ATOM 2864 N N . VAL A 1 378 ? -21.611 -6.545 0.748 1.00 84.31 378 VAL A N 1
ATOM 2865 C CA . VAL A 1 378 ? -21.613 -7.693 -0.164 1.00 84.31 378 VAL A CA 1
ATOM 2866 C C . VAL A 1 378 ? -20.183 -8.180 -0.408 1.00 84.31 378 VAL A C 1
ATOM 2868 O O . VAL A 1 378 ? -19.258 -7.395 -0.611 1.00 84.31 378 VAL A O 1
ATOM 2871 N N . TYR A 1 379 ? -19.983 -9.499 -0.363 1.00 78.38 379 TYR A N 1
ATOM 2872 C CA . TYR A 1 379 ? -18.701 -10.097 -0.735 1.00 78.38 379 TYR A CA 1
ATOM 2873 C C . TYR A 1 379 ? -18.453 -9.946 -2.239 1.00 78.38 379 TYR A C 1
ATOM 2875 O O . TYR A 1 379 ? -19.377 -10.064 -3.043 1.00 78.38 379 TYR A O 1
ATOM 2883 N N . ALA A 1 380 ? -17.197 -9.741 -2.628 1.00 73.25 380 ALA A N 1
ATOM 2884 C CA . ALA A 1 380 ? -16.807 -9.833 -4.027 1.00 73.25 380 ALA A CA 1
ATOM 2885 C C . ALA A 1 380 ? -16.897 -11.300 -4.486 1.00 73.25 380 ALA A C 1
ATOM 2887 O O . ALA A 1 380 ? -16.180 -12.152 -3.967 1.00 73.25 380 ALA A O 1
ATOM 2888 N N . GLU A 1 381 ? -17.778 -11.605 -5.442 1.00 58.69 381 GLU A N 1
ATOM 2889 C CA . GLU A 1 381 ? -17.952 -12.972 -5.974 1.00 58.69 381 GLU A CA 1
ATOM 2890 C C . GLU A 1 381 ? -17.346 -13.156 -7.384 1.00 58.69 381 GLU A C 1
ATOM 2892 O O . GLU A 1 381 ? -17.124 -14.287 -7.804 1.00 58.69 381 GLU A O 1
ATOM 2897 N N . ASP A 1 382 ? -16.986 -12.066 -8.083 1.00 58.91 382 ASP A N 1
ATOM 2898 C CA . ASP A 1 382 ? -16.676 -12.080 -9.529 1.00 58.91 382 ASP A CA 1
ATOM 2899 C C . ASP A 1 382 ? -15.270 -11.553 -9.897 1.00 58.91 382 ASP A C 1
ATOM 2901 O O . ASP A 1 382 ? -15.045 -11.084 -11.014 1.00 58.91 382 ASP A O 1
ATOM 2905 N N . GLY A 1 383 ? -14.312 -11.560 -8.966 1.00 61.84 383 GLY A N 1
ATOM 2906 C CA . GLY A 1 383 ? -12.956 -11.045 -9.223 1.00 61.84 383 GLY A CA 1
ATOM 2907 C C . GLY A 1 383 ? -12.860 -9.515 -9.349 1.00 61.84 383 GLY A C 1
ATOM 2908 O O . GLY A 1 383 ? -11.772 -8.970 -9.525 1.00 61.84 383 GLY A O 1
ATOM 2909 N N . ASP A 1 384 ? -13.986 -8.804 -9.239 1.00 73.44 384 ASP A N 1
ATOM 2910 C CA . ASP A 1 384 ? -14.026 -7.349 -9.149 1.00 73.44 384 ASP A CA 1
ATOM 2911 C C . ASP A 1 384 ? -13.984 -6.902 -7.687 1.00 73.44 384 ASP A C 1
ATOM 2913 O O . ASP A 1 384 ? -14.995 -6.768 -6.991 1.00 73.44 384 ASP A O 1
ATOM 2917 N N . TYR A 1 385 ? -12.765 -6.638 -7.235 1.00 85.56 385 TYR A N 1
ATOM 2918 C CA . TYR A 1 385 ? -12.484 -6.195 -5.878 1.00 85.56 385 TYR A CA 1
ATOM 2919 C C . TYR A 1 385 ? -12.510 -4.666 -5.727 1.00 85.56 385 TYR A C 1
ATOM 2921 O O . TYR A 1 385 ? -11.945 -4.118 -4.782 1.00 85.56 385 TYR A O 1
ATOM 2929 N N . SER A 1 386 ? -13.157 -3.961 -6.661 1.00 86.38 386 SER A N 1
ATOM 2930 C CA . SER A 1 386 ? -13.237 -2.497 -6.665 1.00 86.38 386 SER A CA 1
ATOM 2931 C C . SER A 1 386 ? -14.660 -1.947 -6.549 1.00 86.38 386 SER A C 1
ATOM 2933 O O . SER A 1 386 ? -14.832 -0.838 -6.052 1.00 86.38 386 SER A O 1
ATOM 2935 N N . THR A 1 387 ? -15.689 -2.694 -6.968 1.00 89.31 387 THR A N 1
ATOM 2936 C CA . THR A 1 387 ? -17.070 -2.172 -7.041 1.00 89.31 387 THR A CA 1
ATOM 2937 C C . THR A 1 387 ? -17.909 -2.346 -5.783 1.00 89.31 387 THR A C 1
ATOM 2939 O O . THR A 1 387 ? -18.911 -1.650 -5.636 1.00 89.31 387 THR A O 1
ATOM 2942 N N . HIS A 1 388 ? -17.502 -3.225 -4.869 1.00 90.44 388 HIS A N 1
ATOM 2943 C CA . HIS A 1 388 ? -18.172 -3.439 -3.581 1.00 90.44 388 HIS A CA 1
ATOM 2944 C C . HIS A 1 388 ? -17.728 -2.423 -2.508 1.00 90.44 388 HIS A C 1
ATOM 2946 O O . HIS A 1 388 ? -18.218 -2.434 -1.379 1.00 90.44 388 HIS A O 1
ATOM 2952 N N . VAL A 1 389 ? -16.823 -1.502 -2.859 1.00 95.31 389 VAL A N 1
ATOM 2953 C CA . VAL A 1 389 ? -16.309 -0.462 -1.964 1.00 95.31 389 VAL A CA 1
ATOM 2954 C C . VAL A 1 389 ? -16.334 0.930 -2.590 1.00 95.31 389 VAL A C 1
ATOM 2956 O O . VAL A 1 389 ? -16.309 1.096 -3.806 1.00 95.31 389 VAL A O 1
ATOM 2959 N N . ALA A 1 390 ? -16.337 1.953 -1.738 1.00 97.12 390 ALA A N 1
ATOM 2960 C CA . ALA A 1 390 ? -16.261 3.353 -2.127 1.00 97.12 390 ALA A CA 1
ATOM 2961 C C . ALA A 1 390 ? -15.366 4.162 -1.181 1.00 97.12 390 ALA A C 1
ATOM 2963 O O . ALA A 1 390 ? -15.158 3.815 -0.013 1.00 97.12 390 ALA A O 1
ATOM 2964 N N . TYR A 1 391 ? -14.823 5.264 -1.695 1.00 98.06 391 TYR A N 1
ATOM 2965 C CA . TYR A 1 391 ? -14.180 6.266 -0.849 1.00 98.06 391 TYR A CA 1
ATOM 2966 C C . TYR A 1 391 ? -15.237 7.064 -0.067 1.00 98.06 391 TYR A C 1
ATOM 2968 O O . TYR A 1 391 ? -16.364 7.219 -0.553 1.00 98.06 391 TYR A O 1
ATOM 2976 N N . PRO A 1 392 ? -14.890 7.594 1.120 1.00 97.81 392 PRO A N 1
ATOM 2977 C CA . PRO A 1 392 ? -15.743 8.543 1.827 1.00 97.81 392 PRO A CA 1
ATOM 2978 C C . PRO A 1 392 ? -16.058 9.783 0.972 1.00 97.81 392 PRO A C 1
ATOM 2980 O O . PRO A 1 392 ? -15.312 10.140 0.059 1.00 97.81 392 PRO A O 1
ATOM 2983 N N . THR A 1 393 ? -17.184 10.441 1.250 1.00 96.88 393 THR A N 1
ATOM 2984 C CA . THR A 1 393 ? -17.687 11.560 0.431 1.00 96.88 393 THR A CA 1
ATOM 2985 C C . THR A 1 393 ? -16.955 12.878 0.668 1.00 96.88 393 THR A C 1
ATOM 2987 O O . THR A 1 393 ? -17.037 13.781 -0.160 1.00 96.88 393 THR A O 1
ATOM 2990 N N . ASP A 1 394 ? -16.300 13.014 1.818 1.00 95.81 394 ASP A N 1
ATOM 2991 C CA . ASP A 1 394 ? -15.641 14.235 2.280 1.00 95.81 394 ASP A CA 1
ATOM 2992 C C . ASP A 1 394 ? -14.136 14.271 1.973 1.00 95.81 394 ASP A C 1
ATOM 2994 O O . ASP A 1 394 ? -13.601 15.348 1.719 1.00 95.81 394 ASP A O 1
ATOM 2998 N N . ASP A 1 395 ? -13.466 13.116 1.956 1.00 95.50 395 ASP A N 1
ATOM 2999 C CA . ASP A 1 395 ? -12.065 12.951 1.544 1.00 95.50 395 ASP A CA 1
ATOM 3000 C C . ASP A 1 395 ? -11.750 11.458 1.315 1.00 95.50 395 ASP A C 1
ATOM 3002 O O . ASP A 1 395 ? -12.473 10.576 1.783 1.00 95.50 395 ASP A O 1
ATOM 3006 N N . THR A 1 396 ? -10.631 11.131 0.665 1.00 95.38 396 THR A N 1
ATOM 3007 C CA . THR A 1 396 ? -10.187 9.737 0.474 1.00 95.38 396 THR A CA 1
ATOM 3008 C C . THR A 1 396 ? -9.851 9.042 1.797 1.00 95.38 396 THR A C 1
ATOM 3010 O O . THR A 1 396 ? -9.999 7.827 1.901 1.00 95.38 396 THR A O 1
ATOM 3013 N N . ASN A 1 397 ? -9.494 9.814 2.829 1.00 96.06 397 ASN A N 1
ATOM 3014 C CA . ASN A 1 397 ? -9.443 9.393 4.231 1.00 96.06 397 ASN A CA 1
ATOM 3015 C C . ASN A 1 397 ? -10.433 10.215 5.081 1.00 96.06 397 ASN A C 1
ATOM 3017 O O . ASN A 1 397 ? -10.050 10.879 6.051 1.00 96.06 397 ASN A O 1
ATOM 3021 N N . GLY A 1 398 ? -11.694 10.230 4.647 1.00 96.25 398 GLY A N 1
ATOM 3022 C CA . GLY A 1 398 ? -12.790 10.971 5.270 1.00 96.25 398 GLY A CA 1
ATOM 3023 C C . GLY A 1 398 ? -13.621 10.170 6.277 1.00 96.25 398 GLY A C 1
ATOM 3024 O O . GLY A 1 398 ? -13.378 8.983 6.536 1.00 96.25 398 GLY A O 1
ATOM 3025 N N . TYR A 1 399 ? -14.626 10.839 6.836 1.00 97.25 399 TYR A N 1
ATOM 3026 C CA . TYR A 1 399 ? -15.482 10.357 7.922 1.00 97.25 399 TYR A CA 1
ATOM 3027 C C . TYR A 1 399 ? -16.804 9.761 7.428 1.00 97.25 399 TYR A C 1
ATOM 3029 O O . TYR A 1 399 ? -17.349 8.874 8.090 1.00 97.25 399 TYR A O 1
ATOM 3037 N N . TYR A 1 400 ? -17.327 10.215 6.286 1.00 97.50 400 TYR A N 1
ATOM 3038 C CA . TYR A 1 400 ? -18.705 9.928 5.882 1.00 97.50 400 TYR A CA 1
ATOM 3039 C C . TYR A 1 400 ? -18.774 8.976 4.696 1.00 97.50 400 TYR A C 1
ATOM 3041 O O . TYR A 1 400 ? -18.212 9.241 3.636 1.00 97.50 400 TYR A O 1
ATOM 3049 N N . CYS A 1 401 ? -19.509 7.879 4.859 1.00 97.81 401 CYS A N 1
ATOM 3050 C CA . CYS A 1 401 ? -19.738 6.950 3.765 1.00 97.81 401 CYS A CA 1
ATOM 3051 C C . CYS A 1 401 ? -20.908 7.362 2.866 1.00 97.81 401 CYS A C 1
ATOM 3053 O O . CYS A 1 401 ? -21.916 7.866 3.373 1.00 97.81 401 CYS A O 1
ATOM 3055 N N . PRO A 1 402 ? -20.817 7.111 1.545 1.00 97.56 402 PRO A N 1
ATOM 3056 C CA . PRO A 1 402 ? -21.961 7.242 0.653 1.00 97.56 402 PRO A CA 1
ATOM 3057 C C . PRO A 1 402 ? -23.126 6.337 1.099 1.00 97.56 402 PRO A C 1
ATOM 3059 O O . PRO A 1 402 ? -22.872 5.251 1.627 1.00 97.56 402 PRO A O 1
ATOM 3062 N N . PRO A 1 403 ? -24.392 6.714 0.838 1.00 96.62 403 PRO A N 1
ATOM 3063 C CA . PRO A 1 403 ? -25.557 5.917 1.237 1.00 96.62 403 PRO A CA 1
ATOM 3064 C C . PRO A 1 403 ? -25.550 4.467 0.730 1.00 96.62 403 PRO A C 1
ATOM 3066 O O . PRO A 1 403 ? -25.990 3.575 1.451 1.00 96.62 403 PRO A O 1
ATOM 3069 N N . ASP A 1 404 ? -25.018 4.234 -0.474 1.00 96.00 404 ASP A N 1
ATOM 3070 C CA . ASP A 1 404 ? -24.936 2.900 -1.089 1.00 96.00 404 ASP A CA 1
ATOM 3071 C C . ASP A 1 404 ? -23.836 2.013 -0.471 1.00 96.00 404 ASP A C 1
ATOM 3073 O O . ASP A 1 404 ? -23.834 0.803 -0.675 1.00 96.00 404 ASP A O 1
ATOM 3077 N N . PHE A 1 405 ? -22.927 2.596 0.320 1.00 97.19 405 PHE A N 1
ATOM 3078 C CA . PHE A 1 405 ? -21.802 1.912 0.965 1.00 97.19 405 PHE A CA 1
ATOM 3079 C C . PHE A 1 405 ? -21.790 2.187 2.479 1.00 97.19 405 PHE A C 1
ATOM 3081 O O . PHE A 1 405 ? -20.841 2.771 3.000 1.00 97.19 405 PHE A O 1
ATOM 3088 N N . PRO A 1 406 ? -22.848 1.822 3.226 1.00 95.38 406 PRO A N 1
ATOM 3089 C CA . PRO A 1 406 ? -23.099 2.349 4.568 1.00 95.38 406 PRO A CA 1
ATOM 3090 C C . PRO A 1 406 ? -22.171 1.789 5.658 1.00 95.38 406 PRO A C 1
ATOM 3092 O O . PRO A 1 406 ? -22.232 2.238 6.806 1.00 95.38 406 PRO A O 1
ATOM 3095 N N . LYS A 1 407 ? -21.351 0.775 5.358 1.00 95.94 407 LYS A N 1
ATOM 3096 C CA . LYS A 1 407 ? -20.458 0.148 6.337 1.00 95.94 407 LYS A CA 1
ATOM 3097 C C . LYS A 1 407 ? -19.100 0.833 6.314 1.00 95.94 407 LYS A C 1
ATOM 3099 O O . LYS A 1 407 ? -18.334 0.666 5.372 1.00 95.94 407 LYS A O 1
ATOM 3104 N N . LYS A 1 408 ? -18.805 1.595 7.369 1.00 97.19 408 LYS A N 1
ATOM 3105 C CA . LYS A 1 408 ? -17.497 2.222 7.557 1.00 97.19 408 LYS A CA 1
ATOM 3106 C C . LYS A 1 408 ? -16.483 1.199 8.062 1.00 97.19 408 LYS A C 1
ATOM 3108 O O . LYS A 1 408 ? -16.704 0.560 9.089 1.00 97.19 408 LYS A O 1
ATOM 3113 N N . PHE A 1 409 ? -15.362 1.101 7.371 1.00 97.44 409 PHE A N 1
ATOM 3114 C CA . PHE A 1 409 ? -14.181 0.368 7.796 1.00 97.44 409 PHE A CA 1
ATOM 3115 C C . PHE A 1 409 ? -13.040 1.319 8.155 1.00 97.44 409 PHE A C 1
ATOM 3117 O O . PHE A 1 409 ? -13.101 2.526 7.898 1.00 97.44 409 PHE A O 1
ATOM 3124 N N . ILE A 1 410 ? -11.993 0.758 8.759 1.00 96.62 410 ILE A N 1
ATOM 3125 C CA . ILE A 1 410 ? -10.721 1.457 8.941 1.00 96.62 410 ILE A CA 1
ATOM 3126 C C . ILE A 1 410 ? -10.158 1.790 7.555 1.00 96.62 410 ILE A C 1
ATOM 3128 O O . ILE A 1 410 ? -10.109 0.927 6.676 1.00 96.62 410 ILE A O 1
ATOM 3132 N N . THR A 1 411 ? -9.725 3.034 7.343 1.00 97.94 411 THR A N 1
ATOM 3133 C CA . THR A 1 411 ? -9.030 3.400 6.104 1.00 97.94 411 THR A CA 1
ATOM 3134 C C . THR A 1 411 ? -7.591 2.911 6.184 1.00 97.94 411 THR A C 1
ATOM 3136 O O . THR A 1 411 ? -6.815 3.391 7.011 1.00 97.94 411 THR A O 1
ATOM 3139 N N . VAL A 1 412 ? -7.223 1.989 5.296 1.00 98.31 412 VAL A N 1
ATOM 3140 C CA . VAL A 1 412 ? -5.836 1.545 5.138 1.00 98.31 412 VAL A CA 1
ATOM 3141 C C . VAL A 1 412 ? -5.112 2.508 4.201 1.00 98.31 412 VAL A C 1
ATOM 3143 O O . VAL A 1 412 ? -5.592 2.801 3.103 1.00 98.31 412 VAL A O 1
ATOM 3146 N N . GLN A 1 413 ? -3.942 2.987 4.612 1.00 98.19 413 GLN A N 1
ATOM 3147 C CA . GLN A 1 413 ? -2.983 3.621 3.713 1.00 98.19 413 GLN A CA 1
ATOM 3148 C C . GLN A 1 413 ? -1.720 2.783 3.664 1.00 98.19 413 GLN A C 1
ATOM 3150 O O . GLN A 1 413 ? -1.110 2.492 4.694 1.00 98.19 413 GLN A O 1
ATOM 3155 N N . PHE A 1 414 ? -1.314 2.451 2.448 1.00 97.75 414 PHE A N 1
ATOM 3156 C CA . PHE A 1 414 ? -0.084 1.742 2.187 1.00 97.75 414 PHE A CA 1
ATOM 3157 C C . PHE A 1 414 ? 0.952 2.712 1.639 1.00 97.75 414 PHE A C 1
ATOM 3159 O O . PHE A 1 414 ? 0.801 3.252 0.541 1.00 97.75 414 PHE A O 1
ATOM 3166 N N . GLU A 1 415 ? 1.984 2.973 2.435 1.00 96.56 415 GLU A N 1
ATOM 3167 C CA . GLU A 1 415 ? 3.081 3.861 2.084 1.00 96.56 415 GLU A CA 1
ATOM 3168 C C . GLU A 1 415 ? 4.367 3.057 1.934 1.00 96.56 415 GLU A C 1
ATOM 3170 O O . GLU A 1 415 ? 4.821 2.396 2.862 1.00 96.56 415 GLU A O 1
ATOM 3175 N N . THR A 1 416 ? 4.975 3.139 0.759 1.00 95.31 416 THR A N 1
ATOM 3176 C CA . THR A 1 416 ? 6.226 2.460 0.425 1.00 95.31 416 THR A CA 1
ATOM 3177 C C . THR A 1 416 ? 7.268 3.497 0.052 1.00 95.31 416 THR A C 1
ATOM 3179 O O . THR A 1 416 ? 6.983 4.445 -0.678 1.00 95.31 416 THR A O 1
ATOM 3182 N N . VAL A 1 417 ? 8.491 3.338 0.546 1.00 95.38 417 VAL A N 1
ATOM 3183 C CA . VAL A 1 417 ? 9.603 4.223 0.205 1.00 95.38 417 VAL A CA 1
ATOM 3184 C C . VAL A 1 417 ? 10.614 3.432 -0.592 1.00 95.38 417 VAL A C 1
ATOM 3186 O O . VAL A 1 417 ? 11.279 2.541 -0.070 1.00 95.38 417 VAL A O 1
ATOM 3189 N N . PHE A 1 418 ? 10.753 3.775 -1.864 1.00 96.50 418 PHE A N 1
ATOM 3190 C CA . PHE A 1 418 ? 11.748 3.181 -2.740 1.00 96.50 418 PHE A CA 1
ATOM 3191 C C . PHE A 1 418 ? 13.105 3.859 -2.550 1.00 96.50 418 PHE A C 1
ATOM 3193 O O . PHE A 1 418 ? 13.205 5.094 -2.542 1.00 96.50 418 PHE A O 1
ATOM 3200 N N . ALA A 1 419 ? 14.163 3.049 -2.461 1.00 95.56 419 ALA A N 1
ATOM 3201 C CA . ALA A 1 419 ? 15.552 3.485 -2.320 1.00 95.56 419 ALA A CA 1
ATOM 3202 C C . ALA A 1 419 ? 16.125 4.023 -3.645 1.00 95.56 419 ALA A C 1
ATOM 3204 O O . ALA A 1 419 ? 17.168 3.597 -4.133 1.00 95.56 419 ALA A O 1
ATOM 3205 N N . VAL A 1 420 ? 15.432 4.984 -4.257 1.00 96.25 420 VAL A N 1
ATOM 3206 C CA . VAL A 1 420 ? 15.842 5.613 -5.522 1.00 96.25 420 VAL A CA 1
ATOM 3207 C C . VAL A 1 420 ? 17.168 6.368 -5.414 1.00 96.25 420 VAL A C 1
ATOM 3209 O O . VAL A 1 420 ? 17.780 6.664 -6.433 1.00 96.25 420 VAL A O 1
ATOM 3212 N N . TYR A 1 421 ? 17.624 6.658 -4.192 1.00 94.44 421 TYR A N 1
ATOM 3213 C CA . TYR A 1 421 ? 18.928 7.254 -3.912 1.00 94.44 421 TYR A CA 1
ATOM 3214 C C . TYR A 1 421 ? 20.108 6.333 -4.280 1.00 94.44 421 TYR A C 1
ATOM 3216 O O . TYR A 1 421 ? 21.227 6.822 -4.413 1.00 94.44 421 TYR A O 1
ATOM 3224 N N . ASP A 1 422 ? 19.862 5.036 -4.507 1.00 95.75 422 ASP A N 1
ATOM 3225 C CA . ASP A 1 422 ? 20.864 4.085 -5.007 1.00 95.75 422 ASP A CA 1
ATOM 3226 C C . ASP A 1 422 ? 21.130 4.251 -6.525 1.00 95.75 422 ASP A C 1
ATOM 3228 O O . ASP A 1 422 ? 22.065 3.650 -7.059 1.00 95.75 422 ASP A O 1
ATOM 3232 N N . PHE A 1 423 ? 20.341 5.073 -7.236 1.00 96.38 423 PHE A N 1
ATOM 3233 C CA . PHE A 1 423 ? 20.420 5.249 -8.690 1.00 96.38 423 PHE A CA 1
ATOM 3234 C C . PHE A 1 423 ? 20.508 6.728 -9.108 1.00 96.38 423 PHE A C 1
ATOM 3236 O O . PHE A 1 423 ? 19.906 7.603 -8.479 1.00 96.38 423 PHE A O 1
ATOM 3243 N N . PRO A 1 424 ? 21.221 7.051 -10.204 1.00 95.44 424 PRO A N 1
ATOM 3244 C CA . PRO A 1 424 ? 21.273 8.415 -10.708 1.00 95.44 424 PRO A CA 1
ATOM 3245 C C . PRO A 1 424 ? 19.964 8.803 -11.407 1.00 95.44 424 PRO A C 1
ATOM 3247 O O . PRO A 1 424 ? 19.376 8.028 -12.155 1.00 95.44 424 PRO A O 1
ATOM 3250 N N . TYR A 1 425 ? 19.533 10.051 -11.232 1.00 95.81 425 TYR A N 1
ATOM 3251 C CA . TYR A 1 425 ? 18.406 10.603 -11.984 1.00 95.81 425 TYR A CA 1
ATOM 3252 C C . TYR A 1 425 ? 18.820 10.899 -13.436 1.00 95.81 425 TYR A C 1
ATOM 3254 O O . TYR A 1 425 ? 19.799 11.611 -13.665 1.00 95.81 425 TYR A O 1
ATOM 3262 N N . ASN A 1 426 ? 18.073 10.399 -14.428 1.00 96.12 426 ASN A N 1
ATOM 3263 C CA . ASN A 1 426 ? 18.468 10.516 -15.841 1.00 96.12 426 ASN A CA 1
ATOM 3264 C C . ASN A 1 426 ? 18.224 11.910 -16.444 1.00 96.12 426 ASN A C 1
ATOM 3266 O O . ASN A 1 426 ? 18.691 12.185 -17.553 1.00 96.12 426 ASN A O 1
ATOM 3270 N N . GLY A 1 427 ? 17.507 12.783 -15.736 1.00 93.44 427 GLY A N 1
ATOM 3271 C CA . GLY A 1 427 ? 17.076 14.091 -16.226 1.00 93.44 427 GLY A CA 1
ATOM 3272 C C . GLY A 1 427 ? 15.614 14.102 -16.678 1.00 93.44 427 GLY A C 1
ATOM 3273 O O . GLY A 1 427 ? 15.002 13.059 -16.884 1.00 93.44 427 GLY A O 1
ATOM 3274 N N . ASN A 1 428 ? 15.054 15.303 -16.832 1.00 87.56 428 ASN A N 1
ATOM 3275 C CA . ASN A 1 428 ? 13.610 15.511 -17.020 1.00 87.56 428 ASN A CA 1
ATOM 3276 C C . ASN A 1 428 ? 13.065 15.008 -18.361 1.00 87.56 428 ASN A C 1
ATOM 3278 O O . ASN A 1 428 ? 11.894 14.647 -18.438 1.00 87.56 428 ASN A O 1
ATOM 3282 N N . ASP A 1 429 ? 13.911 14.967 -19.389 1.00 88.06 429 ASP A N 1
ATOM 3283 C CA . ASP A 1 429 ? 13.535 14.548 -20.744 1.00 88.06 429 ASP A CA 1
ATOM 3284 C C . ASP A 1 429 ? 13.828 13.061 -20.997 1.00 88.06 429 ASP A C 1
ATOM 3286 O O . ASP A 1 429 ? 13.742 12.578 -22.127 1.00 88.06 429 ASP A O 1
ATOM 3290 N N . LYS A 1 430 ? 14.215 12.318 -19.951 1.00 93.88 430 LYS A N 1
ATOM 3291 C CA . LYS A 1 430 ? 14.557 10.897 -20.029 1.00 93.88 430 LYS A CA 1
ATOM 3292 C C . LYS A 1 430 ? 13.746 10.093 -19.023 1.00 93.88 430 LYS A C 1
ATOM 3294 O O . LYS A 1 430 ? 13.483 10.523 -17.905 1.00 93.88 430 LYS A O 1
ATOM 3299 N N . ILE A 1 431 ? 13.408 8.866 -19.406 1.00 95.81 431 ILE A N 1
ATOM 3300 C CA . ILE A 1 431 ? 12.783 7.905 -18.496 1.00 95.81 431 ILE A CA 1
ATOM 3301 C C . ILE A 1 431 ? 13.819 7.510 -17.440 1.00 95.81 431 ILE A C 1
ATOM 3303 O O . ILE A 1 431 ? 14.873 6.973 -17.785 1.00 95.81 431 ILE A O 1
ATOM 3307 N N . THR A 1 432 ? 13.516 7.787 -16.172 1.00 97.06 432 THR A N 1
ATOM 3308 C CA . THR A 1 432 ? 14.314 7.338 -15.017 1.00 97.06 432 THR A CA 1
ATOM 3309 C C . THR A 1 432 ? 13.642 6.151 -14.341 1.00 97.06 432 THR A C 1
ATOM 3311 O O . THR A 1 432 ? 14.270 5.112 -14.158 1.00 97.06 432 THR A O 1
ATOM 3314 N N . TRP A 1 433 ? 12.358 6.306 -14.023 1.00 97.44 433 TRP A N 1
ATOM 3315 C CA . TRP A 1 433 ? 11.571 5.351 -13.253 1.00 97.44 433 TRP A CA 1
ATOM 3316 C C . TRP A 1 433 ? 10.509 4.692 -14.123 1.00 97.44 433 TRP A C 1
ATOM 3318 O O . TRP A 1 433 ? 9.937 5.334 -15.010 1.00 97.44 433 TRP A O 1
ATOM 3328 N N . VAL A 1 434 ? 10.258 3.413 -13.861 1.00 97.88 434 VAL A N 1
ATOM 3329 C CA . VAL A 1 434 ? 9.253 2.609 -14.557 1.00 97.88 434 VAL A CA 1
ATOM 3330 C C . VAL A 1 434 ? 8.548 1.720 -13.533 1.00 97.88 434 VAL A C 1
ATOM 3332 O O . VAL A 1 434 ? 9.222 1.005 -12.795 1.00 97.88 434 VAL A O 1
ATOM 3335 N N . LEU A 1 435 ? 7.216 1.747 -13.472 1.00 98.00 435 LEU A N 1
ATOM 3336 C CA . LEU A 1 435 ? 6.460 0.727 -12.736 1.00 98.00 435 LEU A CA 1
ATOM 3337 C C . LEU A 1 435 ? 6.450 -0.580 -13.538 1.00 98.00 435 LEU A C 1
ATOM 3339 O O . LEU A 1 435 ? 6.447 -0.567 -14.767 1.00 98.00 435 LEU A O 1
ATOM 3343 N N . SER A 1 436 ? 6.397 -1.719 -12.861 1.00 97.38 436 SER A N 1
ATOM 3344 C CA . SER A 1 436 ? 6.446 -3.057 -13.468 1.00 97.38 436 SER A CA 1
ATOM 3345 C C . SER A 1 436 ? 5.340 -3.336 -14.495 1.00 97.38 436 SER A C 1
ATOM 3347 O O . SER A 1 436 ? 5.527 -4.166 -15.379 1.00 97.38 436 SER A O 1
ATOM 3349 N N . ASN A 1 437 ? 4.224 -2.605 -14.445 1.00 95.44 437 ASN A N 1
ATOM 3350 C CA . ASN A 1 437 ? 3.166 -2.617 -15.465 1.00 95.44 437 ASN A CA 1
ATOM 3351 C C . ASN A 1 437 ? 3.531 -1.850 -16.762 1.00 95.44 437 ASN A C 1
ATOM 3353 O O . ASN A 1 437 ? 2.681 -1.650 -17.637 1.00 95.44 437 ASN A O 1
ATOM 3357 N N . GLY A 1 438 ? 4.777 -1.382 -16.870 1.00 96.00 438 GLY A N 1
ATOM 3358 C CA . GLY A 1 438 ? 5.327 -0.622 -17.987 1.00 96.00 438 GLY A CA 1
ATOM 3359 C C . GLY A 1 438 ? 5.152 0.892 -17.871 1.00 96.00 438 GLY A C 1
ATOM 3360 O O . GLY A 1 438 ? 5.650 1.616 -18.729 1.00 96.00 438 GLY A O 1
ATOM 3361 N N . ASP A 1 439 ? 4.454 1.408 -16.856 1.00 97.06 439 ASP A N 1
ATOM 3362 C CA . ASP A 1 439 ? 4.191 2.843 -16.739 1.00 97.06 439 ASP A CA 1
ATOM 3363 C C . ASP A 1 439 ? 5.471 3.656 -16.502 1.00 97.06 439 ASP A C 1
ATOM 3365 O O . ASP A 1 439 ? 6.140 3.513 -15.481 1.00 97.06 439 ASP A O 1
ATOM 3369 N N . THR A 1 440 ? 5.775 4.576 -17.418 1.00 96.19 440 THR A N 1
ATOM 3370 C CA . THR A 1 440 ? 6.901 5.516 -17.286 1.00 96.19 440 THR A CA 1
ATOM 3371 C C . THR A 1 440 ? 6.469 6.900 -16.791 1.00 96.19 440 THR A C 1
ATOM 3373 O O . THR A 1 440 ? 7.283 7.821 -16.751 1.00 96.19 440 THR A O 1
ATOM 3376 N N . SER A 1 441 ? 5.177 7.098 -16.528 1.00 94.50 441 SER A N 1
ATOM 3377 C CA . SER A 1 441 ? 4.584 8.375 -16.117 1.00 94.50 441 SER A CA 1
ATOM 3378 C C . SER A 1 441 ? 4.293 8.449 -14.618 1.00 94.50 441 SER A C 1
ATOM 3380 O O . SER A 1 441 ? 4.269 9.545 -14.058 1.00 94.50 441 SER A O 1
ATOM 3382 N N . GLY A 1 442 ? 4.102 7.300 -13.969 1.00 94.75 442 GLY A N 1
ATOM 3383 C CA . GLY A 1 442 ? 3.734 7.173 -12.563 1.00 94.75 442 GLY A CA 1
ATOM 3384 C C . GLY A 1 442 ? 2.230 7.329 -12.298 1.00 94.75 442 GLY A C 1
ATOM 3385 O O . GLY A 1 442 ? 1.801 7.269 -11.155 1.00 94.75 442 GLY A O 1
ATOM 3386 N N . TYR A 1 443 ? 1.391 7.536 -13.312 1.00 94.88 443 TYR A N 1
ATOM 3387 C CA . TYR A 1 443 ? -0.057 7.643 -13.095 1.00 94.88 443 TYR A CA 1
ATOM 3388 C C . TYR A 1 443 ? -0.741 6.288 -12.857 1.00 94.88 443 TYR A C 1
ATOM 3390 O O . TYR A 1 443 ? -1.851 6.261 -12.326 1.00 94.88 443 TYR A O 1
ATOM 3398 N N . GLY A 1 444 ? -0.090 5.186 -13.229 1.00 94.25 444 GLY A N 1
ATOM 3399 C CA . GLY A 1 444 ? -0.562 3.808 -13.113 1.00 94.25 444 GLY A CA 1
ATOM 3400 C C . GLY A 1 444 ? -0.372 3.185 -11.728 1.00 94.25 444 GLY A C 1
ATOM 3401 O O . GLY A 1 444 ? -0.287 1.958 -11.627 1.00 94.25 444 GLY A O 1
ATOM 3402 N N . ILE A 1 445 ? -0.262 4.007 -10.676 1.00 94.81 445 ILE A N 1
ATOM 3403 C CA . ILE A 1 445 ? -0.212 3.531 -9.290 1.00 94.81 445 ILE A CA 1
ATOM 3404 C C . ILE A 1 445 ? -1.498 2.757 -8.981 1.00 94.81 445 ILE A C 1
ATOM 3406 O O . ILE A 1 445 ? -2.614 3.224 -9.242 1.00 94.81 445 ILE A O 1
ATOM 3410 N N . HIS A 1 446 ? -1.310 1.591 -8.382 1.00 96.31 446 HIS A N 1
ATOM 3411 C CA . HIS A 1 446 ? -2.344 0.806 -7.733 1.00 96.31 446 HIS A CA 1
ATOM 3412 C C . HIS A 1 446 ? -1.713 -0.025 -6.615 1.00 96.31 446 HIS A C 1
ATOM 3414 O O . HIS A 1 446 ? -0.483 -0.140 -6.533 1.00 96.31 446 HIS A O 1
ATOM 3420 N N . ALA A 1 447 ? -2.570 -0.542 -5.750 1.00 97.50 447 ALA A N 1
ATOM 3421 C CA . ALA A 1 447 ? -2.216 -1.489 -4.717 1.00 97.50 447 ALA A CA 1
ATOM 3422 C C . ALA A 1 447 ? -3.415 -2.349 -4.370 1.00 97.50 447 ALA A C 1
ATOM 3424 O O . ALA A 1 447 ? -4.569 -1.993 -4.636 1.00 97.50 447 ALA A O 1
ATOM 3425 N N . ASP A 1 448 ? -3.103 -3.423 -3.677 1.00 97.44 448 ASP A N 1
ATOM 3426 C CA . ASP A 1 448 ? -4.026 -4.483 -3.369 1.00 97.44 448 ASP A CA 1
ATOM 3427 C C . ASP A 1 448 ? -3.895 -4.825 -1.886 1.00 97.44 448 ASP A C 1
ATOM 3429 O O . ASP A 1 448 ? -2.803 -4.784 -1.302 1.00 97.44 448 ASP A O 1
ATOM 3433 N N . PHE A 1 449 ? -5.032 -5.134 -1.279 1.00 97.50 449 PHE A N 1
ATOM 3434 C CA . PHE A 1 449 ? -5.144 -5.546 0.109 1.00 97.50 449 PHE A CA 1
ATOM 3435 C C . PHE A 1 449 ? -5.979 -6.815 0.183 1.00 97.50 449 PHE A C 1
ATOM 3437 O O . PHE A 1 449 ? -7.084 -6.875 -0.359 1.00 97.50 449 PHE A O 1
ATOM 3444 N N . MET A 1 450 ? -5.454 -7.807 0.891 1.00 96.12 450 MET A N 1
ATOM 3445 C CA . MET A 1 450 ? -6.145 -9.044 1.223 1.00 96.12 450 MET A CA 1
ATOM 3446 C C . MET A 1 450 ? -6.177 -9.185 2.734 1.00 96.12 450 MET A C 1
ATOM 3448 O O . MET A 1 450 ? -5.120 -9.243 3.369 1.00 96.12 450 MET A O 1
ATOM 3452 N N . ASN A 1 451 ? -7.383 -9.215 3.302 1.00 96.50 451 ASN A N 1
ATOM 3453 C CA . ASN A 1 451 ? -7.554 -9.300 4.742 1.00 96.50 451 ASN A CA 1
ATOM 3454 C C . ASN A 1 451 ? -7.001 -10.623 5.276 1.00 96.50 451 ASN A C 1
ATOM 3456 O O . ASN A 1 451 ? -7.338 -11.705 4.803 1.00 96.50 451 ASN A O 1
ATOM 3460 N N . GLY A 1 452 ? -6.200 -10.511 6.323 1.00 96.88 452 GLY A N 1
ATOM 3461 C CA . GLY A 1 452 ? -5.730 -11.624 7.127 1.00 96.88 452 GLY A CA 1
ATOM 3462 C C . GLY A 1 452 ? -5.722 -11.278 8.606 1.00 96.88 452 GLY A C 1
ATOM 3463 O O . GLY A 1 452 ? -5.051 -11.962 9.370 1.00 96.88 452 GLY A O 1
ATOM 3464 N N . TRP A 1 453 ? -6.438 -10.234 9.034 1.00 97.62 453 TRP A N 1
ATOM 3465 C CA . TRP A 1 453 ? -6.582 -9.918 10.450 1.00 97.62 453 TRP A CA 1
ATOM 3466 C C . TRP A 1 453 ? -7.309 -11.028 11.192 1.00 97.62 453 TRP A C 1
ATOM 3468 O O . TRP A 1 453 ? -8.340 -11.538 10.750 1.00 97.62 453 TRP A O 1
ATOM 3478 N N . LYS A 1 454 ? -6.813 -11.326 12.388 1.00 96.69 454 LYS A N 1
ATOM 3479 C CA . LYS A 1 454 ? -7.570 -12.058 13.389 1.00 96.69 454 LYS A CA 1
ATOM 3480 C C . LYS A 1 454 ? -8.781 -11.214 13.830 1.00 96.69 454 LYS A C 1
ATOM 3482 O O . LYS A 1 454 ? -8.567 -10.121 14.371 1.00 96.69 454 LYS A O 1
ATOM 3487 N N . PRO A 1 455 ? -10.029 -11.675 13.608 1.00 92.81 455 PRO A N 1
ATOM 3488 C CA . PRO A 1 455 ? -11.220 -10.845 13.798 1.00 92.81 455 PRO A CA 1
ATOM 3489 C C . PRO A 1 455 ? -11.331 -10.245 15.200 1.00 92.81 455 PRO A C 1
ATOM 3491 O O . PRO A 1 455 ? -11.579 -9.049 15.339 1.00 92.81 455 PRO A O 1
ATOM 3494 N N . GLU A 1 456 ? -11.059 -11.040 16.236 1.00 94.94 456 GLU A N 1
ATOM 3495 C CA . GLU A 1 456 ? -11.145 -10.605 17.630 1.00 94.94 456 GLU A CA 1
ATOM 3496 C C . GLU A 1 456 ? -10.099 -9.548 18.002 1.00 94.94 456 GLU A C 1
ATOM 3498 O O . GLU A 1 456 ? -10.362 -8.696 18.850 1.00 94.94 456 GLU A O 1
ATOM 3503 N N . THR A 1 457 ? -8.920 -9.570 17.372 1.00 96.81 457 THR A N 1
ATOM 3504 C CA . THR A 1 457 ? -7.890 -8.557 17.620 1.00 96.81 457 THR A CA 1
ATOM 3505 C C . THR A 1 457 ? -8.313 -7.238 16.990 1.00 96.81 457 THR A C 1
ATOM 3507 O O . THR A 1 457 ? -8.300 -6.217 17.672 1.00 96.81 457 THR A O 1
ATOM 3510 N N . LEU A 1 458 ? -8.747 -7.250 15.724 1.00 96.12 458 LEU A N 1
ATOM 3511 C CA . LEU A 1 458 ? -9.178 -6.030 15.039 1.00 96.12 458 LEU A CA 1
ATOM 3512 C C . LEU A 1 458 ? -10.434 -5.421 15.680 1.00 96.12 458 LEU A C 1
ATOM 3514 O O . LEU A 1 458 ? -10.513 -4.207 15.844 1.00 96.12 458 LEU A O 1
ATOM 3518 N N . GLU A 1 459 ? -11.390 -6.248 16.101 1.00 95.56 459 GLU A N 1
ATOM 3519 C CA . GLU A 1 459 ? -12.563 -5.791 16.849 1.00 95.56 459 GLU A CA 1
ATOM 3520 C C . GLU A 1 459 ? -12.172 -5.156 18.193 1.00 95.56 459 GLU A C 1
ATOM 3522 O O . GLU A 1 459 ? -12.664 -4.080 18.535 1.00 95.56 459 GLU A O 1
ATOM 3527 N N . ALA A 1 460 ? -11.233 -5.755 18.933 1.00 96.00 460 ALA A N 1
ATOM 3528 C CA . ALA A 1 460 ? -10.726 -5.166 20.171 1.00 96.00 460 ALA A CA 1
ATOM 3529 C C . ALA A 1 460 ? -10.008 -3.826 19.931 1.00 96.00 460 ALA A C 1
ATOM 3531 O O . ALA A 1 460 ? -10.183 -2.895 20.712 1.00 96.00 460 ALA A O 1
ATOM 3532 N N . VAL A 1 461 ? -9.254 -3.683 18.836 1.00 95.94 461 VAL A N 1
ATOM 3533 C CA . VAL A 1 461 ? -8.642 -2.399 18.442 1.00 95.94 461 VAL A CA 1
ATOM 3534 C C . VAL A 1 461 ? -9.710 -1.332 18.211 1.00 95.94 461 VAL A C 1
ATOM 3536 O O . VAL A 1 461 ? -9.594 -0.226 18.734 1.00 95.94 461 VAL A O 1
ATOM 3539 N N . LEU A 1 462 ? -10.774 -1.669 17.483 1.00 94.56 462 LEU A N 1
ATOM 3540 C CA . LEU A 1 462 ? -11.867 -0.744 17.176 1.00 94.56 462 LEU A CA 1
ATOM 3541 C C . LEU A 1 462 ? -12.658 -0.309 18.416 1.00 94.56 462 LEU A C 1
ATOM 3543 O O . LEU A 1 462 ? -13.140 0.824 18.474 1.00 94.56 462 LEU A O 1
ATOM 3547 N N . ASN A 1 463 ? -12.781 -1.197 19.402 1.00 91.19 463 ASN A N 1
ATOM 3548 C CA . ASN A 1 463 ? -13.496 -0.928 20.646 1.00 91.19 463 ASN A CA 1
ATOM 3549 C C . ASN A 1 463 ? -12.642 -0.148 21.655 1.00 91.19 463 ASN A C 1
ATOM 3551 O O . ASN A 1 463 ? -13.119 0.827 22.237 1.00 91.19 463 ASN A O 1
ATOM 3555 N N . ASP A 1 464 ? -11.384 -0.551 21.838 1.00 88.69 464 ASP A N 1
ATOM 3556 C CA . ASP A 1 464 ? -10.540 -0.075 22.941 1.00 88.69 464 ASP A CA 1
ATOM 3557 C C . ASP A 1 464 ? -9.531 0.999 22.509 1.00 88.69 464 ASP A C 1
ATOM 3559 O O . ASP A 1 464 ? -9.043 1.764 23.340 1.00 88.69 464 ASP A O 1
ATOM 3563 N N . CYS A 1 465 ? -9.209 1.068 21.216 1.00 91.38 465 CYS A N 1
ATOM 3564 C CA . CYS A 1 465 ? -8.118 1.881 20.678 1.00 91.38 465 CYS A CA 1
ATOM 3565 C C . CYS A 1 465 ? -8.562 2.802 19.539 1.00 91.38 465 CYS A C 1
ATOM 3567 O O . CYS A 1 465 ? -7.730 3.234 18.744 1.00 91.38 465 CYS A O 1
ATOM 3569 N N . ARG A 1 466 ? -9.853 3.147 19.464 1.00 87.81 466 ARG A N 1
ATOM 3570 C CA . ARG A 1 466 ? -10.385 4.086 18.461 1.00 87.81 466 ARG A CA 1
ATOM 3571 C C . ARG A 1 466 ? -9.672 5.443 18.465 1.00 87.81 466 ARG A C 1
ATOM 3573 O O . ARG A 1 466 ? -9.542 6.080 17.424 1.00 87.81 466 ARG A O 1
ATOM 3580 N N . TYR A 1 467 ? -9.229 5.876 19.642 1.00 90.00 467 TYR A N 1
ATOM 3581 C CA . TYR A 1 467 ? -8.528 7.134 19.869 1.00 90.00 467 TYR A CA 1
ATOM 3582 C C . TYR A 1 467 ? -7.222 6.833 20.611 1.00 90.00 467 TYR A C 1
ATOM 3584 O O . TYR A 1 467 ? -7.232 6.658 21.833 1.00 90.00 467 TYR A O 1
ATOM 3592 N N . LEU A 1 468 ? -6.108 6.713 19.884 1.00 89.38 468 LEU A N 1
ATOM 3593 C CA . LEU A 1 468 ? -4.825 6.394 20.509 1.00 89.38 468 LEU A CA 1
ATOM 3594 C C . LEU A 1 468 ? -4.224 7.633 21.175 1.00 89.38 468 LEU A C 1
ATOM 3596 O O . LEU A 1 468 ? -4.379 8.757 20.695 1.00 89.38 468 LEU A O 1
ATOM 3600 N N . ASN A 1 469 ? -3.523 7.408 22.284 1.00 89.94 469 ASN A N 1
ATOM 3601 C CA . ASN A 1 469 ? -2.793 8.430 23.021 1.00 89.94 469 ASN A CA 1
ATOM 3602 C C . ASN A 1 469 ? -1.375 7.938 23.301 1.00 89.94 469 ASN A C 1
ATOM 3604 O O . ASN A 1 469 ? -1.171 6.756 23.574 1.00 89.94 469 ASN A O 1
ATOM 3608 N N . ALA A 1 470 ? -0.424 8.867 23.313 1.00 88.81 470 ALA A N 1
ATOM 3609 C CA . ALA A 1 470 ? 0.905 8.609 23.837 1.00 88.81 470 ALA A CA 1
ATOM 3610 C C . ALA A 1 470 ? 0.835 8.261 25.332 1.00 88.81 470 ALA A C 1
ATOM 3612 O O . ALA A 1 470 ? 0.036 8.830 26.085 1.00 88.81 470 ALA A O 1
ATOM 3613 N N . THR A 1 471 ? 1.714 7.371 25.771 1.00 87.94 471 THR A N 1
ATOM 3614 C CA . THR A 1 471 ? 1.863 6.968 27.170 1.00 87.94 471 THR A CA 1
ATOM 3615 C C . THR A 1 471 ? 3.198 7.451 27.738 1.00 87.94 471 THR A C 1
ATOM 3617 O O . THR A 1 471 ? 4.031 8.038 27.043 1.00 87.94 471 THR A O 1
ATOM 3620 N N . SER A 1 472 ? 3.407 7.253 29.041 1.00 86.81 472 SER A N 1
ATOM 3621 C CA . SER A 1 472 ? 4.714 7.497 29.666 1.00 86.81 472 SER A CA 1
ATOM 3622 C C . SER A 1 472 ? 5.791 6.538 29.165 1.00 86.81 472 SER A C 1
ATOM 3624 O O . SER A 1 472 ? 6.967 6.897 29.123 1.00 86.81 472 SER A O 1
ATOM 3626 N N . GLU A 1 473 ? 5.384 5.318 28.833 1.00 88.56 473 GLU A N 1
ATOM 3627 C CA . GLU A 1 473 ? 6.226 4.245 28.331 1.00 88.56 473 GLU A CA 1
ATOM 3628 C C . GLU A 1 473 ? 6.563 4.448 26.853 1.00 88.56 473 GLU A C 1
ATOM 3630 O O . GLU A 1 473 ? 7.696 4.186 26.449 1.00 88.56 473 GLU A O 1
ATOM 3635 N N . ASP A 1 474 ? 5.605 4.955 26.078 1.00 89.81 474 ASP A N 1
ATOM 3636 C CA . ASP A 1 474 ? 5.736 5.180 24.647 1.00 89.81 474 ASP A CA 1
ATOM 3637 C C . ASP A 1 474 ? 5.138 6.542 24.238 1.00 89.81 474 ASP A C 1
ATOM 3639 O O . ASP A 1 474 ? 3.916 6.698 24.121 1.00 89.81 474 ASP A O 1
ATOM 3643 N N . PRO A 1 475 ? 5.995 7.555 24.008 1.00 90.19 475 PRO A N 1
ATOM 3644 C CA . PRO A 1 475 ? 5.559 8.916 23.732 1.00 90.19 475 PRO A CA 1
ATOM 3645 C C . PRO A 1 475 ? 5.025 9.115 22.301 1.00 90.19 475 PRO A C 1
ATOM 3647 O O . PRO A 1 475 ? 4.630 10.235 21.964 1.00 90.19 475 PRO A O 1
ATOM 3650 N N . ILE A 1 476 ? 5.042 8.086 21.446 1.00 91.50 476 ILE A N 1
ATOM 3651 C CA . ILE A 1 476 ? 4.602 8.160 20.049 1.00 91.50 476 ILE A CA 1
ATOM 3652 C C . ILE A 1 476 ? 3.146 7.692 19.969 1.00 91.50 476 ILE A C 1
ATOM 3654 O O . ILE A 1 476 ? 2.847 6.508 20.056 1.00 91.50 476 ILE A O 1
ATOM 3658 N N . ALA A 1 477 ? 2.213 8.636 19.827 1.00 90.94 477 ALA A N 1
ATOM 3659 C CA . ALA A 1 477 ? 0.783 8.360 19.986 1.00 90.94 477 ALA A CA 1
ATOM 3660 C C . ALA A 1 477 ? 0.226 7.279 19.042 1.00 90.94 477 ALA A C 1
ATOM 3662 O O . ALA A 1 477 ? -0.693 6.564 19.426 1.00 90.94 477 ALA A O 1
ATOM 3663 N N . ASP A 1 478 ? 0.760 7.169 17.828 1.00 94.00 478 ASP A N 1
ATOM 3664 C CA . ASP A 1 478 ? 0.334 6.231 16.787 1.00 94.00 478 ASP A CA 1
ATOM 3665 C C . ASP A 1 478 ? 1.101 4.894 16.793 1.00 94.00 478 ASP A C 1
ATOM 3667 O O . ASP A 1 478 ? 0.864 4.057 15.917 1.00 94.00 478 ASP A O 1
ATOM 3671 N N . ASP A 1 479 ? 1.995 4.651 17.757 1.00 94.62 479 ASP A N 1
ATOM 3672 C CA . ASP A 1 479 ? 2.750 3.395 17.819 1.00 94.62 479 ASP A CA 1
ATOM 3673 C C . ASP A 1 479 ? 1.857 2.244 18.348 1.00 94.62 479 ASP A C 1
ATOM 3675 O O . ASP A 1 479 ? 1.152 2.412 19.354 1.00 94.62 479 ASP A O 1
ATOM 3679 N N . PRO A 1 480 ? 1.851 1.047 17.719 1.00 95.31 480 PRO A N 1
ATOM 3680 C CA . PRO A 1 480 ? 1.018 -0.078 18.143 1.00 95.31 480 PRO A CA 1
ATOM 3681 C C . PRO A 1 480 ? 1.098 -0.481 19.630 1.00 95.31 480 PRO A C 1
ATOM 3683 O O . PRO A 1 480 ? 0.062 -0.907 20.153 1.00 95.31 480 PRO A O 1
ATOM 3686 N N . PRO A 1 481 ? 2.235 -0.357 20.354 1.00 94.75 481 PRO A N 1
ATOM 3687 C CA . PRO A 1 481 ? 2.300 -0.671 21.784 1.00 94.75 481 PRO A CA 1
ATOM 3688 C C . PRO A 1 481 ? 1.319 0.124 22.658 1.00 94.75 481 PRO A C 1
ATOM 3690 O O . PRO A 1 481 ? 0.882 -0.390 23.692 1.00 94.75 481 PRO A O 1
ATOM 3693 N N . ASN A 1 482 ? 0.918 1.328 22.230 1.00 93.56 482 ASN A N 1
ATOM 3694 C CA . ASN A 1 482 ? -0.059 2.162 22.938 1.00 93.56 482 ASN A CA 1
ATOM 3695 C C . ASN A 1 482 ? -1.497 1.614 22.878 1.00 93.56 482 ASN A C 1
ATOM 3697 O O . ASN A 1 482 ? -2.363 2.072 23.624 1.00 93.56 482 ASN A O 1
ATOM 3701 N N . CYS A 1 483 ? -1.761 0.596 22.054 1.00 95.12 483 CYS A N 1
ATOM 3702 C CA . CYS A 1 483 ? -3.023 -0.133 22.040 1.00 95.12 483 CYS A CA 1
ATOM 3703 C C . CYS A 1 483 ? -2.874 -1.518 22.699 1.00 95.12 483 CYS A C 1
ATOM 3705 O O . CYS A 1 483 ? -2.210 -2.394 22.135 1.00 95.12 483 CYS A O 1
ATOM 3707 N N . PRO A 1 484 ? -3.549 -1.802 23.833 1.00 94.62 484 PRO A N 1
ATOM 3708 C CA . PRO A 1 484 ? -3.457 -3.101 24.504 1.00 94.62 484 PRO A CA 1
ATOM 3709 C C . PRO A 1 484 ? -3.856 -4.301 23.635 1.00 94.62 484 PRO A C 1
ATOM 3711 O O . PRO A 1 484 ? -3.358 -5.402 23.860 1.00 94.62 484 PRO A O 1
ATOM 3714 N N . ALA A 1 485 ? -4.756 -4.120 22.664 1.00 96.06 485 ALA A N 1
ATOM 3715 C CA . ALA A 1 485 ? -5.145 -5.181 21.738 1.00 96.06 485 ALA A CA 1
ATOM 3716 C C . ALA A 1 485 ? -4.015 -5.536 20.756 1.00 96.06 485 ALA A C 1
ATOM 3718 O O . ALA A 1 485 ? -3.726 -6.718 20.588 1.00 96.06 485 ALA A O 1
ATOM 3719 N N . LEU A 1 486 ? -3.333 -4.533 20.187 1.00 96.81 486 LEU A N 1
ATOM 3720 C CA . LEU A 1 486 ? -2.190 -4.732 19.286 1.00 96.81 486 LEU A CA 1
ATOM 3721 C C . LEU A 1 486 ? -0.969 -5.267 20.042 1.00 96.81 486 LEU A C 1
ATOM 3723 O O . LEU A 1 486 ? -0.331 -6.221 19.604 1.00 96.81 486 LEU A O 1
ATOM 3727 N N . ASN A 1 487 ? -0.673 -4.693 21.213 1.00 96.12 487 ASN A N 1
ATOM 3728 C CA . ASN A 1 487 ? 0.526 -5.006 21.992 1.00 96.12 487 ASN A CA 1
ATOM 3729 C C . ASN A 1 487 ? 0.627 -6.494 22.388 1.00 96.12 487 ASN A C 1
ATOM 3731 O O . ASN A 1 487 ? 1.723 -7.031 22.528 1.00 96.12 487 ASN A O 1
ATOM 3735 N N . LYS A 1 488 ? -0.507 -7.200 22.509 1.00 97.12 488 LYS A N 1
ATOM 3736 C CA . LYS A 1 488 ? -0.550 -8.640 22.832 1.00 97.12 488 LYS A CA 1
ATOM 3737 C C . LYS A 1 488 ? 0.211 -9.521 21.843 1.00 97.12 488 LYS A C 1
ATOM 3739 O O . LYS A 1 488 ? 0.702 -10.572 22.248 1.00 97.12 488 LYS A O 1
ATOM 3744 N N . SER A 1 489 ? 0.269 -9.128 20.573 1.00 97.25 489 SER A N 1
ATOM 3745 C CA . SER A 1 489 ? 0.874 -9.926 19.503 1.00 97.25 489 SER A CA 1
ATOM 3746 C C . SER A 1 489 ? 2.037 -9.222 18.811 1.00 97.25 489 SER A C 1
ATOM 3748 O O . SER A 1 489 ? 2.506 -9.694 17.778 1.00 97.25 489 SER A O 1
ATOM 3750 N N . ILE A 1 490 ? 2.566 -8.137 19.383 1.00 96.62 490 ILE A N 1
ATOM 3751 C CA . ILE A 1 490 ? 3.798 -7.521 18.882 1.00 96.62 490 ILE A CA 1
ATOM 3752 C C . ILE A 1 490 ? 4.971 -8.492 19.057 1.00 96.62 490 ILE A C 1
ATOM 3754 O O . ILE A 1 490 ? 5.253 -8.958 20.163 1.00 96.62 490 ILE A O 1
ATOM 3758 N N . ASN A 1 491 ? 5.682 -8.788 17.965 1.00 96.56 491 ASN A N 1
ATOM 3759 C CA . ASN A 1 491 ? 6.881 -9.624 18.014 1.00 96.56 491 ASN A CA 1
ATOM 3760 C C . ASN A 1 491 ? 7.882 -9.273 16.905 1.00 96.56 491 ASN A C 1
ATOM 3762 O O . ASN A 1 491 ? 7.769 -9.736 15.769 1.00 96.56 491 ASN A O 1
ATOM 3766 N N . MET A 1 492 ? 8.905 -8.493 17.254 1.00 94.06 492 MET A N 1
ATOM 3767 C CA . MET A 1 492 ? 9.918 -8.035 16.297 1.00 94.06 492 MET A CA 1
ATOM 3768 C C . MET A 1 492 ? 10.845 -9.154 15.809 1.00 94.06 492 MET A C 1
ATOM 3770 O O . MET A 1 492 ? 11.247 -9.143 14.646 1.00 94.06 492 MET A O 1
ATOM 3774 N N . ASP A 1 493 ? 11.144 -10.149 16.646 1.00 94.50 493 ASP A N 1
ATOM 3775 C CA . ASP A 1 493 ? 12.003 -11.270 16.251 1.00 94.50 493 ASP A CA 1
ATOM 3776 C C . ASP A 1 493 ? 11.341 -12.100 15.145 1.00 94.50 493 ASP A C 1
ATOM 3778 O O . ASP A 1 493 ? 11.975 -12.407 14.131 1.00 94.50 493 ASP A O 1
ATOM 3782 N N . ILE A 1 494 ? 10.045 -12.407 15.288 1.00 95.69 494 ILE A N 1
ATOM 3783 C CA . ILE A 1 494 ? 9.262 -13.080 14.242 1.00 95.69 494 ILE A CA 1
ATOM 3784 C C . ILE A 1 494 ? 9.133 -12.172 13.016 1.00 95.69 494 ILE A C 1
ATOM 3786 O O . ILE A 1 494 ? 9.404 -12.625 11.909 1.00 95.69 494 ILE A O 1
ATOM 3790 N N . THR A 1 495 ? 8.828 -10.886 13.203 1.00 94.69 495 THR A N 1
ATOM 3791 C CA . THR A 1 495 ? 8.706 -9.904 12.107 1.00 94.69 495 THR A CA 1
ATOM 3792 C C . THR A 1 495 ? 9.939 -9.908 11.190 1.00 94.69 495 THR A C 1
ATOM 3794 O O . THR A 1 495 ? 9.834 -10.050 9.966 1.00 94.69 495 THR A O 1
ATOM 3797 N N . TYR A 1 496 ? 11.145 -9.813 11.763 1.00 91.19 496 TYR A N 1
ATOM 3798 C CA . TYR A 1 496 ? 12.389 -9.788 10.986 1.00 91.19 496 TYR A CA 1
ATOM 3799 C C . TYR A 1 496 ? 12.781 -11.163 10.429 1.00 91.19 496 TYR A C 1
ATOM 3801 O O . TYR A 1 496 ? 13.303 -11.256 9.310 1.00 91.19 496 TYR A O 1
ATOM 3809 N N . SER A 1 497 ? 12.501 -12.244 11.160 1.00 92.44 497 SER A N 1
ATOM 3810 C CA . SER A 1 497 ? 12.832 -13.612 10.739 1.00 92.44 497 SER A CA 1
ATOM 3811 C C . SER A 1 497 ? 11.776 -14.277 9.853 1.00 92.44 497 SER A C 1
ATOM 3813 O O . SER A 1 497 ? 12.058 -15.339 9.305 1.00 92.44 497 SER A O 1
ATOM 3815 N N . CYS A 1 498 ? 10.608 -13.659 9.645 1.00 94.94 498 CYS A N 1
ATOM 3816 C CA . CYS A 1 498 ? 9.514 -14.261 8.886 1.00 94.94 498 CYS A CA 1
ATOM 3817 C C . CYS A 1 498 ? 9.931 -14.595 7.449 1.00 94.94 498 CYS A C 1
ATOM 3819 O O . CYS A 1 498 ? 10.670 -13.853 6.820 1.00 94.94 498 CYS A O 1
ATOM 3821 N N . ARG A 1 499 ? 9.505 -15.707 6.870 1.00 94.12 499 ARG A N 1
ATOM 3822 C CA . ARG A 1 499 ? 9.890 -16.066 5.497 1.00 94.12 499 ARG A CA 1
ATOM 3823 C C . ARG A 1 499 ? 8.664 -16.577 4.762 1.00 94.12 499 ARG A C 1
ATOM 3825 O O . ARG A 1 499 ? 7.808 -17.212 5.374 1.00 94.12 499 ARG A O 1
ATOM 3832 N N . LEU A 1 500 ? 8.584 -16.286 3.464 1.00 95.44 500 LEU A N 1
ATOM 3833 C CA . LEU A 1 500 ? 7.549 -16.857 2.608 1.00 95.44 500 LEU A CA 1
ATOM 3834 C C . LEU A 1 500 ? 7.640 -18.390 2.659 1.00 95.44 500 LEU A C 1
ATOM 3836 O O . LEU A 1 500 ? 8.736 -18.944 2.559 1.00 95.44 500 LEU A O 1
ATOM 3840 N N . GLN A 1 501 ? 6.503 -19.069 2.807 1.00 93.56 501 GLN A N 1
ATOM 3841 C CA . GLN A 1 501 ? 6.451 -20.538 2.860 1.00 93.56 501 GLN A CA 1
ATOM 3842 C C . GLN A 1 501 ? 5.905 -21.180 1.578 1.00 93.56 501 GLN A C 1
ATOM 3844 O O . GLN A 1 501 ? 5.869 -22.403 1.456 1.00 93.56 501 GLN A O 1
ATOM 3849 N N . THR A 1 502 ? 5.434 -20.362 0.646 1.00 94.69 502 THR A N 1
ATOM 3850 C CA . THR A 1 502 ? 4.767 -20.770 -0.588 1.00 94.69 502 THR A CA 1
ATOM 3851 C C . THR A 1 502 ? 5.730 -20.694 -1.782 1.00 94.69 502 THR A C 1
ATOM 3853 O O . THR A 1 502 ? 6.730 -19.971 -1.739 1.00 94.69 502 THR A O 1
ATOM 3856 N N . PRO A 1 503 ? 5.463 -21.454 -2.857 1.00 94.56 503 PRO A N 1
ATOM 3857 C CA . PRO A 1 503 ? 6.190 -21.323 -4.117 1.00 94.56 503 PRO A CA 1
ATOM 3858 C C . PRO A 1 503 ? 6.050 -19.934 -4.758 1.00 94.56 503 PRO A C 1
ATOM 3860 O O . PRO A 1 503 ? 5.041 -19.255 -4.574 1.00 94.56 503 PRO A O 1
ATOM 3863 N N . ILE A 1 504 ? 7.033 -19.555 -5.576 1.00 92.56 504 ILE A N 1
ATOM 3864 C CA . ILE A 1 504 ? 7.050 -18.306 -6.351 1.00 92.56 504 ILE A CA 1
ATOM 3865 C C . ILE A 1 504 ? 7.204 -18.599 -7.844 1.00 92.56 504 ILE A C 1
ATOM 3867 O O . ILE A 1 504 ? 7.627 -19.688 -8.230 1.00 92.56 504 ILE A O 1
ATOM 3871 N N . VAL A 1 505 ? 6.876 -17.619 -8.685 1.00 92.19 505 VAL A N 1
ATOM 3872 C CA . VAL A 1 505 ? 7.065 -17.718 -10.141 1.00 92.19 505 VAL A CA 1
ATOM 3873 C C . VAL A 1 505 ? 8.552 -17.840 -10.485 1.00 92.19 505 VAL A C 1
ATOM 3875 O O . VAL A 1 505 ? 9.362 -17.038 -10.012 1.00 92.19 505 VAL A O 1
ATOM 3878 N N . ASN A 1 506 ? 8.905 -18.818 -11.323 1.00 90.25 506 ASN A N 1
ATOM 3879 C CA . ASN A 1 506 ? 10.274 -19.021 -11.788 1.00 90.25 506 ASN A CA 1
ATOM 3880 C C . ASN A 1 506 ? 10.692 -18.043 -12.888 1.00 90.25 506 ASN A C 1
ATOM 3882 O O . ASN A 1 506 ? 10.635 -18.351 -14.077 1.00 90.25 506 ASN A O 1
ATOM 3886 N N . GLU A 1 507 ? 11.118 -16.846 -12.486 1.00 88.19 507 GLU A N 1
ATOM 3887 C CA . GLU A 1 507 ? 11.540 -15.808 -13.420 1.00 88.19 507 GLU A CA 1
ATOM 3888 C C . GLU A 1 507 ? 12.530 -14.798 -12.829 1.00 88.19 507 GLU A C 1
ATOM 3890 O O . GLU A 1 507 ? 12.590 -14.551 -11.622 1.00 88.19 507 GLU A O 1
ATOM 3895 N N . ALA A 1 508 ? 13.279 -14.135 -13.710 1.00 90.06 508 ALA A N 1
ATOM 3896 C CA . ALA A 1 508 ? 14.128 -13.020 -13.321 1.00 90.06 508 ALA A CA 1
ATOM 3897 C C . ALA A 1 508 ? 13.286 -11.754 -13.083 1.00 90.06 508 ALA A C 1
ATOM 3899 O O . ALA A 1 508 ? 12.722 -11.183 -14.015 1.00 90.06 508 ALA A O 1
ATOM 3900 N N . VAL A 1 509 ? 13.275 -11.262 -11.842 1.00 92.25 509 VAL A N 1
ATOM 3901 C CA . VAL A 1 509 ? 12.543 -10.040 -11.443 1.00 92.25 509 VAL A CA 1
ATOM 3902 C C . VAL A 1 509 ? 13.422 -8.786 -11.348 1.00 92.25 509 VAL A C 1
ATOM 3904 O O . VAL A 1 509 ? 12.929 -7.708 -11.031 1.00 92.25 509 VAL A O 1
ATOM 3907 N N . GLY A 1 510 ? 14.717 -8.891 -11.666 1.00 92.06 510 GLY A N 1
ATOM 3908 C CA . GLY A 1 510 ? 15.630 -7.744 -11.753 1.00 92.06 510 GLY A CA 1
ATOM 3909 C C . GLY A 1 510 ? 16.336 -7.342 -10.453 1.00 92.06 510 GLY A C 1
ATOM 3910 O O . GLY A 1 510 ? 16.909 -6.256 -10.403 1.00 92.06 510 GLY A O 1
ATOM 3911 N N . GLU A 1 511 ? 16.297 -8.189 -9.417 1.00 88.94 511 GLU A N 1
ATOM 3912 C CA . GLU A 1 511 ? 17.009 -7.974 -8.140 1.00 88.94 511 GLU A CA 1
ATOM 3913 C C . GLU A 1 511 ? 18.522 -8.249 -8.242 1.00 88.94 511 GLU A C 1
ATOM 3915 O O . GLU A 1 511 ? 19.327 -7.529 -7.656 1.00 88.94 511 GLU A O 1
ATOM 3920 N N . HIS A 1 512 ? 18.922 -9.278 -9.002 1.00 84.81 512 HIS A N 1
ATOM 3921 C CA . HIS A 1 512 ? 20.317 -9.752 -9.087 1.00 84.81 512 HIS A CA 1
ATOM 3922 C C . HIS A 1 512 ? 20.997 -9.496 -10.431 1.00 84.81 512 HIS A C 1
ATOM 3924 O O . HIS A 1 512 ? 22.225 -9.458 -10.517 1.00 84.81 512 HIS A O 1
ATOM 3930 N N . ALA A 1 513 ? 20.204 -9.353 -11.487 1.00 88.69 513 ALA A N 1
ATOM 3931 C CA . ALA A 1 513 ? 20.678 -9.162 -12.844 1.00 88.69 513 ALA A CA 1
ATOM 3932 C C . ALA A 1 513 ? 19.837 -8.092 -13.527 1.00 88.69 513 ALA A C 1
ATOM 3934 O O . ALA A 1 513 ? 18.642 -7.957 -13.261 1.00 88.69 513 ALA A O 1
ATOM 3935 N N . LEU A 1 514 ? 20.473 -7.340 -14.421 1.00 94.94 514 LEU A N 1
ATOM 3936 C CA . LEU A 1 514 ? 19.777 -6.343 -15.217 1.00 94.94 514 LEU A CA 1
ATOM 3937 C C . LEU A 1 514 ? 18.819 -7.036 -16.184 1.00 94.94 514 LEU A C 1
ATOM 3939 O O . LEU A 1 514 ? 19.194 -7.984 -16.874 1.00 94.94 514 LEU A O 1
ATOM 3943 N N . LEU A 1 515 ? 17.596 -6.528 -16.266 1.00 94.06 515 LEU A N 1
ATOM 3944 C CA . LEU A 1 515 ? 16.606 -7.002 -17.217 1.00 94.06 515 LEU A CA 1
ATOM 3945 C C . LEU A 1 515 ? 16.712 -6.224 -18.524 1.00 94.06 515 LEU A C 1
ATOM 3947 O O . LEU A 1 515 ? 16.923 -5.010 -18.535 1.00 94.06 515 LEU A O 1
ATOM 3951 N N . GLN A 1 516 ? 16.501 -6.919 -19.637 1.00 92.69 516 GLN A N 1
ATOM 3952 C CA . GLN A 1 516 ? 16.283 -6.268 -20.927 1.00 92.69 516 GLN A CA 1
ATOM 3953 C C . GLN A 1 516 ? 14.818 -5.833 -21.100 1.00 92.69 516 GLN A C 1
ATOM 3955 O O . GLN A 1 516 ? 14.550 -4.798 -21.708 1.00 92.69 516 GLN A O 1
ATOM 3960 N N . TYR A 1 517 ? 13.883 -6.603 -20.537 1.00 92.62 517 TYR A N 1
ATOM 3961 C CA . TYR A 1 517 ? 12.440 -6.381 -20.606 1.00 92.62 517 TYR A CA 1
ATOM 3962 C C . TYR A 1 517 ? 11.815 -6.616 -19.229 1.00 92.62 517 TYR A C 1
ATOM 3964 O O . TYR A 1 517 ? 12.294 -7.465 -18.480 1.00 92.62 517 TYR A O 1
ATOM 3972 N N . LEU A 1 518 ? 10.756 -5.874 -18.894 1.00 94.19 518 LEU A N 1
ATOM 3973 C CA . LEU A 1 518 ? 9.975 -6.154 -17.688 1.00 94.19 518 LEU A CA 1
ATOM 3974 C C . LEU A 1 518 ? 9.247 -7.500 -17.840 1.00 94.19 518 LEU A C 1
ATOM 3976 O O . LEU A 1 518 ? 8.744 -7.772 -18.937 1.00 94.19 518 LEU A O 1
ATOM 3980 N N . PRO A 1 519 ? 9.125 -8.308 -16.772 1.00 92.50 519 PRO A N 1
ATOM 3981 C CA . PRO A 1 519 ? 8.385 -9.564 -16.839 1.00 92.50 519 PRO A CA 1
ATOM 3982 C C . PRO A 1 519 ? 6.901 -9.357 -17.171 1.00 92.50 519 PRO A C 1
ATOM 3984 O O . PRO A 1 519 ? 6.342 -8.288 -16.899 1.00 92.50 519 PRO A O 1
ATOM 3987 N N . GLY A 1 520 ? 6.252 -10.366 -17.762 1.00 89.56 520 GLY A N 1
ATOM 3988 C CA . GLY A 1 520 ? 4.838 -10.291 -18.150 1.00 89.56 520 GLY A CA 1
ATOM 3989 C C . GLY A 1 520 ? 4.562 -9.477 -19.406 1.00 89.56 520 GLY A C 1
ATOM 3990 O O . GLY A 1 520 ? 3.494 -8.878 -19.529 1.00 89.56 520 GLY A O 1
ATOM 3991 N N . CYS A 1 521 ? 5.515 -9.417 -20.345 1.00 87.75 521 CYS A N 1
ATOM 3992 C CA . CYS A 1 521 ? 5.344 -8.680 -21.600 1.00 87.75 521 CYS A CA 1
ATOM 3993 C C . CYS A 1 521 ? 5.014 -7.184 -21.409 1.00 87.75 521 CYS A C 1
ATOM 3995 O O . CYS A 1 521 ? 4.335 -6.571 -22.238 1.00 87.75 521 CYS A O 1
ATOM 3997 N N . ASN A 1 522 ? 5.515 -6.555 -20.341 1.00 92.38 522 ASN A N 1
ATOM 3998 C CA . ASN A 1 522 ? 5.248 -5.143 -20.069 1.00 92.38 522 ASN A CA 1
ATOM 3999 C C . ASN A 1 522 ? 6.231 -4.231 -20.817 1.00 92.38 522 ASN A C 1
ATOM 4001 O O . ASN A 1 522 ? 7.293 -3.857 -20.321 1.00 92.38 522 ASN A O 1
ATOM 4005 N N . ALA A 1 523 ? 5.862 -3.848 -22.040 1.00 92.81 523 ALA A N 1
ATOM 4006 C CA . ALA A 1 523 ? 6.556 -2.797 -22.775 1.00 92.81 523 ALA A CA 1
ATOM 4007 C C . ALA A 1 523 ? 6.458 -1.440 -22.056 1.00 92.81 523 ALA A C 1
ATOM 4009 O O . ALA A 1 523 ? 5.460 -1.135 -21.399 1.00 92.81 523 ALA A O 1
ATOM 4010 N N . LEU A 1 524 ? 7.484 -0.598 -22.228 1.00 94.25 524 LEU A N 1
ATOM 4011 C CA . LEU A 1 524 ? 7.479 0.764 -21.694 1.00 94.25 524 LEU A CA 1
ATOM 4012 C C . LEU A 1 524 ? 6.321 1.557 -22.305 1.00 94.25 524 LEU A C 1
ATOM 4014 O O . LEU A 1 524 ? 6.248 1.741 -23.520 1.00 94.25 524 LEU A O 1
ATOM 4018 N N . TRP A 1 525 ? 5.429 2.036 -21.448 1.00 92.94 525 TRP A N 1
ATOM 4019 C CA . TRP A 1 525 ? 4.187 2.689 -21.815 1.00 92.94 525 TRP A CA 1
ATOM 4020 C C . TRP A 1 525 ? 4.188 4.135 -21.322 1.00 92.94 525 TRP A C 1
ATOM 4022 O O . TRP A 1 525 ? 3.939 4.424 -20.148 1.00 92.94 525 TRP A O 1
ATOM 4032 N N . SER A 1 526 ? 4.462 5.045 -22.255 1.00 85.19 526 SER A N 1
ATOM 4033 C CA . SER A 1 526 ? 4.520 6.486 -22.016 1.00 85.19 526 SER A CA 1
ATOM 4034 C C . SER A 1 526 ? 3.303 7.211 -22.596 1.00 85.19 526 SER A C 1
ATOM 4036 O O . SER A 1 526 ? 2.912 6.987 -23.743 1.00 85.19 526 SER A O 1
ATOM 4038 N N . GLY A 1 527 ? 2.754 8.151 -21.822 1.00 81.19 527 GLY A N 1
ATOM 4039 C CA . GLY A 1 527 ? 1.672 9.038 -22.258 1.00 81.19 527 GLY A CA 1
ATOM 4040 C C . GLY A 1 527 ? 0.315 8.347 -22.427 1.00 81.19 527 GLY A C 1
ATOM 4041 O O . GLY A 1 527 ? 0.169 7.148 -22.210 1.00 81.19 527 GLY A O 1
ATOM 4042 N N . ASN A 1 528 ? -0.698 9.127 -22.812 1.00 81.12 528 ASN A N 1
ATOM 4043 C CA . ASN A 1 528 ? -2.084 8.663 -22.939 1.00 81.12 528 ASN A CA 1
ATOM 4044 C C . ASN A 1 528 ? -2.340 7.957 -24.285 1.00 81.12 528 ASN A C 1
ATOM 4046 O O . ASN A 1 528 ? -3.158 8.395 -25.090 1.00 81.12 528 ASN A O 1
ATOM 4050 N N . THR A 1 529 ? -1.566 6.908 -24.555 1.00 84.06 529 THR A N 1
ATOM 4051 C CA . THR A 1 529 ? -1.669 6.051 -25.746 1.00 84.06 529 THR A CA 1
ATOM 4052 C C . THR A 1 529 ? -2.184 4.664 -25.359 1.00 84.06 529 THR A C 1
ATOM 4054 O O . THR A 1 529 ? -2.236 4.332 -24.177 1.00 84.06 529 THR A O 1
ATOM 4057 N N . SER A 1 530 ? -2.576 3.838 -26.332 1.00 87.12 530 SER A N 1
ATOM 4058 C CA . SER A 1 530 ? -2.901 2.427 -26.083 1.00 87.12 530 SER A CA 1
ATOM 4059 C C . SER A 1 530 ? -1.697 1.679 -25.502 1.00 87.12 530 SER A C 1
ATOM 4061 O O . SER A 1 530 ? -0.573 1.921 -25.947 1.00 87.12 530 SER A O 1
ATOM 4063 N N . LYS A 1 531 ? -1.931 0.744 -24.564 1.00 88.50 531 LYS A N 1
ATOM 4064 C CA . LYS A 1 531 ? -0.867 -0.107 -24.004 1.00 88.50 531 LYS A CA 1
ATOM 4065 C C . LYS A 1 531 ? -0.078 -0.753 -25.156 1.00 88.50 531 LYS A C 1
ATOM 4067 O O . LYS A 1 531 ? -0.697 -1.414 -25.994 1.00 88.50 531 LYS A O 1
ATOM 4072 N N . PRO A 1 532 ? 1.249 -0.549 -25.237 1.00 90.06 532 PRO A N 1
ATOM 4073 C CA . PRO A 1 532 ? 2.043 -1.137 -26.303 1.00 90.06 532 PRO A CA 1
ATOM 4074 C C . PRO A 1 532 ? 2.016 -2.671 -26.228 1.00 90.06 532 PRO A C 1
ATOM 4076 O O . PRO A 1 532 ? 1.874 -3.226 -25.134 1.00 90.06 532 PRO A O 1
ATOM 4079 N N . PRO A 1 533 ? 2.157 -3.363 -27.371 1.00 88.44 533 PRO A N 1
ATOM 4080 C CA . PRO A 1 533 ? 2.238 -4.818 -27.392 1.00 88.44 533 PRO A CA 1
ATOM 4081 C C . PRO A 1 533 ? 3.529 -5.307 -26.723 1.00 88.44 533 PRO A C 1
ATOM 4083 O O . PRO A 1 533 ? 4.445 -4.525 -26.455 1.00 88.44 533 PRO A O 1
ATOM 4086 N N . CYS A 1 534 ? 3.616 -6.621 -26.508 1.00 86.88 534 CYS A N 1
ATOM 4087 C CA . CYS A 1 534 ? 4.837 -7.256 -26.022 1.00 86.88 534 CYS A CA 1
ATOM 4088 C C . CYS A 1 534 ? 6.044 -6.860 -26.905 1.00 86.88 534 CYS A C 1
ATOM 4090 O O . CYS A 1 534 ? 5.913 -6.855 -28.136 1.00 86.88 534 CYS A O 1
ATOM 4092 N N . PRO A 1 535 ? 7.207 -6.508 -26.322 1.00 82.88 535 PRO A N 1
ATOM 4093 C CA . PRO A 1 535 ? 8.386 -6.147 -27.102 1.00 82.88 535 PRO A CA 1
ATOM 4094 C C . PRO A 1 535 ? 8.790 -7.260 -28.076 1.00 82.88 535 PRO A C 1
ATOM 4096 O O . PRO A 1 535 ? 8.825 -8.433 -27.713 1.00 82.88 535 PRO A O 1
ATOM 4099 N N . SER A 1 536 ? 9.136 -6.900 -29.315 1.00 78.62 536 SER A N 1
ATOM 4100 C CA . SER A 1 536 ? 9.582 -7.868 -30.322 1.00 78.62 536 SER A CA 1
ATOM 4101 C C . SER A 1 536 ? 10.798 -8.658 -29.824 1.00 78.62 536 SER A C 1
ATOM 4103 O O . SER A 1 536 ? 11.823 -8.057 -29.502 1.00 78.62 536 SER A O 1
ATOM 4105 N N . GLY A 1 537 ? 10.687 -9.988 -29.785 1.00 73.94 537 GLY A N 1
ATOM 4106 C CA . GLY A 1 537 ? 11.741 -10.883 -29.293 1.00 73.94 537 GLY A CA 1
ATOM 4107 C C . GLY A 1 537 ? 11.697 -11.158 -27.786 1.00 73.94 537 GLY A C 1
ATOM 4108 O O . GLY A 1 537 ? 12.457 -12.002 -27.319 1.00 73.94 537 GLY A O 1
ATOM 4109 N N . HIS A 1 538 ? 10.799 -10.512 -27.033 1.00 78.00 538 HIS A N 1
ATOM 4110 C CA . HIS A 1 538 ? 10.474 -10.951 -25.682 1.00 78.00 538 HIS A CA 1
ATOM 4111 C C . HIS A 1 538 ? 9.465 -12.097 -25.764 1.00 78.00 538 HIS A C 1
ATOM 4113 O O . HIS A 1 538 ? 8.350 -11.935 -26.258 1.00 78.00 538 HIS A O 1
ATOM 4119 N N . ILE A 1 539 ? 9.887 -13.264 -25.300 1.00 68.25 539 ILE A N 1
ATOM 4120 C CA . ILE A 1 539 ? 8.996 -14.370 -24.978 1.00 68.25 539 ILE A CA 1
ATOM 4121 C C . ILE A 1 539 ? 8.779 -14.233 -23.474 1.00 68.25 539 ILE A C 1
ATOM 4123 O O . ILE A 1 539 ? 9.760 -14.276 -22.727 1.00 68.25 539 ILE A O 1
ATOM 4127 N N . ASP A 1 540 ? 7.537 -13.982 -23.046 1.00 68.56 540 ASP A N 1
ATOM 4128 C CA . ASP A 1 540 ? 7.205 -14.089 -21.621 1.00 68.56 540 ASP A CA 1
ATOM 4129 C C . ASP A 1 540 ? 7.637 -15.489 -21.181 1.00 68.56 540 ASP A C 1
ATOM 4131 O O . ASP A 1 540 ? 7.356 -16.434 -21.919 1.00 68.56 540 ASP A O 1
ATOM 4135 N N . GLY A 1 541 ? 8.429 -15.585 -20.108 1.00 57.12 541 GLY A N 1
ATOM 4136 C CA . GLY A 1 541 ? 9.268 -16.755 -19.808 1.00 57.12 541 GLY A CA 1
ATOM 4137 C C . GLY A 1 541 ? 8.580 -18.088 -20.129 1.00 57.12 541 GLY A C 1
ATOM 4138 O O . GLY A 1 541 ? 7.403 -18.263 -19.836 1.00 57.12 541 GLY A O 1
ATOM 4139 N N . GLY A 1 542 ? 9.284 -19.007 -20.800 1.00 54.44 542 GLY A N 1
ATOM 4140 C CA . GLY A 1 542 ? 8.737 -20.340 -21.095 1.00 54.44 542 GLY A CA 1
ATOM 4141 C C . GLY A 1 542 ? 8.303 -21.058 -19.814 1.00 54.44 542 GLY A C 1
ATOM 4142 O O . GLY A 1 542 ? 8.883 -20.763 -18.777 1.00 54.44 542 GLY A O 1
ATOM 4143 N N . ASP A 1 543 ? 7.289 -21.936 -19.906 1.00 53.00 543 ASP A N 1
ATOM 4144 C CA . ASP A 1 543 ? 6.649 -22.689 -18.805 1.00 53.00 543 ASP A CA 1
ATOM 4145 C C . ASP A 1 543 ? 6.992 -22.143 -17.413 1.00 53.00 543 ASP A C 1
ATOM 4147 O O . ASP A 1 543 ? 7.883 -22.632 -16.715 1.00 53.00 543 ASP A O 1
ATOM 4151 N N . LEU A 1 544 ? 6.319 -21.048 -17.049 1.00 74.19 544 LEU A N 1
ATOM 4152 C CA . LEU A 1 544 ? 6.485 -20.414 -15.751 1.00 74.19 544 LEU A CA 1
ATOM 4153 C C . LEU A 1 544 ? 5.890 -21.322 -14.677 1.00 74.19 544 LEU A C 1
ATOM 4155 O O . LEU A 1 544 ? 4.725 -21.201 -14.297 1.00 74.19 544 LEU A O 1
ATOM 4159 N N . ASP A 1 545 ? 6.707 -22.244 -14.195 1.00 84.69 545 ASP A N 1
ATOM 4160 C CA . ASP A 1 545 ? 6.356 -23.086 -13.070 1.00 84.69 545 ASP A CA 1
ATOM 4161 C C . ASP A 1 545 ? 6.470 -22.299 -11.763 1.00 84.69 545 ASP A C 1
ATOM 4163 O O . ASP A 1 545 ? 7.331 -21.427 -11.580 1.00 84.69 545 ASP A O 1
ATOM 4167 N N . LEU A 1 546 ? 5.598 -22.646 -10.821 1.00 90.69 546 LEU A N 1
ATOM 4168 C CA . LEU A 1 546 ? 5.791 -22.269 -9.434 1.00 90.69 546 LEU A CA 1
ATOM 4169 C C . LEU A 1 546 ? 6.843 -23.183 -8.818 1.00 90.69 546 LEU A C 1
ATOM 4171 O O . LEU A 1 546 ? 6.697 -24.407 -8.827 1.00 90.69 546 LEU A O 1
ATOM 4175 N N . VAL A 1 547 ? 7.878 -22.596 -8.230 1.00 90.19 547 VAL A N 1
ATOM 4176 C CA . VAL A 1 547 ? 8.956 -23.354 -7.595 1.00 90.19 547 VAL A CA 1
ATOM 4177 C C . VAL A 1 547 ? 9.195 -22.872 -6.175 1.00 90.19 547 VAL A C 1
ATOM 4179 O O . VAL A 1 547 ? 8.956 -21.713 -5.828 1.00 90.19 547 VAL A O 1
ATOM 4182 N N . SER A 1 548 ? 9.676 -23.778 -5.330 1.00 87.81 548 SER A N 1
ATOM 4183 C CA . SER A 1 548 ? 10.127 -23.408 -3.995 1.00 87.81 548 SER A CA 1
ATOM 4184 C C . SER A 1 548 ? 11.339 -22.473 -4.097 1.00 87.81 548 SER A C 1
ATOM 4186 O O . SER A 1 548 ? 12.257 -22.770 -4.867 1.00 87.81 548 SER A O 1
ATOM 4188 N N . PRO A 1 549 ? 11.389 -21.385 -3.311 1.00 80.50 549 PRO A N 1
ATOM 4189 C CA . PRO A 1 549 ? 12.564 -20.523 -3.248 1.00 80.50 549 PRO A CA 1
ATOM 4190 C C . PRO A 1 549 ? 13.839 -21.311 -2.941 1.00 80.50 549 PRO A C 1
ATOM 4192 O O . PRO A 1 549 ? 13.851 -22.141 -2.029 1.00 80.50 549 PRO A O 1
ATOM 4195 N N . SER A 1 550 ? 14.919 -21.044 -3.677 1.00 74.06 550 SER A N 1
ATOM 4196 C CA . SER A 1 550 ? 16.194 -21.754 -3.510 1.00 74.06 550 SER A CA 1
ATOM 4197 C C . SER A 1 550 ? 17.262 -20.915 -2.802 1.00 74.06 550 SER A C 1
ATOM 4199 O O . SER A 1 550 ? 18.214 -21.472 -2.255 1.00 74.06 550 SER A O 1
ATOM 4201 N N . VAL A 1 551 ? 17.112 -19.585 -2.793 1.00 78.62 551 VAL A N 1
ATOM 4202 C CA . VAL A 1 551 ? 18.033 -18.623 -2.167 1.00 78.62 551 VAL A CA 1
ATOM 4203 C C . VAL A 1 551 ? 17.238 -17.472 -1.545 1.00 78.62 551 VAL A C 1
ATOM 4205 O O . VAL A 1 551 ? 16.123 -17.175 -1.967 1.00 78.62 551 VAL A O 1
ATOM 4208 N N . TRP A 1 552 ? 17.824 -16.807 -0.549 1.00 80.19 552 TRP A N 1
ATOM 4209 C CA . TRP A 1 552 ? 17.279 -15.600 0.071 1.00 80.19 552 TRP A CA 1
ATOM 4210 C C . TRP A 1 552 ? 18.229 -14.424 -0.142 1.00 80.19 552 TRP A C 1
ATOM 4212 O O . TRP A 1 552 ? 19.420 -14.518 0.164 1.00 80.19 552 TRP A O 1
ATOM 4222 N N . TYR A 1 553 ? 17.709 -13.307 -0.642 1.00 76.00 553 TYR A N 1
ATOM 4223 C CA . TYR A 1 553 ? 18.445 -12.058 -0.800 1.00 76.00 553 TYR A CA 1
ATOM 4224 C C . TYR A 1 553 ? 17.683 -10.935 -0.116 1.00 76.00 553 TYR A C 1
ATOM 4226 O O . TYR A 1 553 ? 16.519 -10.705 -0.415 1.00 76.00 553 TYR A O 1
ATOM 4234 N N . ARG A 1 554 ? 18.331 -10.250 0.837 1.00 76.44 554 ARG A N 1
ATOM 4235 C CA . ARG A 1 554 ? 17.674 -9.241 1.694 1.00 76.44 554 ARG A CA 1
ATOM 4236 C C . ARG A 1 554 ? 16.393 -9.767 2.356 1.00 76.44 554 ARG A C 1
ATOM 4238 O O . ARG A 1 554 ? 15.445 -9.020 2.564 1.00 76.44 554 ARG A O 1
ATOM 4245 N N . GLU A 1 555 ? 16.391 -11.056 2.694 1.00 77.62 555 GLU A N 1
ATOM 4246 C CA . GLU A 1 555 ? 15.248 -11.765 3.279 1.00 77.62 555 GLU A CA 1
ATOM 4247 C C . GLU A 1 555 ? 14.014 -11.894 2.372 1.00 77.62 555 GLU A C 1
ATOM 4249 O O . GLU A 1 555 ? 12.950 -12.321 2.831 1.00 77.62 555 GLU A O 1
ATOM 4254 N N . GLU A 1 556 ? 14.176 -11.599 1.081 1.00 74.38 556 GLU A N 1
ATOM 4255 C CA . GLU A 1 556 ? 13.225 -11.884 0.007 1.00 74.38 556 GLU A CA 1
ATOM 4256 C C . GLU A 1 556 ? 13.642 -13.196 -0.704 1.00 74.38 556 GLU A C 1
ATOM 4258 O O . GLU A 1 556 ? 14.840 -13.424 -0.927 1.00 74.38 556 GLU A O 1
ATOM 4263 N N . PRO A 1 557 ? 12.697 -14.101 -1.020 1.00 72.94 557 PRO A N 1
ATOM 4264 C CA . PRO A 1 557 ? 12.976 -15.369 -1.682 1.00 72.94 557 PRO A CA 1
ATOM 4265 C C . PRO A 1 557 ? 13.289 -15.158 -3.164 1.00 72.94 557 PRO A C 1
ATOM 4267 O O . PRO A 1 557 ? 12.652 -14.348 -3.837 1.00 72.94 557 PRO A O 1
ATOM 4270 N N . TYR A 1 558 ? 14.231 -15.937 -3.688 1.00 66.12 558 TYR A N 1
ATOM 4271 C CA . TYR A 1 558 ? 14.621 -15.933 -5.094 1.00 66.12 558 TYR A CA 1
ATOM 4272 C C . TYR A 1 558 ? 14.997 -17.344 -5.567 1.00 66.12 558 TYR A C 1
ATOM 4274 O O . TYR A 1 558 ? 15.231 -18.260 -4.768 1.00 66.12 558 TYR A O 1
ATOM 4282 N N . ILE A 1 559 ? 15.069 -17.515 -6.885 1.00 56.03 559 ILE A N 1
ATOM 4283 C CA . ILE A 1 559 ? 15.505 -18.748 -7.539 1.00 56.03 559 ILE A CA 1
ATOM 4284 C C . ILE A 1 559 ? 16.836 -18.466 -8.211 1.00 56.03 559 ILE A C 1
ATOM 4286 O O . ILE A 1 559 ? 16.898 -17.694 -9.164 1.00 56.03 559 ILE A O 1
ATOM 4290 N N . SER A 1 560 ? 17.909 -19.062 -7.689 1.00 50.94 560 SER A N 1
ATOM 4291 C CA . SER A 1 560 ? 19.235 -18.944 -8.306 1.00 50.94 560 SER A CA 1
ATOM 4292 C C . SER A 1 560 ? 19.158 -19.311 -9.795 1.00 50.94 560 SER A C 1
ATOM 4294 O O . SER A 1 560 ? 18.500 -20.306 -10.099 1.00 50.94 560 SER A O 1
ATOM 4296 N N . PRO A 1 561 ? 19.825 -18.554 -10.690 1.00 55.09 561 PRO A N 1
ATOM 4297 C CA . PRO A 1 561 ? 19.905 -18.898 -12.107 1.00 55.09 561 PRO A CA 1
ATOM 4298 C C . PRO A 1 561 ? 20.487 -20.291 -12.344 1.00 55.09 561 PRO A C 1
ATOM 4300 O O . PRO A 1 561 ? 21.317 -20.728 -11.503 1.00 55.09 561 PRO A O 1
#

Sequence (561 aa):
MSSQSPSPFPETSAGTSLQPVESANNSQWSFAPPPLPPRPPPGVHRKPVPAMRDNDLHGQPLQRHSMSPPPPVPPRPVADIAAPPAIYTTVHNTAAQSSLPPPPPPPGLMDEKKNASQPPPGKKRGCYPSTRRGRLWFWGLIALTILAIVVIVAVCASVIPKNNSSSDATTTSSPGKSYHGGHPLSIAEGGVDIGQPGDIAVFGKNSTDHFVMTTNRSIVVTRLDPVVFPGSIGAHVHRVHGSSYFTQNLTSATEMQKLANCTTTVVQDDLSAYWVAGLYYRYPNGSLASVRLDRTSLYYFQKAPTGVPIYPFPDNYNIIAGNPYRRAINTSDPTHTSKWFQCYRGGGNDLRSYGFPKSPCSGGLVQAIQFPSCWDGVYAEDGDYSTHVAYPTDDTNGYYCPPDFPKKFITVQFETVFAVYDFPYNGNDKITWVLSNGDTSGYGIHADFMNGWKPETLEAVLNDCRYLNATSEDPIADDPPNCPALNKSINMDITYSCRLQTPIVNEAVGEHALLQYLPGCNALWSGNTSKPPCPSGHIDGGDLDLVSPSVWYREEPYISP